Protein AF-0000000070187042 (afdb_homodimer)

Foldseek 3Di:
DDDPCQLCVVLVVLLVLLLVLLLVLVVLVVVCLVPVPVSLLVLLLLLLLLLQLLLLLLVQPLLCLLVVVPPVPPDDDDPPPPVPVPDDPPPPPDPPVPPDDDPSVVLLVLLVVLLVVLVVLVVVLVVLVVVLVVVPVVPDPDPPVPVPCPDCVVVVVVVVVPPDDDPPPPPPPPVPVPVQPQRPNLVSLLVSLLVVLLLLLLLLLLQVLVPPLSNVSSSSSSSSVSNSSSNVSLVVSVVRPDDNVRSSVSSSVSSCSSVVSNVVNNVQNNDSNSSSSSSSSSSSNSCNCSPVPSVVVQCVVCPPPPSSVVSSNNSNVVSNVVSVVSSVCVVVPPD/DDDPCQLCVVLVVLLVLLLVLLLVLVVLVVVCLVPVPVSLLVLLLLLLLLLQLLLLLLVQPLLCLLVVVPPVPPDDDDPPPPVPVPDDPPPPPDPPVPPDDDPSVVLLVLLVVLLVVLVVLVVVLVVLVVVLVVVPVVPDPDPPVPVPCPDVVVVVVVVVVPPDDDPPPPPPPPVPVPVQPQRPNLVSLLVSLLVVLLLLLLLLLLQVLVPPLSNVSSSSSSSSVSNSSSNVSLVVNVVRPDDNVRSSVSSSVSSCSSVVSNVVNNVQNNDSNSSSSSSSSSSSNSCNCSPVPSVVVQCVVCPPPPSSVVSSNNSNVVSNVVSVVSSVCVVVPPD

Organism: Mizuhopecten yessoensis (NCBI:txid6573)

pLDDT: mean 76.85, std 25.08, range [21.41, 97.81]

Radius of gyration: 28.09 Å; Cα contacts (8 Å, |Δi|>4): 856; chains: 2; bounding box: 85×91×72 Å

Solvent-accessible surface area (backbone atoms only — not comparable to full-atom values): 34297 Å² total; per-residue (Å²): 118,58,50,70,66,53,34,54,48,54,47,48,51,50,44,50,55,41,32,51,26,23,49,39,47,73,56,47,50,63,46,26,70,75,33,52,67,58,40,51,49,53,51,32,23,37,50,15,23,14,32,17,17,22,39,38,36,20,52,63,44,28,39,34,53,32,60,58,65,71,57,76,75,69,75,77,79,78,71,75,74,79,71,75,76,74,80,79,78,73,76,80,63,80,76,66,77,73,81,71,66,61,71,57,53,57,40,38,48,38,17,49,46,25,34,50,53,51,50,52,52,48,33,52,47,42,21,52,42,46,50,61,55,60,68,52,46,81,75,74,86,75,84,60,93,62,81,51,83,72,50,77,54,58,67,48,55,62,53,60,71,64,62,76,77,77,83,72,78,76,68,81,64,76,73,65,72,66,74,75,75,73,44,66,56,50,54,43,51,40,50,54,44,20,54,50,25,20,50,49,14,28,38,34,22,31,26,21,59,64,28,61,57,48,18,51,49,48,38,50,21,48,41,38,37,37,36,57,49,32,39,51,49,36,52,52,29,40,74,60,73,35,49,73,67,53,24,42,48,48,37,36,57,18,34,49,32,14,52,55,22,21,62,53,21,45,67,51,27,72,39,69,70,45,25,26,51,46,25,14,30,38,21,16,40,29,40,36,47,23,32,38,54,42,44,50,48,49,37,64,70,19,39,64,31,66,70,48,41,49,33,25,49,52,16,22,53,50,19,34,49,52,43,50,50,48,64,52,40,40,85,68,60,75,122,119,57,50,70,65,52,34,54,48,54,47,49,51,47,44,49,54,40,32,53,26,25,49,37,48,73,57,47,50,62,45,28,72,75,33,53,66,57,40,52,50,53,51,33,23,36,50,14,22,14,31,17,16,21,40,39,36,19,52,63,44,28,38,35,53,33,59,58,64,70,58,75,76,70,75,77,77,80,71,74,77,78,71,76,76,73,81,79,78,73,75,78,63,81,75,65,78,72,81,71,65,59,70,58,53,56,38,38,49,38,17,49,47,26,33,49,51,50,51,51,53,47,35,52,47,43,21,53,43,46,50,61,55,62,68,52,45,82,74,75,83,73,83,59,94,60,83,51,85,72,48,78,53,57,67,48,54,62,53,60,71,65,62,76,77,77,85,72,78,76,68,83,63,76,73,63,72,66,74,75,75,72,43,66,57,51,54,42,51,40,50,53,44,22,54,49,26,20,50,49,13,28,37,34,22,32,26,21,58,64,27,62,58,49,18,50,48,48,37,50,21,49,41,39,37,36,35,58,49,32,40,50,49,36,52,50,30,40,75,58,72,34,49,73,66,52,24,41,49,48,36,36,58,18,33,50,32,15,53,55,20,22,61,54,19,45,68,51,28,72,39,68,71,45,25,26,51,46,25,14,30,39,21,16,40,29,40,35,48,23,32,38,55,41,44,51,48,50,38,64,71,18,38,63,31,66,68,47,40,49,33,24,48,53,16,24,50,51,19,34,48,53,43,49,50,48,63,53,39,40,85,68,59,76,124

Nearest PDB structures (foldseek):
  8czj-assembly1_A  TM=7.391E-01  e=4.455E-06  Bordetella bronchiseptica RB50
  8czj-assembly1_B  TM=7.457E-01  e=5.507E-06  Bordetella bronchiseptica RB50
  8ght-assembly1_B  TM=6.679E-01  e=2.878E-05  Bordetella bronchiseptica
  5tsb-assembly1_A  TM=7.159E-01  e=6.440E-05  Bordetella bronchiseptica RB50
  8j1m-assembly1_A  TM=6.267E-01  e=7.010E-05  Bordetella bronchiseptica RB50

Secondary structure (DSSP, 8-state):
---HHHHHHHHHHHHHHHHHHTTHHHHHHHHHHH-HHHHHHHHHHHHHHHHHHHHHHIIIIIHHHHTT-SGGGT--S-------------------------HHHHHHHHHHHHHHHHHHHHHHHHHHHHHHHHHGGGT-----S------THHHHHHHHTT---------------------HHHHHHHHHHHHHHHHHHHHHHHHHHH-HHHHHHHHHHHHHHHHHHHHHHHHHHHHTT--HHHHHHHHHHHHHHHHHHHHHHHHHTTSHHHHHHHHHHHHHHHHIIIIIIIHHHHHHHHTT-HHHHHHHHHHHHHHHHHHHHHHHTTTT---/---HHHHHHHHHHHHHHHHHHTTHHHHHHHHHHH-HHHHHHHHHHHHHHHHHHHHHHIIIIIHHHHTT-SGGGT--S-------------------------HHHHHHHHHHHHHHHHHHHHHHHHHHHHHHHHHGGGT-----S------THHHHHHHHTT---------------------HHHHHHHHHHHHHHHHHHHHHHHHHHH-HHHHHHHHHHHHHHHHHHHHHHHHHHHHTT--HHHHHHHHHHHHHHHHHHHHHHHHHTTSHHHHHHHHHHHHHHHHIIIIIIIHHHHHHHHTT-HHHHHHHHHHHHHHHHHHHHHHHTTTT---

Structure (mmCIF, N/CA/C/O backbone):
data_AF-0000000070187042-model_v1
#
loop_
_entity.id
_entity.type
_entity.pdbx_description
1 polymer 'Zinc transporter ZIP4'
#
loop_
_atom_site.group_PDB
_atom_site.id
_atom_site.type_symbol
_atom_site.label_atom_id
_atom_site.label_alt_id
_atom_site.label_comp_id
_atom_site.label_asym_id
_atom_site.label_entity_id
_atom_site.label_seq_id
_atom_site.pdbx_PDB_ins_code
_atom_site.Cartn_x
_atom_site.Cartn_y
_atom_site.Cartn_z
_atom_site.occupancy
_atom_site.B_iso_or_equiv
_atom_site.auth_seq_id
_atom_site.auth_comp_id
_atom_site.auth_asym_id
_atom_site.auth_atom_id
_atom_site.pdbx_PDB_model_num
ATOM 1 N N . MET A 1 1 ? 20.859 -20.047 -15.414 1 76.06 1 MET A N 1
ATOM 2 C CA . MET A 1 1 ? 21.203 -19.312 -14.195 1 76.06 1 MET A CA 1
ATOM 3 C C . MET A 1 1 ? 22.438 -18.438 -14.414 1 76.06 1 MET A C 1
ATOM 5 O O . MET A 1 1 ? 23.359 -18.844 -15.141 1 76.06 1 MET A O 1
ATOM 9 N N . PRO A 1 2 ? 22.422 -17.234 -13.906 1 87.5 2 PRO A N 1
ATOM 10 C CA . PRO A 1 2 ? 23.578 -16.375 -14.086 1 87.5 2 PRO A CA 1
ATOM 11 C C . PRO A 1 2 ? 24.844 -16.922 -13.414 1 87.5 2 PRO A C 1
ATOM 13 O O . PRO A 1 2 ? 24.75 -17.672 -12.438 1 87.5 2 PRO A O 1
ATOM 16 N N . THR A 1 3 ? 25.969 -16.625 -13.992 1 90.69 3 THR A N 1
ATOM 17 C CA . THR A 1 3 ? 27.234 -17.016 -13.398 1 90.69 3 THR A CA 1
ATOM 18 C C . THR A 1 3 ? 27.547 -16.172 -12.172 1 90.69 3 THR A C 1
ATOM 20 O O . THR A 1 3 ? 27 -15.086 -12 1 90.69 3 THR A O 1
ATOM 23 N N . ASP A 1 4 ? 28.422 -16.688 -11.352 1 92.44 4 ASP A N 1
ATOM 24 C CA . ASP A 1 4 ? 28.828 -15.93 -10.18 1 92.44 4 ASP A CA 1
ATOM 25 C C . ASP A 1 4 ? 29.422 -14.578 -10.57 1 92.44 4 ASP A C 1
ATOM 27 O O . ASP A 1 4 ? 29.172 -13.57 -9.906 1 92.44 4 ASP A O 1
ATOM 31 N N . ALA A 1 5 ? 30.188 -14.57 -11.609 1 92.5 5 ALA A N 1
ATOM 32 C CA . ALA A 1 5 ? 30.781 -13.32 -12.086 1 92.5 5 ALA A CA 1
ATOM 33 C C . ALA A 1 5 ? 29.719 -12.312 -12.484 1 92.5 5 ALA A C 1
ATOM 35 O O . ALA A 1 5 ? 29.844 -11.117 -12.227 1 92.5 5 ALA A O 1
ATOM 36 N N . GLU A 1 6 ? 28.75 -12.75 -13.062 1 93.69 6 GLU A N 1
ATOM 37 C CA . GLU A 1 6 ? 27.656 -11.875 -13.477 1 93.69 6 GLU A CA 1
ATOM 38 C C . GLU A 1 6 ? 26.875 -11.359 -12.266 1 93.69 6 GLU A C 1
ATOM 40 O O . GLU A 1 6 ? 26.547 -10.172 -12.195 1 93.69 6 GLU A O 1
ATOM 45 N N . ILE A 1 7 ? 26.625 -12.281 -11.383 1 94.44 7 ILE A N 1
ATOM 46 C CA . ILE A 1 7 ? 25.875 -11.922 -10.188 1 94.44 7 ILE A CA 1
ATOM 47 C C . ILE A 1 7 ? 26.641 -10.875 -9.383 1 94.44 7 ILE A C 1
ATOM 49 O O . ILE A 1 7 ? 26.125 -9.805 -9.07 1 94.44 7 ILE A O 1
ATOM 53 N N . TYR A 1 8 ? 27.891 -11.133 -9.156 1 95 8 TYR A N 1
ATOM 54 C CA . TYR A 1 8 ? 28.703 -10.234 -8.344 1 95 8 TYR A CA 1
ATOM 55 C C . TYR A 1 8 ? 29.031 -8.961 -9.109 1 95 8 TYR A C 1
ATOM 57 O O . TYR A 1 8 ? 29.047 -7.871 -8.531 1 95 8 TYR A O 1
ATOM 65 N N . GLY A 1 9 ? 29.312 -9.055 -10.344 1 95.38 9 GLY A N 1
ATOM 66 C CA . GLY A 1 9 ? 29.641 -7.898 -11.156 1 95.38 9 GLY A CA 1
ATOM 67 C C . GLY A 1 9 ? 28.484 -6.938 -11.336 1 95.38 9 GLY A C 1
ATOM 68 O O . GLY A 1 9 ? 28.547 -5.789 -10.891 1 95.38 9 GLY A O 1
ATOM 69 N N . TYR A 1 10 ? 27.406 -7.422 -11.961 1 95.06 10 TYR A N 1
ATOM 70 C CA . TYR A 1 10 ? 26.234 -6.578 -12.203 1 95.06 10 TYR A CA 1
ATOM 71 C C . TYR A 1 10 ? 25.594 -6.137 -10.898 1 95.06 10 TYR A C 1
ATOM 73 O O . TYR A 1 10 ? 25.141 -4.996 -10.773 1 95.06 10 TYR A O 1
ATOM 81 N N . GLY A 1 11 ? 25.578 -7.051 -9.938 1 96.19 11 GLY A N 1
ATOM 82 C CA . GLY A 1 11 ? 25 -6.715 -8.648 1 96.19 11 GLY A CA 1
ATOM 83 C C . GLY A 1 11 ? 25.75 -5.621 -7.922 1 96.19 11 GLY A C 1
ATOM 84 O O . GLY A 1 11 ? 25.156 -4.707 -7.359 1 96.19 11 GLY A O 1
ATOM 85 N N . THR A 1 12 ? 27.031 -5.738 -7.969 1 96.5 12 THR A N 1
ATOM 86 C CA . THR A 1 12 ? 27.844 -4.711 -7.332 1 96.5 12 THR A CA 1
ATOM 87 C C . THR A 1 12 ? 27.688 -3.371 -8.039 1 96.5 12 THR A C 1
ATOM 89 O O . THR A 1 12 ? 27.562 -2.33 -7.391 1 96.5 12 THR A O 1
ATOM 92 N N . LEU A 1 13 ? 27.688 -3.42 -9.305 1 96.25 13 LEU A N 1
ATOM 93 C CA . LEU A 1 13 ? 27.484 -2.197 -10.078 1 96.25 13 LEU A CA 1
ATOM 94 C C . LEU A 1 13 ? 26.156 -1.544 -9.742 1 96.25 13 LEU A C 1
ATOM 96 O O . LEU A 1 13 ? 26.094 -0.331 -9.531 1 96.25 13 LEU A O 1
ATOM 100 N N . ALA A 1 14 ? 25.141 -2.334 -9.719 1 95.88 14 ALA A N 1
ATOM 101 C CA . ALA A 1 14 ? 23.812 -1.826 -9.391 1 95.88 14 ALA A CA 1
ATOM 102 C C . ALA A 1 14 ? 23.797 -1.174 -8.008 1 95.88 14 ALA A C 1
ATOM 104 O O . ALA A 1 14 ? 23.203 -0.106 -7.824 1 95.88 14 ALA A O 1
ATOM 105 N N . ASN A 1 15 ? 24.453 -1.787 -7.078 1 95.75 15 ASN A N 1
ATOM 106 C CA . ASN A 1 15 ? 24.5 -1.26 -5.719 1 95.75 15 ASN A CA 1
ATOM 107 C C . ASN A 1 15 ? 25.328 0.017 -5.633 1 95.75 15 ASN A C 1
ATOM 109 O O . ASN A 1 15 ? 25 0.925 -4.863 1 95.75 15 ASN A O 1
ATOM 113 N N . ILE A 1 16 ? 26.328 0.066 -6.379 1 95.25 16 ILE A N 1
ATOM 114 C CA . ILE A 1 16 ? 27.141 1.278 -6.422 1 95.25 16 ILE A CA 1
ATOM 115 C C . ILE A 1 16 ? 26.312 2.434 -6.984 1 95.25 16 ILE A C 1
ATOM 117 O O . ILE A 1 16 ? 26.359 3.547 -6.457 1 95.25 16 ILE A O 1
ATOM 121 N N . LEU A 1 17 ? 25.609 2.135 -7.988 1 93.62 17 LEU A N 1
ATOM 122 C CA . LEU A 1 17 ? 24.75 3.158 -8.57 1 93.62 17 LEU A CA 1
ATOM 123 C C . LEU A 1 17 ? 23.719 3.637 -7.551 1 93.62 17 LEU A C 1
ATOM 125 O O . LEU A 1 17 ? 23.422 4.832 -7.477 1 93.62 17 LEU A O 1
ATOM 129 N N . CYS A 1 18 ? 23.203 2.727 -6.844 1 90.56 18 CYS A N 1
ATOM 130 C CA . CYS A 1 18 ? 22.25 3.076 -5.793 1 90.56 18 CYS A CA 1
ATOM 131 C C . CYS A 1 18 ? 22.906 3.951 -4.734 1 90.56 18 CYS A C 1
ATOM 133 O O . CYS A 1 18 ? 22.312 4.922 -4.266 1 90.56 18 CYS A O 1
ATOM 135 N N . CYS A 1 19 ? 24.109 3.635 -4.391 1 92.44 19 CYS A N 1
ATOM 136 C CA . CYS A 1 19 ? 24.844 4.406 -3.395 1 92.44 19 CYS A CA 1
ATOM 137 C C . CYS A 1 19 ? 25.156 5.805 -3.912 1 92.44 19 CYS A C 1
ATOM 139 O O . CYS A 1 19 ? 25.156 6.77 -3.146 1 92.44 19 CYS A O 1
ATOM 141 N N . LEU A 1 20 ? 25.391 5.898 -5.137 1 92 20 LEU A N 1
ATOM 142 C CA . LEU A 1 20 ? 25.672 7.199 -5.734 1 92 20 LEU A CA 1
ATOM 143 C C . LEU A 1 20 ? 24.453 8.117 -5.641 1 92 20 LEU A C 1
ATOM 145 O O . LEU A 1 20 ? 24.594 9.336 -5.578 1 92 20 LEU A O 1
ATOM 149 N N . CYS A 1 21 ? 23.266 7.531 -5.633 1 90.19 21 CYS A N 1
ATOM 150 C CA . CYS A 1 21 ? 22.047 8.32 -5.469 1 90.19 21 CYS A CA 1
ATOM 151 C C . CYS A 1 21 ? 22.062 9.07 -4.145 1 90.19 21 CYS A C 1
ATOM 153 O O . CYS A 1 21 ? 21.453 10.141 -4.023 1 90.19 21 CYS A O 1
ATOM 155 N N . SER A 1 22 ? 22.719 8.492 -3.162 1 89.94 22 SER A N 1
ATOM 156 C CA . SER A 1 22 ? 22.781 9.117 -1.843 1 89.94 22 SER A CA 1
ATOM 157 C C . SER A 1 22 ? 23.578 10.422 -1.883 1 89.94 22 SER A C 1
ATOM 159 O O . SER A 1 22 ? 23.453 11.258 -0.99 1 89.94 22 SER A O 1
ATOM 161 N N . LEU A 1 23 ? 24.344 10.586 -2.941 1 90.19 23 LEU A N 1
ATOM 162 C CA . LEU A 1 23 ? 25.109 11.812 -3.119 1 90.19 23 LEU A CA 1
ATOM 163 C C . LEU A 1 23 ? 24.375 12.805 -4.004 1 90.19 23 LEU A C 1
ATOM 165 O O . LEU A 1 23 ? 24.891 13.883 -4.301 1 90.19 23 LEU A O 1
ATOM 169 N N . GLY A 1 24 ? 23.25 12.375 -4.441 1 84.56 24 GLY A N 1
ATOM 170 C CA . GLY A 1 24 ? 22.469 13.211 -5.328 1 84.56 24 GLY A CA 1
ATOM 171 C C . GLY A 1 24 ? 22.203 14.602 -4.773 1 84.56 24 GLY A C 1
ATOM 172 O O . GLY A 1 24 ? 22.156 15.578 -5.523 1 84.56 24 GLY A O 1
ATOM 173 N N . GLY A 1 25 ? 22.047 14.734 -3.473 1 76.25 25 GLY A N 1
ATOM 174 C CA . GLY A 1 25 ? 21.844 16.031 -2.844 1 76.25 25 GLY A CA 1
ATOM 175 C C . GLY A 1 25 ? 22.922 17.031 -3.186 1 76.25 25 GLY A C 1
ATOM 176 O O . GLY A 1 25 ? 22.656 18.234 -3.32 1 76.25 25 GLY A O 1
ATOM 177 N N . ALA A 1 26 ? 24.094 16.578 -3.326 1 79.88 26 ALA A N 1
ATOM 178 C CA . ALA A 1 26 ? 25.219 17.438 -3.643 1 79.88 26 ALA A CA 1
ATOM 179 C C . ALA A 1 26 ? 25.094 18.016 -5.047 1 79.88 26 ALA A C 1
ATOM 181 O O . ALA A 1 26 ? 25.547 19.141 -5.309 1 79.88 26 ALA A O 1
ATOM 182 N N . PHE A 1 27 ? 24.438 17.312 -5.859 1 79.69 27 PHE A N 1
ATOM 183 C CA . PHE A 1 27 ? 24.344 17.75 -7.246 1 79.69 27 PHE A CA 1
ATOM 184 C C . PHE A 1 27 ? 23.016 18.453 -7.492 1 79.69 27 PHE A C 1
ATOM 186 O O . PHE A 1 27 ? 22.969 19.453 -8.211 1 79.69 27 PHE A O 1
ATOM 193 N N . VAL A 1 28 ? 22.047 17.969 -6.887 1 77.12 28 VAL A N 1
ATOM 194 C CA . VAL A 1 28 ? 20.703 18.422 -7.203 1 77.12 28 VAL A CA 1
ATOM 195 C C . VAL A 1 28 ? 20.422 19.734 -6.477 1 77.12 28 VAL A C 1
ATOM 197 O O . VAL A 1 28 ? 19.719 20.609 -7.004 1 77.12 28 VAL A O 1
ATOM 200 N N . LEU A 1 29 ? 20.953 19.938 -5.277 1 74.25 29 LEU A N 1
ATOM 201 C CA . LEU A 1 29 ? 20.625 21.109 -4.488 1 74.25 29 LEU A CA 1
ATOM 202 C C . LEU A 1 29 ? 21.156 22.375 -5.148 1 74.25 29 LEU A C 1
ATOM 204 O O . LEU A 1 29 ? 20.438 23.375 -5.293 1 74.25 29 LEU A O 1
ATOM 208 N N . PRO A 1 30 ? 22.438 22.344 -5.562 1 73.75 30 PRO A N 1
ATOM 209 C CA . PRO A 1 30 ? 22.906 23.531 -6.273 1 73.75 30 PRO A CA 1
ATOM 210 C C . PRO A 1 30 ? 22.141 23.797 -7.566 1 73.75 30 PRO A C 1
ATOM 212 O O . PRO A 1 30 ? 21.891 24.938 -7.934 1 73.75 30 PRO A O 1
ATOM 215 N N . CYS A 1 31 ? 21.766 22.75 -8.234 1 75.56 31 CYS A N 1
ATOM 216 C CA . CYS A 1 31 ? 20.984 22.875 -9.453 1 75.56 31 CYS A CA 1
ATOM 217 C C . CYS A 1 31 ? 19.594 23.422 -9.141 1 75.56 31 CYS A C 1
ATOM 219 O O . CYS A 1 31 ? 19.047 24.219 -9.898 1 75.56 31 CYS A O 1
ATOM 221 N N . ALA A 1 32 ? 19.062 22.984 -8.086 1 75.19 32 ALA A N 1
ATOM 222 C CA . ALA A 1 32 ? 17.75 23.438 -7.648 1 75.19 32 ALA A CA 1
ATOM 223 C C . ALA A 1 32 ? 17.75 24.922 -7.336 1 75.19 32 ALA A C 1
ATOM 225 O O . ALA A 1 32 ? 16.75 25.609 -7.586 1 75.19 32 ALA A O 1
ATOM 226 N N . ARG A 1 33 ? 18.844 25.344 -6.852 1 73.44 33 ARG A N 1
ATOM 227 C CA . ARG A 1 33 ? 18.969 26.766 -6.535 1 73.44 33 ARG A CA 1
ATOM 228 C C . ARG A 1 33 ? 18.984 27.609 -7.805 1 73.44 33 ARG A C 1
ATOM 230 O O . ARG A 1 33 ? 18.391 28.688 -7.848 1 73.44 33 ARG A O 1
ATOM 237 N N . LYS A 1 34 ? 19.562 27.047 -8.703 1 78.88 34 LYS A N 1
ATOM 238 C CA . LYS A 1 34 ? 19.719 27.781 -9.961 1 78.88 34 LYS A CA 1
ATOM 239 C C . LYS A 1 34 ? 18.484 27.609 -10.836 1 78.88 34 LYS A C 1
ATOM 241 O O . LYS A 1 34 ? 18.047 28.547 -11.508 1 78.88 34 LYS A O 1
ATOM 246 N N . HIS A 1 35 ? 17.938 26.453 -10.75 1 82.19 35 HIS A N 1
ATOM 247 C CA . HIS A 1 35 ? 16.812 26.109 -11.602 1 82.19 35 HIS A CA 1
ATOM 248 C C . HIS A 1 35 ? 15.695 25.453 -10.797 1 82.19 35 HIS A C 1
ATOM 250 O O . HIS A 1 35 ? 15.469 24.25 -10.906 1 82.19 35 HIS A O 1
ATOM 256 N N . HIS A 1 36 ? 14.938 26.234 -10.133 1 78.62 36 HIS A N 1
ATOM 257 C CA . HIS A 1 36 ? 13.914 25.75 -9.203 1 78.62 36 HIS A CA 1
ATOM 258 C C . HIS A 1 36 ? 12.844 24.953 -9.938 1 78.62 36 HIS A C 1
ATOM 260 O O . HIS A 1 36 ? 12.398 23.906 -9.445 1 78.62 36 HIS A O 1
ATOM 266 N N . ASN A 1 37 ? 12.516 25.422 -11.039 1 83.44 37 ASN A N 1
ATOM 267 C CA . ASN A 1 37 ? 11.477 24.766 -11.812 1 83.44 37 ASN A CA 1
ATOM 268 C C . ASN A 1 37 ? 11.922 23.375 -12.281 1 83.44 37 ASN A C 1
ATOM 270 O O . ASN A 1 37 ? 11.156 22.422 -12.219 1 83.44 37 ASN A O 1
ATOM 274 N N . ALA A 1 38 ? 13.141 23.375 -12.688 1 81.88 38 ALA A N 1
ATOM 275 C CA . ALA A 1 38 ? 13.688 22.109 -13.164 1 81.88 38 ALA A CA 1
ATOM 276 C C . ALA A 1 38 ? 13.758 21.078 -12.031 1 81.88 38 ALA A C 1
ATOM 278 O O . ALA A 1 38 ? 13.445 19.906 -12.227 1 81.88 38 ALA A O 1
ATOM 279 N N . TYR A 1 39 ? 14.094 21.469 -10.914 1 82.69 39 TYR A N 1
ATOM 280 C CA . TYR A 1 39 ? 14.172 20.609 -9.75 1 82.69 39 TYR A CA 1
ATOM 281 C C . TYR A 1 39 ? 12.812 20.016 -9.414 1 82.69 39 TYR A C 1
ATOM 283 O O . TYR A 1 39 ? 12.688 18.797 -9.203 1 82.69 39 TYR A O 1
ATOM 291 N N . HIS A 1 40 ? 11.867 20.891 -9.445 1 86.06 40 HIS A N 1
ATOM 292 C CA . HIS A 1 40 ? 10.523 20.453 -9.109 1 86.06 40 HIS A CA 1
ATOM 293 C C . HIS A 1 40 ? 10.016 19.406 -10.117 1 86.06 40 HIS A C 1
ATOM 295 O O . HIS A 1 40 ? 9.398 18.422 -9.727 1 86.06 40 HIS A O 1
ATOM 301 N N . VAL A 1 41 ? 10.328 19.719 -11.32 1 88.25 41 VAL A N 1
ATOM 302 C CA . VAL A 1 41 ? 9.875 18.828 -12.375 1 88.25 41 VAL A CA 1
ATOM 303 C C . VAL A 1 41 ? 10.562 17.469 -12.234 1 88.25 41 VAL A C 1
ATOM 305 O O . VAL A 1 41 ? 9.898 16.438 -12.227 1 88.25 41 VAL A O 1
ATOM 308 N N . ILE A 1 42 ? 11.836 17.484 -12.086 1 86.75 42 ILE A N 1
ATOM 309 C CA . ILE A 1 42 ? 12.625 16.266 -12.008 1 86.75 42 ILE A CA 1
ATOM 310 C C . ILE A 1 42 ? 12.203 15.461 -10.781 1 86.75 42 ILE A C 1
ATOM 312 O O . ILE A 1 42 ? 11.961 14.25 -10.875 1 86.75 42 ILE A O 1
ATOM 316 N N . LEU A 1 43 ? 12.039 16.078 -9.695 1 88.44 43 LEU A N 1
ATOM 317 C CA . LEU A 1 43 ? 11.664 15.391 -8.469 1 88.44 43 LEU A CA 1
ATOM 318 C C . LEU A 1 43 ? 10.266 14.805 -8.578 1 88.44 43 LEU A C 1
ATOM 320 O O . LEU A 1 43 ? 10.016 13.68 -8.141 1 88.44 43 LEU A O 1
ATOM 324 N N . SER A 1 44 ? 9.391 15.555 -9.188 1 92.75 44 SER A N 1
ATOM 325 C CA . SER A 1 44 ? 8.008 15.102 -9.328 1 92.75 44 SER A CA 1
ATOM 326 C C . SER A 1 44 ? 7.918 13.883 -10.242 1 92.75 44 SER A C 1
ATOM 328 O O . SER A 1 44 ? 7.203 12.922 -9.938 1 92.75 44 SER A O 1
ATOM 330 N N . VAL A 1 45 ? 8.664 13.883 -11.266 1 93 45 VAL A N 1
ATOM 331 C CA . VAL A 1 45 ? 8.672 12.758 -12.195 1 93 45 VAL A CA 1
ATOM 332 C C . VAL A 1 45 ? 9.328 11.555 -11.531 1 93 45 VAL A C 1
ATOM 334 O O . VAL A 1 45 ? 8.828 10.43 -11.648 1 93 45 VAL A O 1
ATOM 337 N N . PHE A 1 46 ? 10.359 11.789 -10.852 1 91.19 46 PHE A N 1
ATOM 338 C CA . PHE A 1 46 ? 11.078 10.695 -10.219 1 91.19 46 PHE A CA 1
ATOM 339 C C . PHE A 1 46 ? 10.242 10.07 -9.102 1 91.19 46 PHE A C 1
ATOM 341 O O . PHE A 1 46 ? 10.305 8.859 -8.875 1 91.19 46 PHE A O 1
ATOM 348 N N . MET A 1 47 ? 9.547 10.891 -8.414 1 93.69 47 MET A N 1
ATOM 349 C CA . MET A 1 47 ? 8.656 10.352 -7.391 1 93.69 47 MET A CA 1
ATOM 350 C C . MET A 1 47 ? 7.598 9.445 -8.016 1 93.69 47 MET A C 1
ATOM 352 O O . MET A 1 47 ? 7.312 8.367 -7.488 1 93.69 47 MET A O 1
ATOM 356 N N . GLY A 1 48 ? 7.059 9.875 -9.117 1 96.38 48 GLY A N 1
ATOM 357 C CA . GLY A 1 48 ? 6.137 9.023 -9.852 1 96.38 48 GLY A CA 1
ATOM 358 C C . GLY A 1 48 ? 6.777 7.75 -10.367 1 96.38 48 GLY A C 1
ATOM 359 O O . GLY A 1 48 ? 6.195 6.668 -10.258 1 96.38 48 GLY A O 1
ATOM 360 N N . LEU A 1 49 ? 7.98 7.914 -10.883 1 95.31 49 LEU A N 1
ATOM 361 C CA . LEU A 1 49 ? 8.742 6.773 -11.375 1 95.31 49 LEU A CA 1
ATOM 362 C C . LEU A 1 49 ? 8.969 5.746 -10.273 1 95.31 49 LEU A C 1
ATOM 364 O O . LEU A 1 49 ? 8.875 4.539 -10.516 1 95.31 49 LEU A O 1
ATOM 368 N N . ALA A 1 50 ? 9.289 6.246 -9.156 1 94.12 50 ALA A N 1
ATOM 369 C CA . ALA A 1 50 ? 9.531 5.375 -8.008 1 94.12 50 ALA A CA 1
ATOM 370 C C . ALA A 1 50 ? 8.297 4.543 -7.684 1 94.12 50 ALA A C 1
ATOM 372 O O . ALA A 1 50 ? 8.391 3.324 -7.516 1 94.12 50 ALA A O 1
ATOM 373 N N . VAL A 1 51 ? 7.148 5.18 -7.605 1 96.81 51 VAL A N 1
ATOM 374 C CA . VAL A 1 51 ? 5.902 4.484 -7.305 1 96.81 51 VAL A CA 1
ATOM 375 C C . VAL A 1 51 ? 5.621 3.439 -8.383 1 96.81 51 VAL A C 1
ATOM 377 O O . VAL A 1 51 ? 5.352 2.277 -8.07 1 96.81 51 VAL A O 1
ATOM 380 N N . GLY A 1 52 ? 5.723 3.854 -9.633 1 97.12 52 GLY A N 1
ATOM 381 C CA . GLY A 1 52 ? 5.453 2.959 -10.742 1 97.12 52 GLY A CA 1
ATOM 382 C C . GLY A 1 52 ? 6.375 1.755 -10.781 1 97.12 52 GLY A C 1
ATOM 383 O O . GLY A 1 52 ? 5.918 0.621 -10.938 1 97.12 52 GLY A O 1
ATOM 384 N N . THR A 1 53 ? 7.621 1.958 -10.602 1 95.56 53 THR A N 1
ATOM 385 C CA . THR A 1 53 ? 8.594 0.878 -10.711 1 95.56 53 THR A CA 1
ATOM 386 C C . THR A 1 53 ? 8.516 -0.043 -9.492 1 95.56 53 THR A C 1
ATOM 388 O O . THR A 1 53 ? 8.531 -1.268 -9.633 1 95.56 53 THR A O 1
ATOM 391 N N . LEU A 1 54 ? 8.391 0.526 -8.32 1 95.81 54 LEU A N 1
ATOM 392 C CA . LEU A 1 54 ? 8.391 -0.276 -7.105 1 95.81 54 LEU A CA 1
ATOM 393 C C . LEU A 1 54 ? 7.137 -1.145 -7.031 1 95.81 54 LEU A C 1
ATOM 395 O O . LEU A 1 54 ? 7.227 -2.348 -6.781 1 95.81 54 LEU A O 1
ATOM 399 N N . ALA A 1 55 ? 6.016 -0.519 -7.219 1 97.12 55 ALA A N 1
ATOM 400 C CA . ALA A 1 55 ? 4.766 -1.267 -7.16 1 97.12 55 ALA A CA 1
ATOM 401 C C . ALA A 1 55 ? 4.723 -2.355 -8.227 1 97.12 55 ALA A C 1
ATOM 403 O O . ALA A 1 55 ? 4.336 -3.492 -7.953 1 97.12 55 ALA A O 1
ATOM 404 N N . SER A 1 56 ? 5.141 -1.991 -9.406 1 96.5 56 SER A N 1
ATOM 405 C CA . SER A 1 56 ? 5.133 -2.957 -10.5 1 96.5 56 SER A CA 1
ATOM 406 C C . SER A 1 56 ? 6.137 -4.078 -10.258 1 96.5 56 SER A C 1
ATOM 408 O O . SER A 1 56 ? 5.844 -5.246 -10.508 1 96.5 56 SER A O 1
ATOM 410 N N . ASP A 1 57 ? 7.297 -3.76 -9.828 1 94.88 57 ASP A N 1
ATOM 411 C CA . ASP A 1 57 ? 8.297 -4.789 -9.562 1 94.88 57 ASP A CA 1
ATOM 412 C C . ASP A 1 57 ? 7.816 -5.746 -8.477 1 94.88 57 ASP A C 1
ATOM 414 O O . ASP A 1 57 ? 8.023 -6.957 -8.57 1 94.88 57 ASP A O 1
ATOM 418 N N . ALA A 1 58 ? 7.23 -5.207 -7.438 1 96 58 ALA A N 1
ATOM 419 C CA . ALA A 1 58 ? 6.707 -6.027 -6.352 1 96 58 ALA A CA 1
ATOM 420 C C . ALA A 1 58 ? 5.66 -7.016 -6.863 1 96 58 ALA A C 1
ATOM 422 O O . ALA A 1 58 ? 5.703 -8.203 -6.531 1 96 58 ALA A O 1
ATOM 423 N N . LEU A 1 59 ? 4.793 -6.562 -7.727 1 95.5 59 LEU A N 1
ATOM 424 C CA . LEU A 1 59 ? 3.635 -7.355 -8.133 1 95.5 59 LEU A CA 1
ATOM 425 C C . LEU A 1 59 ? 3.975 -8.25 -9.32 1 95.5 59 LEU A C 1
ATOM 427 O O . LEU A 1 59 ? 3.469 -9.367 -9.422 1 95.5 59 LEU A O 1
ATOM 431 N N . LEU A 1 60 ? 4.828 -7.797 -10.188 1 93.12 60 LEU A N 1
ATOM 432 C CA . LEU A 1 60 ? 5.055 -8.508 -11.445 1 93.12 60 LEU A CA 1
ATOM 433 C C . LEU A 1 60 ? 6.273 -9.414 -11.336 1 93.12 60 LEU A C 1
ATOM 435 O O . LEU A 1 60 ? 6.414 -10.367 -12.109 1 93.12 60 LEU A O 1
ATOM 439 N N . HIS A 1 61 ? 7.168 -9.102 -10.445 1 91.88 61 HIS A N 1
ATOM 440 C CA . HIS A 1 61 ? 8.406 -9.875 -10.422 1 91.88 61 HIS A CA 1
ATOM 441 C C . HIS A 1 61 ? 8.617 -10.523 -9.062 1 91.88 61 HIS A C 1
ATOM 443 O O . HIS A 1 61 ? 8.633 -11.758 -8.953 1 91.88 61 HIS A O 1
ATOM 449 N N . LEU A 1 62 ? 8.656 -9.773 -8.039 1 93.06 62 LEU A N 1
ATOM 450 C CA . LEU A 1 62 ? 9.031 -10.297 -6.727 1 93.06 62 LEU A CA 1
ATOM 451 C C . LEU A 1 62 ? 7.984 -11.273 -6.207 1 93.06 62 LEU A C 1
ATOM 453 O O . LEU A 1 62 ? 8.32 -12.383 -5.777 1 93.06 62 LEU A O 1
ATOM 457 N N . LEU A 1 63 ? 6.754 -10.844 -6.297 1 93.56 63 LEU A N 1
ATOM 458 C CA . LEU A 1 63 ? 5.688 -11.68 -5.77 1 93.56 63 LEU A CA 1
ATOM 459 C C . LEU A 1 63 ? 5.574 -12.977 -6.562 1 93.56 63 LEU A C 1
ATOM 461 O O . LEU A 1 63 ? 5.551 -14.07 -5.984 1 93.56 63 LEU A O 1
ATOM 465 N N . PRO A 1 64 ? 5.535 -12.977 -7.852 1 91.31 64 PRO A N 1
ATOM 466 C CA . PRO A 1 64 ? 5.473 -14.227 -8.625 1 91.31 64 PRO A CA 1
ATOM 467 C C . PRO A 1 64 ? 6.672 -15.133 -8.367 1 91.31 64 PRO A C 1
ATOM 469 O O . PRO A 1 64 ? 6.527 -16.359 -8.344 1 91.31 64 PRO A O 1
ATOM 472 N N . GLU A 1 65 ? 7.836 -14.555 -8.195 1 89.5 65 GLU A N 1
ATOM 473 C CA . GLU A 1 65 ? 9.008 -15.359 -7.867 1 89.5 65 GLU A CA 1
ATOM 474 C C . GLU A 1 65 ? 8.867 -16.016 -6.492 1 89.5 65 GLU A C 1
ATOM 476 O O . GLU A 1 65 ? 9.234 -17.172 -6.305 1 89.5 65 GLU A O 1
ATOM 481 N N . ALA A 1 66 ? 8.336 -15.266 -5.609 1 91.44 66 ALA A N 1
ATOM 482 C CA . ALA A 1 66 ? 8.102 -15.797 -4.27 1 91.44 66 ALA A CA 1
ATOM 483 C C . ALA A 1 66 ? 7.102 -16.953 -4.309 1 91.44 66 ALA A C 1
ATOM 485 O O . ALA A 1 66 ? 7.242 -17.922 -3.568 1 91.44 66 ALA A O 1
ATOM 486 N N . LEU A 1 67 ? 6.156 -16.828 -5.227 1 90.38 67 LEU A N 1
ATOM 487 C CA . LEU A 1 67 ? 5.078 -17.812 -5.309 1 90.38 67 LEU A CA 1
ATOM 488 C C . LEU A 1 67 ? 5.414 -18.906 -6.32 1 90.38 67 LEU A C 1
ATOM 490 O O . LEU A 1 67 ? 4.598 -19.797 -6.57 1 90.38 67 LEU A O 1
ATOM 494 N N . SER A 1 68 ? 6.535 -18.906 -6.945 1 83.25 68 SER A N 1
ATOM 495 C CA . SER A 1 68 ? 7.055 -19.875 -7.898 1 83.25 68 SER A CA 1
ATOM 496 C C . SER A 1 68 ? 6.18 -19.953 -9.148 1 83.25 68 SER A C 1
ATOM 498 O O . SER A 1 68 ? 5.891 -21.031 -9.648 1 83.25 68 SER A O 1
ATOM 500 N N . LEU A 1 69 ? 5.609 -18.891 -9.508 1 74.12 69 LEU A N 1
ATOM 501 C CA . LEU A 1 69 ? 4.773 -18.859 -10.703 1 74.12 69 LEU A CA 1
ATOM 502 C C . LEU A 1 69 ? 5.633 -18.797 -11.961 1 74.12 69 LEU A C 1
ATOM 504 O O . LEU A 1 69 ? 5.168 -19.125 -13.055 1 74.12 69 LEU A O 1
ATOM 508 N N . HIS A 1 70 ? 6.859 -18.391 -11.969 1 60.75 70 HIS A N 1
ATOM 509 C CA . HIS A 1 70 ? 7.738 -18.266 -13.125 1 60.75 70 HIS A CA 1
ATOM 510 C C . HIS A 1 70 ? 8.25 -19.625 -13.578 1 60.75 70 HIS A C 1
ATOM 512 O O . HIS A 1 70 ? 8.68 -19.781 -14.727 1 60.75 70 HIS A O 1
ATOM 518 N N . ASP A 1 71 ? 8.539 -20.641 -12.758 1 51.84 71 ASP A N 1
ATOM 519 C CA . ASP A 1 71 ? 9.312 -21.844 -13.078 1 51.84 71 ASP A CA 1
ATOM 520 C C . ASP A 1 71 ? 8.492 -22.828 -13.898 1 51.84 71 ASP A C 1
ATOM 522 O O . ASP A 1 71 ? 8.945 -23.938 -14.195 1 51.84 71 ASP A O 1
ATOM 526 N N . HIS A 1 72 ? 7.254 -22.703 -14.289 1 41 72 HIS A N 1
ATOM 527 C CA . HIS A 1 72 ? 6.688 -23.875 -14.953 1 41 72 HIS A CA 1
ATOM 528 C C . HIS A 1 72 ? 7.438 -24.188 -16.234 1 41 72 HIS A C 1
ATOM 530 O O . HIS A 1 72 ? 7.152 -25.203 -16.906 1 41 72 HIS A O 1
ATOM 536 N N . ASN A 1 73 ? 8.148 -23.312 -16.844 1 37.66 73 ASN A N 1
ATOM 537 C CA . ASN A 1 73 ? 8.625 -23.844 -18.109 1 37.66 73 ASN A CA 1
ATOM 538 C C . ASN A 1 73 ? 9.711 -24.906 -17.906 1 37.66 73 ASN A C 1
ATOM 540 O O . ASN A 1 73 ? 9.984 -25.703 -18.797 1 37.66 73 ASN A O 1
ATOM 544 N N . GLU A 1 74 ? 10.797 -24.688 -17.125 1 35.47 74 GLU A N 1
ATOM 545 C CA . GLU A 1 74 ? 11.961 -25.531 -17.375 1 35.47 74 GLU A CA 1
ATOM 546 C C . GLU A 1 74 ? 11.852 -26.859 -16.625 1 35.47 74 GLU A C 1
ATOM 548 O O . GLU A 1 74 ? 12.773 -27.672 -16.672 1 35.47 74 GLU A O 1
ATOM 553 N N . GLU A 1 75 ? 11.266 -27.031 -15.547 1 35.38 75 GLU A N 1
ATOM 554 C CA . GLU A 1 75 ? 11.555 -28.328 -14.93 1 35.38 75 GLU A CA 1
ATOM 555 C C . GLU A 1 75 ? 10.961 -29.469 -15.75 1 35.38 75 GLU A C 1
ATOM 557 O O . GLU A 1 75 ? 9.742 -29.594 -15.867 1 35.38 75 GLU A O 1
ATOM 562 N N . GLY A 1 76 ? 11.617 -30 -16.812 1 29.53 76 GLY A N 1
ATOM 563 C CA . GLY A 1 76 ? 11.469 -31.328 -17.391 1 29.53 76 GLY A CA 1
ATOM 564 C C . GLY A 1 76 ? 11.18 -32.406 -16.359 1 29.53 76 GLY A C 1
ATOM 565 O O . GLY A 1 76 ? 11.156 -32.125 -15.164 1 29.53 76 GLY A O 1
ATOM 566 N N . GLU A 1 77 ? 11.734 -33.812 -16.75 1 31.19 77 GLU A N 1
ATOM 567 C CA . GLU A 1 77 ? 11.508 -35.25 -16.625 1 31.19 77 GLU A CA 1
ATOM 568 C C . GLU A 1 77 ? 11.805 -35.75 -15.211 1 31.19 77 GLU A C 1
ATOM 570 O O . GLU A 1 77 ? 11.375 -36.844 -14.82 1 31.19 77 GLU A O 1
ATOM 575 N N . ASP A 1 78 ? 12.961 -35.281 -14.641 1 30.7 78 ASP A N 1
ATOM 576 C CA . ASP A 1 78 ? 13.594 -36.375 -13.898 1 30.7 78 ASP A CA 1
ATOM 577 C C . ASP A 1 78 ? 12.875 -36.625 -12.57 1 30.7 78 ASP A C 1
ATOM 579 O O . ASP A 1 78 ? 13.367 -36.219 -11.508 1 30.7 78 ASP A O 1
ATOM 583 N N . HIS A 1 79 ? 11.672 -36.25 -12.391 1 31.31 79 HIS A N 1
ATOM 584 C CA . HIS A 1 79 ? 11.148 -36.75 -11.133 1 31.31 79 HIS A CA 1
ATOM 585 C C . HIS A 1 79 ? 11.195 -38.281 -11.109 1 31.31 79 HIS A C 1
ATOM 587 O O . HIS A 1 79 ? 10.406 -38.938 -11.797 1 31.31 79 HIS A O 1
ATOM 593 N N . MET A 1 80 ? 12.469 -38.938 -11.133 1 25.88 80 MET A N 1
ATOM 594 C CA . MET A 1 80 ? 12.539 -40.375 -10.75 1 25.88 80 MET A CA 1
ATOM 595 C C . MET A 1 80 ? 11.727 -40.625 -9.484 1 25.88 80 MET A C 1
ATOM 597 O O . MET A 1 80 ? 11.883 -39.906 -8.484 1 25.88 80 MET A O 1
ATOM 601 N N . ALA A 1 81 ? 10.523 -41.156 -9.656 1 28.47 81 ALA A N 1
ATOM 602 C CA . ALA A 1 81 ? 9.625 -41.781 -8.688 1 28.47 81 ALA A CA 1
ATOM 603 C C . ALA A 1 81 ? 10.375 -42.781 -7.812 1 28.47 81 ALA A C 1
ATOM 605 O O . ALA A 1 81 ? 10.648 -43.906 -8.234 1 28.47 81 ALA A O 1
ATOM 606 N N . ASN A 1 82 ? 11.609 -42.531 -7.23 1 25.61 82 ASN A N 1
ATOM 607 C CA . ASN A 1 82 ? 11.984 -43.625 -6.328 1 25.61 82 ASN A CA 1
ATOM 608 C C . ASN A 1 82 ? 10.891 -43.906 -5.301 1 25.61 82 ASN A C 1
ATOM 610 O O . ASN A 1 82 ? 10.578 -43.031 -4.473 1 25.61 82 ASN A O 1
ATOM 614 N N . ASP A 1 83 ? 9.953 -44.812 -5.703 1 25.86 83 ASP A N 1
ATOM 615 C CA . ASP A 1 83 ? 8.891 -45.531 -5.027 1 25.86 83 ASP A CA 1
ATOM 616 C C . ASP A 1 83 ? 9.414 -46.281 -3.801 1 25.86 83 ASP A C 1
ATOM 618 O O . ASP A 1 83 ? 9.875 -47.406 -3.91 1 25.86 83 ASP A O 1
ATOM 622 N N . THR A 1 84 ? 10.477 -45.875 -3.09 1 26.64 84 THR A N 1
ATOM 623 C CA . THR A 1 84 ? 10.695 -46.844 -2.025 1 26.64 84 THR A CA 1
ATOM 624 C C . THR A 1 84 ? 9.438 -47 -1.179 1 26.64 84 THR A C 1
ATOM 626 O O . THR A 1 84 ? 8.852 -46.031 -0.725 1 26.64 84 THR A O 1
ATOM 629 N N . HIS A 1 85 ? 8.734 -48.094 -1.469 1 24.78 85 HIS A N 1
ATOM 630 C CA . HIS A 1 85 ? 7.633 -48.781 -0.795 1 24.78 85 HIS A CA 1
ATOM 631 C C . HIS A 1 85 ? 7.918 -48.938 0.695 1 24.78 85 HIS A C 1
ATOM 633 O O . HIS A 1 85 ? 8.664 -49.844 1.095 1 24.78 85 HIS A O 1
ATOM 639 N N . HIS A 1 86 ? 8.531 -48.031 1.47 1 27.08 86 HIS A N 1
ATOM 640 C CA . HIS A 1 86 ? 8.617 -48.562 2.83 1 27.08 86 HIS A CA 1
ATOM 641 C C . HIS A 1 86 ? 7.273 -49.094 3.305 1 27.08 86 HIS A C 1
ATOM 643 O O . HIS A 1 86 ? 6.227 -48.656 2.809 1 27.08 86 HIS A O 1
ATOM 649 N N . ASP A 1 87 ? 7.27 -50.25 3.979 1 26.5 87 ASP A N 1
ATOM 650 C CA . ASP A 1 87 ? 6.367 -51.188 4.66 1 26.5 87 ASP A CA 1
ATOM 651 C C . ASP A 1 87 ? 5.293 -50.438 5.441 1 26.5 87 ASP A C 1
ATOM 653 O O . ASP A 1 87 ? 5.527 -49.312 5.906 1 26.5 87 ASP A O 1
ATOM 657 N N . ASP A 1 88 ? 4.012 -50.906 5.258 1 29.8 88 ASP A N 1
ATOM 658 C CA . ASP A 1 88 ? 2.627 -50.625 5.621 1 29.8 88 ASP A CA 1
ATOM 659 C C . ASP A 1 88 ? 2.443 -50.625 7.137 1 29.8 88 ASP A C 1
ATOM 661 O O . ASP A 1 88 ? 1.926 -51.594 7.695 1 29.8 88 ASP A O 1
ATOM 665 N N . HIS A 1 89 ? 3.441 -50.406 8.023 1 31.38 89 HIS A N 1
ATOM 666 C CA . HIS A 1 89 ? 2.943 -50.656 9.375 1 31.38 89 HIS A CA 1
ATOM 667 C C . HIS A 1 89 ? 1.64 -49.906 9.617 1 31.38 89 HIS A C 1
ATOM 669 O O . HIS A 1 89 ? 1.476 -48.781 9.156 1 31.38 89 HIS A O 1
ATOM 675 N N . ASP A 1 90 ? 0.474 -50.656 9.898 1 31.28 90 ASP A N 1
ATOM 676 C CA . ASP A 1 90 ? -0.949 -50.5 10.18 1 31.28 90 ASP A CA 1
ATOM 677 C C . ASP A 1 90 ? -1.177 -49.469 11.289 1 31.28 90 ASP A C 1
ATOM 679 O O . ASP A 1 90 ? -2.254 -49.406 11.883 1 31.28 90 ASP A O 1
ATOM 683 N N . ASP A 1 91 ? -0.159 -48.906 11.922 1 32.81 91 ASP A N 1
ATOM 684 C CA . ASP A 1 91 ? -0.631 -48.281 13.141 1 32.81 91 ASP A CA 1
ATOM 685 C C . ASP A 1 91 ? -1.775 -47.312 12.844 1 32.81 91 ASP A C 1
ATOM 687 O O . ASP A 1 91 ? -1.762 -46.594 11.828 1 32.81 91 ASP A O 1
ATOM 691 N N . HIS A 1 92 ? -2.982 -47.625 13.312 1 35.69 92 HIS A N 1
ATOM 692 C CA . HIS A 1 92 ? -4.25 -46.938 13.453 1 35.69 92 HIS A CA 1
ATOM 693 C C . HIS A 1 92 ? -4.031 -45.438 13.734 1 35.69 92 HIS A C 1
ATOM 695 O O . HIS A 1 92 ? -4.062 -45 14.891 1 35.69 92 HIS A O 1
ATOM 701 N N . ASP A 1 93 ? -2.863 -44.938 13.523 1 34.31 93 ASP A N 1
ATOM 702 C CA . ASP A 1 93 ? -2.697 -43.594 14.078 1 34.31 93 ASP A CA 1
ATOM 703 C C . ASP A 1 93 ? -3.877 -42.688 13.719 1 34.31 93 ASP A C 1
ATOM 705 O O . ASP A 1 93 ? -4.539 -42.906 12.703 1 34.31 93 ASP A O 1
ATOM 709 N N . ASP A 1 94 ? -4.316 -41.875 14.711 1 37.09 94 ASP A N 1
ATOM 710 C CA . ASP A 1 94 ? -5.305 -40.812 14.82 1 37.09 94 ASP A CA 1
ATOM 711 C C . ASP A 1 94 ? -5.336 -39.969 13.555 1 37.09 94 ASP A C 1
ATOM 713 O O . ASP A 1 94 ? -4.301 -39.469 13.102 1 37.09 94 ASP A O 1
ATOM 717 N N . HIS A 1 95 ? -6.07 -40.312 12.586 1 39.16 95 HIS A N 1
ATOM 718 C CA . HIS A 1 95 ? -6.492 -39.594 11.391 1 39.16 95 HIS A CA 1
ATOM 719 C C . HIS A 1 95 ? -6.531 -38.094 11.641 1 39.16 95 HIS A C 1
ATOM 721 O O . HIS A 1 95 ? -7.602 -37.531 11.836 1 39.16 95 HIS A O 1
ATOM 727 N N . GLY A 1 96 ? -5.914 -37.594 12.672 1 40.47 96 GLY A N 1
ATOM 728 C CA . GLY A 1 96 ? -5.98 -36.156 12.711 1 40.47 96 GLY A CA 1
ATOM 729 C C . GLY A 1 96 ? -5.793 -35.5 11.344 1 40.47 96 GLY A C 1
ATOM 730 O O . GLY A 1 96 ? -4.828 -35.812 10.641 1 40.47 96 GLY A O 1
ATOM 731 N N . GLU A 1 97 ? -6.762 -35.438 10.5 1 47.72 97 GLU A N 1
ATOM 732 C CA . GLU A 1 97 ? -6.855 -34.719 9.227 1 47.72 97 GLU A CA 1
ATOM 733 C C . GLU A 1 97 ? -5.828 -33.594 9.141 1 47.72 97 GLU A C 1
ATOM 735 O O . GLU A 1 97 ? -5.902 -32.625 9.891 1 47.72 97 GLU A O 1
ATOM 740 N N . ASP A 1 98 ? -4.562 -33.812 8.93 1 54.69 98 ASP A N 1
ATOM 741 C CA . ASP A 1 98 ? -3.4 -32.938 8.828 1 54.69 98 ASP A CA 1
ATOM 742 C C . ASP A 1 98 ? -3.732 -31.656 8.039 1 54.69 98 ASP A C 1
ATOM 744 O O . ASP A 1 98 ? -4.312 -31.734 6.957 1 54.69 98 ASP A O 1
ATOM 748 N N . ILE A 1 99 ? -4.031 -30.547 8.75 1 65.25 99 ILE A N 1
ATOM 749 C CA . ILE A 1 99 ? -4.195 -29.219 8.188 1 65.25 99 ILE A CA 1
ATOM 750 C C . ILE A 1 99 ? -3.121 -28.953 7.129 1 65.25 99 ILE A C 1
ATOM 752 O O . ILE A 1 99 ? -1.927 -28.969 7.438 1 65.25 99 ILE A O 1
ATOM 756 N N . HIS A 1 100 ? -3.318 -29.297 5.824 1 74.06 100 HIS A N 1
ATOM 757 C CA . HIS A 1 100 ? -2.398 -28.984 4.738 1 74.06 100 HIS A CA 1
ATOM 758 C C . HIS A 1 100 ? -2.498 -27.516 4.348 1 74.06 100 HIS A C 1
ATOM 760 O O . HIS A 1 100 ? -3.562 -27.047 3.938 1 74.06 100 HIS A O 1
ATOM 766 N N . VAL A 1 101 ? -1.473 -26.781 4.754 1 80.75 101 VAL A N 1
ATOM 767 C CA . VAL A 1 101 ? -1.405 -25.375 4.367 1 80.75 101 VAL A CA 1
ATOM 768 C C . VAL A 1 101 ? -0.609 -25.234 3.072 1 80.75 101 VAL A C 1
ATOM 770 O O . VAL A 1 101 ? 0.521 -25.719 2.975 1 80.75 101 VAL A O 1
ATOM 773 N N . GLU A 1 102 ? -1.221 -24.688 2.139 1 84.56 102 GLU A N 1
ATOM 774 C CA . GLU A 1 102 ? -0.552 -24.469 0.859 1 84.56 102 GLU A CA 1
ATOM 775 C C . GLU A 1 102 ? 0.681 -23.578 1.028 1 84.56 102 GLU A C 1
ATOM 777 O O . GLU A 1 102 ? 0.665 -22.625 1.809 1 84.56 102 GLU A O 1
ATOM 782 N N . PRO A 1 103 ? 1.749 -23.906 0.324 1 84.06 103 PRO A N 1
ATOM 783 C CA . PRO A 1 103 ? 3.004 -23.172 0.476 1 84.06 103 PRO A CA 1
ATOM 784 C C . PRO A 1 103 ? 2.842 -21.672 0.213 1 84.06 103 PRO A C 1
ATOM 786 O O . PRO A 1 103 ? 3.545 -20.859 0.815 1 84.06 103 PRO A O 1
ATOM 789 N N . TYR A 1 104 ? 1.98 -21.281 -0.671 1 87.38 104 TYR A N 1
ATOM 790 C CA . TYR A 1 104 ? 1.834 -19.875 -1.017 1 87.38 104 TYR A CA 1
ATOM 791 C C . TYR A 1 104 ? 1.346 -19.062 0.18 1 87.38 104 TYR A C 1
ATOM 793 O O . TYR A 1 104 ? 1.627 -17.875 0.287 1 87.38 104 TYR A O 1
ATOM 801 N N . VAL A 1 105 ? 0.633 -19.719 1.065 1 89.5 105 VAL A N 1
ATOM 802 C CA . VAL A 1 105 ? 0.117 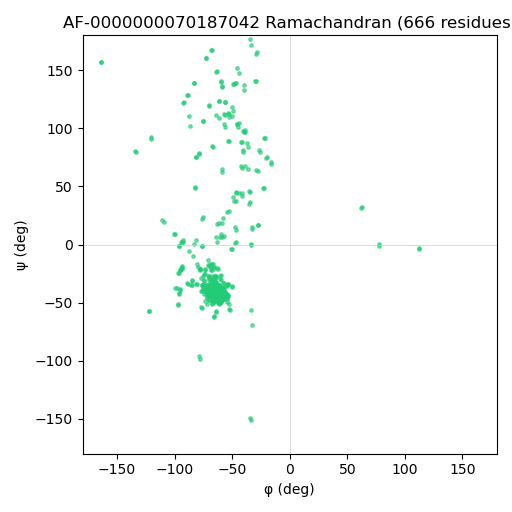-19.031 2.248 1 89.5 105 VAL A CA 1
ATOM 803 C C . VAL A 1 105 ? 1.278 -18.516 3.094 1 89.5 105 VAL A C 1
ATOM 805 O O . VAL A 1 105 ? 1.25 -17.375 3.564 1 89.5 105 VAL A O 1
ATOM 808 N N . TRP A 1 106 ? 2.295 -19.297 3.213 1 90.25 106 TRP A N 1
ATOM 809 C CA . TRP A 1 106 ? 3.455 -18.906 4.012 1 90.25 106 TRP A CA 1
ATOM 810 C C . TRP A 1 106 ? 4.199 -17.75 3.371 1 90.25 106 TRP A C 1
ATOM 812 O O . TRP A 1 106 ? 4.617 -16.812 4.059 1 90.25 106 TRP A O 1
ATOM 822 N N . TYR A 1 107 ? 4.348 -17.797 2.1 1 92.94 107 TYR A N 1
ATOM 823 C CA . TYR A 1 107 ? 5.055 -16.719 1.408 1 92.94 107 TYR A CA 1
ATOM 824 C C . TYR A 1 107 ? 4.27 -15.414 1.48 1 92.94 107 TYR A C 1
ATOM 826 O O . TYR A 1 107 ? 4.852 -14.344 1.65 1 92.94 107 TYR A O 1
ATOM 834 N N . CYS A 1 108 ? 2.986 -15.516 1.377 1 94 108 CYS A N 1
ATOM 835 C CA . CYS A 1 108 ? 2.15 -14.328 1.491 1 94 108 CYS A CA 1
ATOM 836 C C . CYS A 1 108 ? 2.201 -13.758 2.902 1 94 108 CYS A C 1
ATOM 838 O O . CYS A 1 108 ? 2.186 -12.539 3.086 1 94 108 CYS A O 1
ATOM 840 N N . LEU A 1 109 ? 2.297 -14.633 3.863 1 94.56 109 LEU A N 1
ATOM 841 C CA . LEU A 1 109 ? 2.441 -14.188 5.242 1 94.56 109 LEU A CA 1
ATOM 842 C C . LEU A 1 109 ? 3.762 -13.445 5.438 1 94.56 109 LEU A C 1
ATOM 844 O O . LEU A 1 109 ? 3.832 -12.484 6.199 1 94.56 109 LEU A O 1
ATOM 848 N N . ILE A 1 110 ? 4.746 -13.93 4.781 1 94.94 110 ILE A N 1
ATOM 849 C CA . ILE A 1 110 ? 6.047 -13.281 4.883 1 94.94 110 ILE A CA 1
ATOM 850 C C . ILE A 1 110 ? 5.996 -11.906 4.219 1 94.94 110 ILE A C 1
ATOM 852 O O . ILE A 1 110 ? 6.629 -10.961 4.688 1 94.94 110 ILE A O 1
ATOM 856 N N . VAL A 1 111 ? 5.254 -11.789 3.125 1 96.44 111 VAL A N 1
ATOM 857 C CA . VAL A 1 111 ? 5.027 -10.484 2.525 1 96.44 111 VAL A CA 1
ATOM 858 C C . VAL A 1 111 ? 4.383 -9.547 3.547 1 96.44 111 VAL A C 1
ATOM 860 O O . VAL A 1 111 ? 4.824 -8.414 3.725 1 96.44 111 VAL A O 1
ATOM 863 N N . LEU A 1 112 ? 3.408 -10.062 4.238 1 96.81 112 LEU A N 1
ATOM 864 C CA . LEU A 1 112 ? 2.715 -9.297 5.266 1 96.81 112 LEU A CA 1
ATOM 865 C C . LEU A 1 112 ? 3.672 -8.906 6.387 1 96.81 112 LEU A C 1
ATOM 867 O O . LEU A 1 112 ? 3.582 -7.801 6.93 1 96.81 112 LEU A O 1
ATOM 871 N N . THR A 1 113 ? 4.516 -9.805 6.699 1 94.75 113 THR A N 1
ATOM 872 C CA . THR A 1 113 ? 5.508 -9.531 7.734 1 94.75 113 THR A CA 1
ATOM 873 C C . THR A 1 113 ? 6.434 -8.391 7.309 1 94.75 113 THR A C 1
ATOM 875 O O . THR A 1 113 ? 6.82 -7.559 8.133 1 94.75 113 THR A O 1
ATOM 878 N N . GLY A 1 114 ? 6.824 -8.43 6.039 1 93.69 114 GLY A N 1
ATOM 879 C CA . GLY A 1 114 ? 7.609 -7.32 5.523 1 93.69 114 GLY A CA 1
ATOM 880 C C . GLY A 1 114 ? 6.902 -5.98 5.645 1 93.69 114 GLY A C 1
ATOM 881 O O . GLY A 1 114 ? 7.492 -5.004 6.109 1 93.69 114 GLY A O 1
ATOM 882 N N . ILE A 1 115 ? 5.637 -5.934 5.312 1 96.44 115 ILE A N 1
ATOM 883 C CA . ILE A 1 115 ? 4.824 -4.73 5.426 1 96.44 115 ILE A CA 1
ATOM 884 C C . ILE A 1 115 ? 4.723 -4.309 6.891 1 96.44 115 ILE A C 1
ATOM 886 O O . ILE A 1 115 ? 4.941 -3.141 7.223 1 96.44 115 ILE A O 1
ATOM 890 N N . TYR A 1 116 ? 4.477 -5.246 7.715 1 96.25 116 TYR A N 1
ATOM 891 C CA . TYR A 1 116 ? 4.281 -4.996 9.141 1 96.25 116 TYR A CA 1
ATOM 892 C C . TYR A 1 116 ? 5.57 -4.508 9.789 1 96.25 116 TYR A C 1
ATOM 894 O O . TYR A 1 116 ? 5.539 -3.627 10.648 1 96.25 116 TYR A O 1
ATOM 902 N N . ALA A 1 117 ? 6.66 -5.066 9.43 1 93.94 117 ALA A N 1
ATOM 903 C CA . ALA A 1 117 ? 7.953 -4.668 9.977 1 93.94 117 ALA A CA 1
ATOM 904 C C . ALA A 1 117 ? 8.242 -3.199 9.688 1 93.94 117 ALA A C 1
ATOM 906 O O . ALA A 1 117 ? 8.711 -2.467 10.562 1 93.94 117 ALA A O 1
ATOM 907 N N . PHE A 1 118 ? 7.902 -2.781 8.57 1 93.19 118 PHE A N 1
ATOM 908 C CA . PHE A 1 118 ? 8.156 -1.387 8.227 1 93.19 118 PHE A CA 1
ATOM 909 C C . PHE A 1 118 ? 7.156 -0.468 8.922 1 93.19 118 PHE A C 1
ATOM 911 O O . PHE A 1 118 ? 7.492 0.664 9.281 1 93.19 118 PHE A O 1
ATOM 918 N N . TYR A 1 119 ? 5.98 -0.901 9.07 1 95.69 119 TYR A N 1
ATOM 919 C CA . TYR A 1 119 ? 5.012 -0.139 9.844 1 95.69 119 TYR A CA 1
ATOM 920 C C . TYR A 1 119 ? 5.516 0.108 11.258 1 95.69 119 TYR A C 1
ATOM 922 O O . TYR A 1 119 ? 5.473 1.238 11.758 1 95.69 119 TYR A O 1
ATOM 930 N N . ILE A 1 120 ? 6.004 -0.957 11.836 1 94.31 120 ILE A N 1
ATOM 931 C CA . ILE A 1 120 ? 6.516 -0.866 13.203 1 94.31 120 ILE A CA 1
ATOM 932 C C . ILE A 1 120 ? 7.715 0.08 13.242 1 94.31 120 ILE A C 1
ATOM 934 O O . ILE A 1 120 ? 7.816 0.925 14.133 1 94.31 120 ILE A O 1
ATOM 938 N N . LEU A 1 121 ? 8.562 -0.031 12.312 1 89.81 121 LEU A N 1
ATOM 939 C CA . LEU A 1 121 ? 9.727 0.841 12.242 1 89.81 121 LEU A CA 1
ATOM 940 C C . LEU A 1 121 ? 9.305 2.303 12.133 1 89.81 121 LEU A C 1
ATOM 942 O O . LEU A 1 121 ? 9.828 3.156 12.859 1 89.81 121 LEU A O 1
ATOM 946 N N . GLU A 1 122 ? 8.344 2.553 11.344 1 90.88 122 GLU A N 1
ATOM 947 C CA . GLU A 1 122 ? 7.914 3.93 11.125 1 90.88 122 GLU A CA 1
ATOM 948 C C . GLU A 1 122 ? 7.18 4.477 12.352 1 90.88 122 GLU A C 1
ATOM 950 O O . GLU A 1 122 ? 7.312 5.66 12.68 1 90.88 122 GLU A O 1
ATOM 955 N N . VAL A 1 123 ? 6.402 3.639 12.953 1 92.25 123 VAL A N 1
ATOM 956 C CA . VAL A 1 123 ? 5.676 4.086 14.133 1 92.25 123 VAL A CA 1
ATOM 957 C C . VAL A 1 123 ? 6.66 4.41 15.258 1 92.25 123 VAL A C 1
ATOM 959 O O . VAL A 1 123 ? 6.473 5.383 15.992 1 92.25 123 VAL A O 1
ATOM 962 N N . ILE A 1 124 ? 7.633 3.635 15.367 1 88.81 124 ILE A N 1
ATOM 963 C CA . ILE A 1 124 ? 8.672 3.879 16.359 1 88.81 124 ILE A CA 1
ATOM 964 C C . ILE A 1 124 ? 9.367 5.207 16.062 1 88.81 124 ILE A C 1
ATOM 966 O O . ILE A 1 124 ? 9.562 6.027 16.969 1 88.81 124 ILE A O 1
ATOM 970 N N . MET A 1 125 ? 9.672 5.441 14.852 1 86.38 125 MET A N 1
ATOM 971 C CA . MET A 1 125 ? 10.336 6.676 14.445 1 86.38 125 MET A CA 1
ATOM 972 C C . MET A 1 125 ? 9.438 7.887 14.68 1 86.38 125 MET A C 1
ATOM 974 O O . MET A 1 125 ? 9.898 8.922 15.164 1 86.38 125 MET A O 1
ATOM 978 N N . ALA A 1 126 ? 8.188 7.703 14.367 1 86.5 126 ALA A N 1
ATOM 979 C CA . ALA A 1 126 ? 7.23 8.789 14.555 1 86.5 126 ALA A CA 1
ATOM 980 C C . ALA A 1 126 ? 7.043 9.094 16.047 1 86.5 126 ALA A C 1
ATOM 982 O O . ALA A 1 126 ? 6.895 10.258 16.422 1 86.5 126 ALA A O 1
ATOM 983 N N . THR A 1 127 ? 7.07 8.125 16.844 1 87.69 127 THR A N 1
ATOM 984 C CA . THR A 1 127 ? 6.914 8.281 18.281 1 87.69 127 THR A CA 1
ATOM 985 C C . THR A 1 127 ? 8.125 8.992 18.891 1 87.69 127 THR A C 1
ATOM 987 O O . THR A 1 127 ? 7.984 9.859 19.75 1 87.69 127 THR A O 1
ATOM 990 N N . LEU A 1 128 ? 9.203 8.648 18.422 1 82.75 128 LEU A N 1
ATOM 991 C CA . LEU A 1 128 ? 10.43 9.266 18.922 1 82.75 128 LEU A CA 1
ATOM 992 C C . LEU A 1 128 ? 10.516 10.727 18.484 1 82.75 128 LEU A C 1
ATOM 994 O O . LEU A 1 128 ? 11.016 11.57 19.234 1 82.75 128 LEU A O 1
ATOM 998 N N . HIS A 1 129 ? 10.031 10.984 17.297 1 78.19 129 HIS A N 1
ATOM 999 C CA . HIS A 1 129 ? 9.969 12.367 16.828 1 78.19 129 HIS A CA 1
ATOM 1000 C C . HIS A 1 129 ? 9 13.195 17.656 1 78.19 129 HIS A C 1
ATOM 1002 O O . HIS A 1 129 ? 9.305 14.344 18 1 78.19 129 HIS A O 1
ATOM 1008 N N . ALA A 1 130 ? 7.938 12.625 17.938 1 74.31 130 ALA A N 1
ATOM 1009 C CA . ALA A 1 130 ? 6.918 13.312 18.719 1 74.31 130 ALA A CA 1
ATOM 1010 C C . ALA A 1 130 ? 7.41 13.594 20.141 1 74.31 130 ALA A C 1
ATOM 1012 O O . ALA A 1 130 ? 7.125 14.648 20.703 1 74.31 130 ALA A O 1
ATOM 1013 N N . ARG A 1 131 ? 8.094 12.781 20.672 1 68.31 131 ARG A N 1
ATOM 1014 C CA . ARG A 1 131 ? 8.625 12.938 22.016 1 68.31 131 ARG A CA 1
ATOM 1015 C C . ARG A 1 131 ? 9.727 14 22.047 1 68.31 131 ARG A C 1
ATOM 1017 O O . ARG A 1 131 ? 9.867 14.719 23.047 1 68.31 131 ARG A O 1
ATOM 1024 N N . GLY A 1 132 ? 10.523 13.992 21.047 1 60.91 132 GLY A N 1
ATOM 1025 C CA . GLY A 1 132 ? 11.562 15.008 20.984 1 60.91 132 GLY A CA 1
ATOM 1026 C C . GLY A 1 132 ? 11.016 16.422 20.844 1 60.91 132 GLY A C 1
ATOM 1027 O O . GLY A 1 132 ? 11.625 17.375 21.344 1 60.91 132 GLY A O 1
ATOM 1028 N N . THR A 1 133 ? 9.867 16.578 20.188 1 54.81 133 THR A N 1
ATOM 1029 C CA . THR A 1 133 ? 9.25 17.891 20.062 1 54.81 133 THR A CA 1
ATOM 1030 C C . THR A 1 133 ? 8.562 18.281 21.359 1 54.81 133 THR A C 1
ATOM 1032 O O . THR A 1 133 ? 8.523 19.469 21.719 1 54.81 133 THR A O 1
ATOM 1035 N N . THR A 1 134 ? 7.879 17.469 22.109 1 48.66 134 THR A N 1
ATOM 1036 C CA . THR A 1 134 ? 7.227 17.812 23.375 1 48.66 134 THR A CA 1
ATOM 1037 C C . THR A 1 134 ? 8.258 18.172 24.438 1 48.66 134 THR A C 1
ATOM 1039 O O . THR A 1 134 ? 7.957 18.906 25.375 1 48.66 134 THR A O 1
ATOM 1042 N N . ALA A 1 135 ? 9.398 17.703 24.578 1 40.34 135 ALA A N 1
ATOM 1043 C CA . ALA A 1 135 ? 10.289 18.188 25.625 1 40.34 135 ALA A CA 1
ATOM 1044 C C . ALA A 1 135 ? 10.617 19.656 25.422 1 40.34 135 ALA A C 1
ATOM 1046 O O . ALA A 1 135 ? 10.773 20.391 26.406 1 40.34 135 ALA A O 1
ATOM 1047 N N . LYS A 1 136 ? 10.883 20.188 24.281 1 40.88 136 LYS A N 1
ATOM 1048 C CA . LYS A 1 136 ? 11.195 21.609 24.188 1 40.88 136 LYS A CA 1
ATOM 1049 C C . LYS A 1 136 ? 9.922 22.453 24.172 1 40.88 136 LYS A C 1
ATOM 1051 O O . LYS A 1 136 ? 9.969 23.641 23.891 1 40.88 136 LYS A O 1
ATOM 1056 N N . THR A 1 137 ? 8.766 21.953 24.312 1 34.88 137 THR A N 1
ATOM 1057 C CA . THR A 1 137 ? 7.734 22.984 24.438 1 34.88 137 THR A CA 1
ATOM 1058 C C . THR A 1 137 ? 7.938 23.828 25.688 1 34.88 137 THR A C 1
ATOM 1060 O O . THR A 1 137 ? 7.109 24.688 26.016 1 34.88 137 THR A O 1
ATOM 1063 N N . ASP A 1 138 ? 8.688 24 26.656 1 28.56 138 ASP A N 1
ATOM 1064 C CA . ASP A 1 138 ? 8.508 25.359 27.188 1 28.56 138 ASP A CA 1
ATOM 1065 C C . ASP A 1 138 ? 8.648 26.391 26.078 1 28.56 138 ASP A C 1
ATOM 1067 O O . ASP A 1 138 ? 8.141 27.516 26.188 1 28.56 138 ASP A O 1
ATOM 1071 N N . ILE A 1 139 ? 9.719 26.562 25.234 1 24.17 139 ILE A N 1
ATOM 1072 C CA . ILE A 1 139 ? 9.625 27.734 24.359 1 24.17 139 ILE A CA 1
ATOM 1073 C C . ILE A 1 139 ? 8.695 27.438 23.188 1 24.17 139 ILE A C 1
ATOM 1075 O O . ILE A 1 139 ? 7.785 28.219 22.906 1 24.17 139 ILE A O 1
ATOM 1079 N N . MET A 1 140 ? 9.188 26.969 21.844 1 22.19 140 MET A N 1
ATOM 1080 C CA . MET A 1 140 ? 8.617 27.281 20.531 1 22.19 140 MET A CA 1
ATOM 1081 C C . MET A 1 140 ? 7.523 26.281 20.156 1 22.19 140 MET A C 1
ATOM 1083 O O . MET A 1 140 ? 7.719 25.078 20.281 1 22.19 140 MET A O 1
ATOM 1087 N N . ASP A 1 141 ? 6.113 26.625 20.094 1 23.34 141 ASP A N 1
ATOM 1088 C CA . ASP A 1 141 ? 4.793 26.109 19.734 1 23.34 141 ASP A CA 1
ATOM 1089 C C . ASP A 1 141 ? 4.879 25.125 18.578 1 23.34 141 ASP A C 1
ATOM 1091 O O . ASP A 1 141 ? 4.23 24.078 18.594 1 23.34 141 ASP A O 1
ATOM 1095 N N . GLY A 1 142 ? 5.207 25.578 17.297 1 21.69 142 GLY A N 1
ATOM 1096 C CA . GLY A 1 142 ? 4.602 25.516 15.977 1 21.69 142 GLY A CA 1
ATOM 1097 C C . GLY A 1 142 ? 4.984 24.266 15.203 1 21.69 142 GLY A C 1
ATOM 1098 O O . GLY A 1 142 ? 4.742 24.172 13.992 1 21.69 142 GLY A O 1
ATOM 1099 N N . VAL A 1 143 ? 5.93 23.266 15.602 1 22.52 143 VAL A N 1
ATOM 1100 C CA . VAL A 1 143 ? 6.578 22.672 14.438 1 22.52 143 VAL A CA 1
ATOM 1101 C C . VAL A 1 143 ? 5.676 21.578 13.852 1 22.52 143 VAL A C 1
ATOM 1103 O O . VAL A 1 143 ? 5.508 20.516 14.445 1 22.52 143 VAL A O 1
ATOM 1106 N N . GLY A 1 144 ? 4.34 21.719 13.586 1 21.64 144 GLY A N 1
ATOM 1107 C CA . GLY A 1 144 ? 3.5 20.812 12.812 1 21.64 144 GLY A CA 1
ATOM 1108 C C . GLY A 1 144 ? 4.262 20.062 11.734 1 21.64 144 GLY A C 1
ATOM 1109 O O . GLY A 1 144 ? 5.418 20.391 11.445 1 21.64 144 GLY A O 1
ATOM 1110 N N . ASN A 1 145 ? 3.568 18.891 11.195 1 24.38 145 ASN A N 1
ATOM 1111 C CA . ASN A 1 145 ? 3.854 18 10.078 1 24.38 145 ASN A CA 1
ATOM 1112 C C . ASN A 1 145 ? 4.352 18.766 8.852 1 24.38 145 ASN A C 1
ATOM 1114 O O . ASN A 1 145 ? 3.58 19.062 7.938 1 24.38 145 ASN A O 1
ATOM 1118 N N . GLY A 1 146 ? 5.148 19.656 9.07 1 22.7 146 GLY A N 1
ATOM 1119 C CA . GLY A 1 146 ? 5.57 20.797 8.258 1 22.7 146 GLY A CA 1
ATOM 1120 C C . GLY A 1 146 ? 6.219 20.391 6.949 1 22.7 146 GLY A C 1
ATOM 1121 O O . GLY A 1 146 ? 7.441 20.266 6.867 1 22.7 146 GLY A O 1
ATOM 1122 N N . PHE A 1 147 ? 5.992 19.031 6.434 1 24.59 147 PHE A N 1
ATOM 1123 C CA . PHE A 1 147 ? 6.469 19.141 5.062 1 24.59 147 PHE A CA 1
ATOM 1124 C C . PHE A 1 147 ? 5.922 20.391 4.391 1 24.59 147 PHE A C 1
ATOM 1126 O O . PHE A 1 147 ? 4.98 20.312 3.596 1 24.59 147 PHE A O 1
ATOM 1133 N N . SER A 1 148 ? 5.344 21.312 5.148 1 24.78 148 SER A N 1
ATOM 1134 C CA . SER A 1 148 ? 4.809 22.516 4.527 1 24.78 148 SER A CA 1
ATOM 1135 C C . SER A 1 148 ? 5.664 22.953 3.344 1 24.78 148 SER A C 1
ATOM 1137 O O . SER A 1 148 ? 6.789 22.484 3.176 1 24.78 148 SER A O 1
ATOM 1139 N N . GLU A 1 149 ? 5.16 24.062 2.682 1 25.55 149 GLU A N 1
ATOM 1140 C CA . GLU A 1 149 ? 5.754 24.859 1.616 1 25.55 149 GLU A CA 1
ATOM 1141 C C . GLU A 1 149 ? 7.203 25.219 1.932 1 25.55 149 GLU A C 1
ATOM 1143 O O . GLU A 1 149 ? 7.473 26.203 2.615 1 25.55 149 GLU A O 1
ATOM 1148 N N . GLN A 1 150 ? 7.969 24.391 2.383 1 27.66 150 GLN A N 1
ATOM 1149 C CA . GLN A 1 150 ? 9.32 24.922 2.322 1 27.66 150 GLN A CA 1
ATOM 1150 C C . GLN A 1 150 ? 9.57 25.656 1.004 1 27.66 150 GLN A C 1
ATOM 1152 O O . GLN A 1 150 ? 9.688 25.016 -0.047 1 27.66 150 GLN A O 1
ATOM 1157 N N . LYS A 1 151 ? 8.938 26.734 0.744 1 29.39 151 LYS A N 1
ATOM 1158 C CA . LYS A 1 151 ? 9.352 27.656 -0.305 1 29.39 151 LYS A CA 1
ATOM 1159 C C . LYS A 1 151 ? 10.867 27.609 -0.506 1 29.39 151 LYS A C 1
ATOM 1161 O O . LYS A 1 151 ? 11.617 27.344 0.434 1 29.39 151 LYS A O 1
ATOM 1166 N N . PRO A 1 152 ? 11.32 27.688 -1.768 1 32.5 152 PRO A N 1
ATOM 1167 C CA . PRO A 1 152 ? 12.734 27.969 -2.047 1 32.5 152 PRO A CA 1
ATOM 1168 C C . PRO A 1 152 ? 13.367 28.906 -1.013 1 32.5 152 PRO A C 1
ATOM 1170 O O . PRO A 1 152 ? 14.523 29.297 -1.161 1 32.5 152 PRO A O 1
ATOM 1173 N N . GLU A 1 153 ? 12.578 29.312 -0.074 1 30.94 153 GLU A N 1
ATOM 1174 C CA . GLU A 1 153 ? 13.148 30.312 0.824 1 30.94 153 GLU A CA 1
ATOM 1175 C C . GLU A 1 153 ? 14.156 29.688 1.786 1 30.94 153 GLU A C 1
ATOM 1177 O O . GLU A 1 153 ? 15 30.391 2.348 1 30.94 153 GLU A O 1
ATOM 1182 N N . THR A 1 154 ? 13.859 28.484 2.162 1 35.31 154 THR A N 1
ATOM 1183 C CA . THR A 1 154 ? 14.836 27.953 3.102 1 35.31 154 THR A CA 1
ATOM 1184 C C . THR A 1 154 ? 16.203 27.797 2.434 1 35.31 154 THR A C 1
ATOM 1186 O O . THR A 1 154 ? 17.234 27.969 3.08 1 35.31 154 THR A O 1
ATOM 1189 N N . PHE A 1 155 ? 16.125 27.359 1.23 1 34.56 155 PHE A N 1
ATOM 1190 C CA . PHE A 1 155 ? 17.422 27.359 0.557 1 34.56 155 PHE A CA 1
ATOM 1191 C C . PHE A 1 155 ? 17.984 28.781 0.479 1 34.56 155 PHE A C 1
ATOM 1193 O O . PHE A 1 155 ? 19.188 28.953 0.275 1 34.56 155 PHE A O 1
ATOM 1200 N N . ARG A 1 156 ? 17.109 29.75 0.479 1 34.25 156 ARG A N 1
ATOM 1201 C CA . ARG A 1 156 ? 17.578 31.141 0.491 1 34.25 156 ARG A CA 1
ATOM 1202 C C . ARG A 1 156 ? 18.25 31.469 1.812 1 34.25 156 ARG A C 1
ATOM 1204 O O . ARG A 1 156 ? 19.281 32.156 1.828 1 34.25 156 ARG A O 1
ATOM 1211 N N . LYS A 1 157 ? 17.734 31.031 2.846 1 38.94 157 LYS A N 1
ATOM 1212 C CA . LYS A 1 157 ? 18.344 31.391 4.117 1 38.94 157 LYS A CA 1
ATOM 1213 C C . LYS A 1 157 ? 19.641 30.641 4.344 1 38.94 157 LYS A C 1
ATOM 1215 O O . LYS A 1 157 ? 20.484 31.062 5.133 1 38.94 157 LYS A O 1
ATOM 1220 N N . LEU A 1 158 ? 19.734 29.531 3.725 1 36.44 158 LEU A N 1
ATOM 1221 C CA . LEU A 1 158 ? 20.984 28.812 3.846 1 36.44 158 LEU A CA 1
ATOM 1222 C C . LEU A 1 158 ? 22.125 29.594 3.215 1 36.44 158 LEU A C 1
ATOM 1224 O O . LEU A 1 158 ? 23.297 29.422 3.58 1 36.44 158 LEU A O 1
ATOM 1228 N N . ASP A 1 159 ? 21.766 30.422 2.232 1 33.91 159 ASP A N 1
ATOM 1229 C CA . ASP A 1 159 ? 22.797 31.219 1.579 1 33.91 159 ASP A CA 1
ATOM 1230 C C . ASP A 1 159 ? 23.25 32.344 2.48 1 33.91 159 ASP A C 1
ATOM 1232 O O . ASP A 1 159 ? 24.375 32.844 2.346 1 33.91 159 ASP A O 1
ATOM 1236 N N . GLU A 1 160 ? 22.281 32.938 3.244 1 35.44 160 GLU A N 1
ATOM 1237 C CA . GLU A 1 160 ? 22.688 34.188 3.887 1 35.44 160 GLU A CA 1
ATOM 1238 C C . GLU A 1 160 ? 23.734 33.938 4.961 1 35.44 160 GLU A C 1
ATOM 1240 O O . GLU A 1 160 ? 24.453 34.844 5.363 1 35.44 160 GLU A O 1
ATOM 1245 N N . ASN A 1 161 ? 23.625 32.75 5.566 1 35.84 161 ASN A N 1
ATOM 1246 C CA . ASN A 1 161 ? 24.594 32.594 6.645 1 35.84 161 ASN A CA 1
ATOM 1247 C C . ASN A 1 161 ? 26.016 32.469 6.109 1 35.84 161 ASN A C 1
ATOM 1249 O O . ASN A 1 161 ? 26.969 32.344 6.883 1 35.84 161 ASN A O 1
ATOM 1253 N N . HIS A 1 162 ? 26.094 32.156 4.77 1 33.88 162 HIS A N 1
ATOM 1254 C CA . HIS A 1 162 ? 27.484 31.938 4.41 1 33.88 162 HIS A CA 1
ATOM 1255 C C . HIS A 1 162 ? 28.266 33.25 4.305 1 33.88 162 HIS A C 1
ATOM 1257 O O . HIS A 1 162 ? 29.469 33.25 4.082 1 33.88 162 HIS A O 1
ATOM 1263 N N . GLN A 1 163 ? 27.531 34.375 3.982 1 29.75 163 GLN A N 1
ATOM 1264 C CA . GLN A 1 163 ? 28.453 35.438 3.547 1 29.75 163 GLN A CA 1
ATOM 1265 C C . GLN A 1 163 ? 29.094 36.125 4.742 1 29.75 163 GLN A C 1
ATOM 1267 O O . GLN A 1 163 ? 29.797 37.125 4.578 1 29.75 163 GLN A O 1
ATOM 1272 N N . THR A 1 164 ? 28.562 36.062 5.992 1 29.61 164 THR A N 1
ATOM 1273 C CA . THR A 1 164 ? 29.203 37.062 6.84 1 29.61 164 THR A CA 1
ATOM 1274 C C . THR A 1 164 ? 30.703 36.781 6.949 1 29.61 164 THR A C 1
ATOM 1276 O O . THR A 1 164 ? 31.125 35.656 7.145 1 29.61 164 THR A O 1
ATOM 1279 N N . SER A 1 165 ? 31.562 37.781 6.578 1 28.55 165 SER A N 1
ATOM 1280 C CA . SER A 1 165 ? 32.969 38.125 6.484 1 28.55 165 SER A CA 1
ATOM 1281 C C . SER A 1 165 ? 33.719 37.75 7.758 1 28.55 165 SER A C 1
ATOM 1283 O O . SER A 1 165 ? 33.125 37.656 8.836 1 28.55 165 SER A O 1
ATOM 1285 N N . SER A 1 166 ? 35.125 37.438 7.621 1 28.8 166 SER A N 1
ATOM 1286 C CA . SER A 1 166 ? 36.375 36.969 8.188 1 28.8 166 SER A CA 1
ATOM 1287 C C . SER A 1 166 ? 36.844 37.844 9.344 1 28.8 166 SER A C 1
ATOM 1289 O O . SER A 1 166 ? 38 37.812 9.719 1 28.8 166 SER A O 1
ATOM 1291 N N . THR A 1 167 ? 36.156 38.844 9.898 1 30.58 167 THR A N 1
ATOM 1292 C CA . THR A 1 167 ? 37.062 39.562 10.812 1 30.58 167 THR A CA 1
ATOM 1293 C C . THR A 1 167 ? 37.5 38.656 11.953 1 30.58 167 THR A C 1
ATOM 1295 O O . THR A 1 167 ? 36.656 38.031 12.609 1 30.58 167 THR A O 1
ATOM 1298 N N . MET A 1 168 ? 38.875 38.25 11.992 1 27.69 168 MET A N 1
ATOM 1299 C CA . MET A 1 168 ? 39.781 37.375 12.727 1 27.69 168 MET A CA 1
ATOM 1300 C C . MET A 1 168 ? 39.812 37.75 14.203 1 27.69 168 MET A C 1
ATOM 1302 O O . MET A 1 168 ? 40.875 37.938 14.797 1 27.69 168 MET A O 1
ATOM 1306 N N . GLU A 1 169 ? 39 38.625 14.844 1 31.67 169 GLU A N 1
ATOM 1307 C CA . GLU A 1 169 ? 39.469 38.812 16.219 1 31.67 169 GLU A CA 1
ATOM 1308 C C . GLU A 1 169 ? 39.531 37.469 16.969 1 31.67 169 GLU A C 1
ATOM 1310 O O . GLU A 1 169 ? 38.594 36.688 16.891 1 31.67 169 GLU A O 1
ATOM 1315 N N . THR A 1 170 ? 40.781 36.938 17.344 1 33.47 170 THR A N 1
ATOM 1316 C CA . THR A 1 170 ? 41.344 35.812 18.031 1 33.47 170 THR A CA 1
ATOM 1317 C C . THR A 1 170 ? 40.625 35.562 19.375 1 33.47 170 THR A C 1
ATOM 1319 O O . THR A 1 170 ? 41.062 36.094 20.406 1 33.47 170 THR A O 1
ATOM 1322 N N . GLN A 1 171 ? 39.594 36.281 19.812 1 34.09 171 GLN A N 1
ATOM 1323 C CA . GLN A 1 171 ? 39.281 35.906 21.188 1 34.09 171 GLN A CA 1
ATOM 1324 C C . GLN A 1 171 ? 39.094 34.406 21.312 1 34.09 171 GLN A C 1
ATOM 1326 O O . GLN A 1 171 ? 38.469 33.781 20.469 1 34.09 171 GLN A O 1
ATOM 1331 N N . LYS A 1 172 ? 40.031 33.688 22.031 1 35.31 172 LYS A N 1
ATOM 1332 C CA . LYS A 1 172 ? 40 32.312 22.531 1 35.31 172 LYS A CA 1
ATOM 1333 C C . LYS A 1 172 ? 38.594 31.922 22.969 1 35.31 172 LYS A C 1
ATOM 1335 O O . LYS A 1 172 ? 38.156 32.281 24.062 1 35.31 172 LYS A O 1
ATOM 1340 N N . GLU A 1 173 ? 37.562 32.375 22.328 1 34.28 173 GLU A N 1
ATOM 1341 C CA . GLU A 1 173 ? 36.344 31.797 22.859 1 34.28 173 GLU A CA 1
ATOM 1342 C C . GLU A 1 173 ? 36.5 30.281 23.062 1 34.28 173 GLU A C 1
ATOM 1344 O O . GLU A 1 173 ? 37.094 29.609 22.219 1 34.28 173 GLU A O 1
ATOM 1349 N N . GLU A 1 174 ? 36.688 29.828 24.312 1 36.28 174 GLU A N 1
ATOM 1350 C CA . GLU A 1 174 ? 36.5 28.438 24.719 1 36.28 174 GLU A CA 1
ATOM 1351 C C . GLU A 1 174 ? 35.594 27.688 23.75 1 36.28 174 GLU A C 1
ATOM 1353 O O . GLU A 1 174 ? 34.5 28.141 23.438 1 36.28 174 GLU A O 1
ATOM 1358 N N . LYS A 1 175 ? 36.188 27.078 22.781 1 37.72 175 LYS A N 1
ATOM 1359 C CA . LYS A 1 175 ? 35.5 26.062 21.969 1 37.72 175 LYS A CA 1
ATOM 1360 C C . LYS A 1 175 ? 34.531 25.25 22.828 1 37.72 175 LYS A C 1
ATOM 1362 O O . LYS A 1 175 ? 34.938 24.359 23.562 1 37.72 175 LYS A O 1
ATOM 1367 N N . GLU A 1 176 ? 33.688 25.875 23.703 1 36.44 176 GLU A N 1
ATOM 1368 C CA . GLU A 1 176 ? 32.656 24.984 24.172 1 36.44 176 GLU A CA 1
ATOM 1369 C C . GLU A 1 176 ? 32.375 23.875 23.156 1 36.44 176 GLU A C 1
ATOM 1371 O O . GLU A 1 176 ? 32.094 24.141 21.984 1 36.44 176 GLU A O 1
ATOM 1376 N N . THR A 1 177 ? 33.188 22.906 23.188 1 38.91 177 THR A N 1
ATOM 1377 C CA . THR A 1 177 ? 32.75 21.656 22.578 1 38.91 177 THR A CA 1
ATOM 1378 C C . THR A 1 177 ? 31.234 21.578 22.516 1 38.91 177 THR A C 1
ATOM 1380 O O . THR A 1 177 ? 30.594 21.375 23.547 1 38.91 177 THR A O 1
ATOM 1383 N N . GLN A 1 178 ? 30.547 22.562 22.062 1 40 178 GLN A N 1
ATOM 1384 C CA . GLN A 1 178 ? 29.109 22.375 21.859 1 40 178 GLN A CA 1
ATOM 1385 C C . GLN A 1 178 ? 28.797 20.922 21.547 1 40 178 GLN A C 1
ATOM 1387 O O . GLN A 1 178 ? 29.25 20.375 20.531 1 40 178 GLN A O 1
ATOM 1392 N N . ASN A 1 179 ? 29.016 19.969 22.438 1 43.94 179 ASN A N 1
ATOM 1393 C CA . ASN A 1 179 ? 28.422 18.641 22.328 1 43.94 179 ASN A CA 1
ATOM 1394 C C . ASN A 1 179 ? 27.25 18.641 21.328 1 43.94 179 ASN A C 1
ATOM 1396 O O . ASN A 1 179 ? 26.219 19.234 21.594 1 43.94 179 ASN A O 1
ATOM 1400 N N . HIS A 1 180 ? 27.547 18.766 20.062 1 52.53 180 HIS A N 1
ATOM 1401 C CA . HIS A 1 180 ? 26.625 18.75 18.953 1 52.53 180 HIS A CA 1
ATOM 1402 C C . HIS A 1 180 ? 25.516 17.719 19.172 1 52.53 180 HIS A C 1
ATOM 1404 O O . HIS A 1 180 ? 25.734 16.516 19 1 52.53 180 HIS A O 1
ATOM 1410 N N . TYR A 1 181 ? 24.625 17.859 20.109 1 61.56 181 TYR A N 1
ATOM 1411 C CA . TYR A 1 181 ? 23.422 17.078 20.344 1 61.56 181 TYR A CA 1
ATOM 1412 C C . TYR A 1 181 ? 22.734 16.734 19.031 1 61.56 181 TYR A C 1
ATOM 1414 O O . TYR A 1 181 ? 22.328 17.625 18.281 1 61.56 181 TYR A O 1
ATOM 1422 N N . VAL A 1 182 ? 23.062 15.523 18.625 1 75.06 182 VAL A N 1
ATOM 1423 C CA . VAL A 1 182 ? 22.344 15.047 17.453 1 75.06 182 VAL A CA 1
ATOM 1424 C C . VAL A 1 182 ? 20.891 14.781 17.812 1 75.06 182 VAL A C 1
ATOM 1426 O O . VAL A 1 182 ? 20.594 14 18.719 1 75.06 182 VAL A O 1
ATOM 1429 N N . LYS A 1 183 ? 20.094 15.484 17.141 1 80.62 183 LYS A N 1
ATOM 1430 C CA . LYS A 1 183 ? 18.672 15.32 17.375 1 80.62 183 LYS A CA 1
ATOM 1431 C C . LYS A 1 183 ? 18.234 13.883 17.109 1 80.62 183 LYS A C 1
ATOM 1433 O O . LYS A 1 183 ? 18.703 13.258 16.156 1 80.62 183 LYS A O 1
ATOM 1438 N N . PRO A 1 184 ? 17.453 13.383 17.953 1 79.38 184 PRO A N 1
ATOM 1439 C CA . PRO A 1 184 ? 16.984 12.008 17.781 1 79.38 184 PRO A CA 1
ATOM 1440 C C . PRO A 1 184 ? 16.422 11.734 16.391 1 79.38 184 PRO A C 1
ATOM 1442 O O . PRO A 1 184 ? 16.609 10.648 15.844 1 79.38 184 PRO A O 1
ATOM 1445 N N . ILE A 1 185 ? 15.805 12.648 15.852 1 81.62 185 ILE A N 1
ATOM 1446 C CA . ILE A 1 185 ? 15.203 12.484 14.539 1 81.62 185 ILE A CA 1
ATOM 1447 C C . ILE A 1 185 ? 16.281 12.18 13.508 1 81.62 185 ILE A C 1
ATOM 1449 O O . ILE A 1 185 ? 16.062 11.398 12.57 1 81.62 185 ILE A O 1
ATOM 1453 N N . VAL A 1 186 ? 17.359 12.703 13.633 1 87.31 186 VAL A N 1
ATOM 1454 C CA . VAL A 1 186 ? 18.484 12.484 12.727 1 87.31 186 VAL A CA 1
ATOM 1455 C C . VAL A 1 186 ? 18.922 11.023 12.789 1 87.31 186 VAL A C 1
ATOM 1457 O O . VAL A 1 186 ? 19.094 10.367 11.758 1 87.31 186 VAL A O 1
ATOM 1460 N N . VAL A 1 187 ? 19.031 10.547 13.938 1 86.75 187 VAL A N 1
ATOM 1461 C CA . VAL A 1 187 ? 19.453 9.172 14.156 1 86.75 187 VAL A CA 1
ATOM 1462 C C . VAL A 1 187 ? 18.406 8.211 13.586 1 86.75 187 VAL A C 1
ATOM 1464 O O . VAL A 1 187 ? 18.75 7.23 12.922 1 86.75 187 VAL A O 1
ATOM 1467 N N . MET A 1 188 ? 17.266 8.602 13.781 1 83.81 188 MET A N 1
ATOM 1468 C CA . MET A 1 188 ? 16.172 7.746 13.328 1 83.81 188 MET A CA 1
ATOM 1469 C C . MET A 1 188 ? 16.125 7.664 11.805 1 83.81 188 MET A C 1
ATOM 1471 O O . MET A 1 188 ? 15.93 6.586 11.242 1 83.81 188 MET A O 1
ATOM 1475 N N . ILE A 1 189 ? 16.328 8.734 11.242 1 87.94 189 ILE A N 1
ATOM 1476 C CA . ILE A 1 189 ? 16.297 8.781 9.781 1 87.94 189 ILE A CA 1
ATOM 1477 C C . ILE A 1 189 ? 17.469 7.977 9.219 1 87.94 189 ILE A C 1
ATOM 1479 O O . ILE A 1 189 ? 17.312 7.199 8.273 1 87.94 189 ILE A O 1
ATOM 1483 N N . VAL A 1 190 ? 18.547 8.102 9.836 1 92.12 190 VAL A N 1
ATOM 1484 C CA . VAL A 1 190 ? 19.75 7.438 9.359 1 92.12 190 VAL A CA 1
ATOM 1485 C C . VAL A 1 190 ? 19.625 5.93 9.57 1 92.12 190 VAL A C 1
ATOM 1487 O O . VAL A 1 190 ? 19.922 5.145 8.664 1 92.12 190 VAL A O 1
ATOM 1490 N N . ILE A 1 191 ? 19.156 5.527 10.688 1 90.75 191 ILE A N 1
ATOM 1491 C CA . ILE A 1 191 ? 19.031 4.105 11 1 90.75 191 ILE A CA 1
ATOM 1492 C C . ILE A 1 191 ? 17.922 3.488 10.148 1 90.75 191 ILE A C 1
ATOM 1494 O O . ILE A 1 191 ? 18.094 2.398 9.594 1 90.75 191 ILE A O 1
ATOM 1498 N N . GLY A 1 192 ? 16.797 4.172 10.125 1 89.75 192 GLY A N 1
ATOM 1499 C CA . GLY A 1 192 ? 15.727 3.693 9.273 1 89.75 192 GLY A CA 1
ATOM 1500 C C . GLY A 1 192 ? 16.156 3.52 7.824 1 89.75 192 GLY A C 1
ATOM 1501 O O . GLY A 1 192 ? 15.844 2.506 7.195 1 89.75 192 GLY A O 1
ATOM 1502 N N . ASP A 1 193 ? 16.875 4.453 7.379 1 93.12 193 ASP A N 1
ATOM 1503 C CA . ASP A 1 193 ? 17.391 4.418 6.012 1 93.12 193 ASP A CA 1
ATOM 1504 C C . ASP A 1 193 ? 18.406 3.279 5.832 1 93.12 193 ASP A C 1
ATOM 1506 O O . ASP A 1 193 ? 18.406 2.611 4.797 1 93.12 193 ASP A O 1
ATOM 1510 N N . ALA A 1 194 ? 19.188 3.086 6.805 1 94.44 194 ALA A N 1
ATOM 1511 C CA . ALA A 1 194 ? 20.172 2.012 6.75 1 94.44 194 ALA A CA 1
ATOM 1512 C C . ALA A 1 194 ? 19.484 0.648 6.641 1 94.44 194 ALA A C 1
ATOM 1514 O O . ALA A 1 194 ? 19.906 -0.198 5.848 1 94.44 194 ALA A O 1
ATOM 1515 N N . ILE A 1 195 ? 18.531 0.446 7.41 1 91.19 195 ILE A N 1
ATOM 1516 C CA . ILE A 1 195 ? 17.797 -0.817 7.398 1 91.19 195 ILE A CA 1
ATOM 1517 C C . ILE A 1 195 ? 17.141 -1.019 6.035 1 91.19 195 ILE A C 1
ATOM 1519 O O . ILE A 1 195 ? 17.219 -2.105 5.457 1 91.19 195 ILE A O 1
ATOM 1523 N N . HIS A 1 196 ? 16.641 0.015 5.605 1 90.81 196 HIS A N 1
ATOM 1524 C CA . HIS A 1 196 ? 15.992 -0.009 4.301 1 90.81 196 HIS A CA 1
ATOM 1525 C C . HIS A 1 196 ? 16.984 -0.351 3.195 1 90.81 196 HIS A C 1
ATOM 1527 O O . HIS A 1 196 ? 16.719 -1.221 2.363 1 90.81 196 HIS A O 1
ATOM 1533 N N . ASN A 1 197 ? 18.062 0.295 3.182 1 95.12 197 ASN A N 1
ATOM 1534 C CA . ASN A 1 197 ? 19.094 0.059 2.182 1 95.12 197 ASN A CA 1
ATOM 1535 C C . ASN A 1 197 ? 19.656 -1.357 2.279 1 95.12 197 ASN A C 1
ATOM 1537 O O . ASN A 1 197 ? 19.969 -1.979 1.261 1 95.12 197 ASN A O 1
ATOM 1541 N N . PHE A 1 198 ? 19.781 -1.854 3.449 1 95.06 198 PHE A N 1
ATOM 1542 C CA . PHE A 1 198 ? 20.234 -3.225 3.658 1 95.06 198 PHE A CA 1
ATOM 1543 C C . PHE A 1 198 ? 19.281 -4.211 2.979 1 95.06 198 PHE A C 1
ATOM 1545 O O . PHE A 1 198 ? 19.734 -5.133 2.291 1 95.06 198 PHE A O 1
ATOM 1552 N N . THR A 1 199 ? 18.031 -4.008 3.17 1 92.88 199 THR A N 1
ATOM 1553 C CA . THR A 1 199 ? 17.016 -4.887 2.592 1 92.88 199 THR A CA 1
ATOM 1554 C C . THR A 1 199 ? 17 -4.77 1.07 1 92.88 199 THR A C 1
ATOM 1556 O O . THR A 1 199 ? 16.766 -5.754 0.367 1 92.88 199 THR A O 1
ATOM 1559 N N . ASP A 1 200 ? 17.203 -3.557 0.594 1 95.25 200 ASP A N 1
ATOM 1560 C CA . ASP A 1 200 ? 17.359 -3.379 -0.848 1 95.25 200 ASP A CA 1
ATOM 1561 C C . ASP A 1 200 ? 18.469 -4.266 -1.399 1 95.25 200 ASP A C 1
ATOM 1563 O O . ASP A 1 200 ? 18.297 -4.902 -2.441 1 95.25 200 ASP A O 1
ATOM 1567 N N . GLY A 1 201 ? 19.562 -4.246 -0.708 1 96.75 201 GLY A N 1
ATOM 1568 C CA . GLY A 1 201 ? 20.672 -5.086 -1.123 1 96.75 201 GLY A CA 1
ATOM 1569 C C . GLY A 1 201 ? 20.312 -6.559 -1.19 1 96.75 201 GLY A C 1
ATOM 1570 O O . GLY A 1 201 ? 20.703 -7.258 -2.127 1 96.75 201 GLY A O 1
ATOM 1571 N N . LEU A 1 202 ? 19.594 -7.031 -0.2 1 95 202 LEU A N 1
ATOM 1572 C CA . LEU A 1 202 ? 19.141 -8.414 -0.193 1 95 202 LEU A CA 1
ATOM 1573 C C . LEU A 1 202 ? 18.281 -8.711 -1.419 1 95 202 LEU A C 1
ATOM 1575 O O . LEU A 1 202 ? 18.422 -9.758 -2.049 1 95 202 LEU A O 1
ATOM 1579 N N . ALA A 1 203 ? 17.438 -7.789 -1.717 1 94.62 203 ALA A N 1
ATOM 1580 C CA . ALA A 1 203 ? 16.516 -7.953 -2.844 1 94.62 203 ALA A CA 1
ATOM 1581 C C . ALA A 1 203 ? 17.281 -8.008 -4.164 1 94.62 203 ALA A C 1
ATOM 1583 O O . ALA A 1 203 ? 16.984 -8.828 -5.031 1 94.62 203 ALA A O 1
ATOM 1584 N N . VAL A 1 204 ? 18.234 -7.145 -4.301 1 96.62 204 VAL A N 1
ATOM 1585 C CA . VAL A 1 204 ? 19.062 -7.117 -5.504 1 96.62 204 VAL A CA 1
ATOM 1586 C C . VAL A 1 204 ? 19.797 -8.445 -5.652 1 96.62 204 VAL A C 1
ATOM 1588 O O . VAL A 1 204 ? 19.844 -9.016 -6.742 1 96.62 204 VAL A O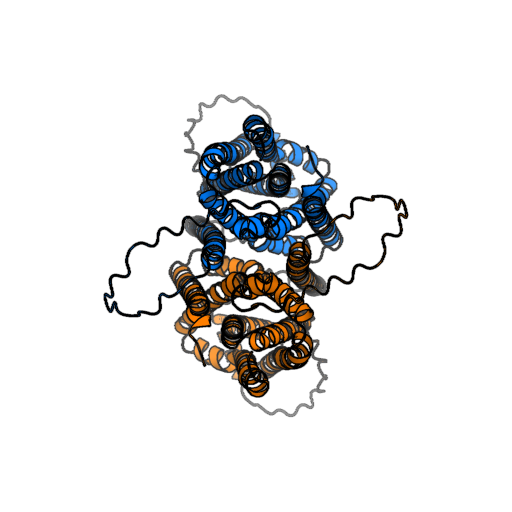 1
ATOM 1591 N N . ALA A 1 205 ? 20.344 -8.93 -4.578 1 96.38 205 ALA A N 1
ATOM 1592 C CA . ALA A 1 205 ? 21.078 -10.188 -4.59 1 96.38 205 ALA A CA 1
ATOM 1593 C C . ALA A 1 205 ? 20.188 -11.352 -5.027 1 96.38 205 ALA A C 1
ATOM 1595 O O . ALA A 1 205 ? 20.547 -12.109 -5.93 1 96.38 205 ALA A O 1
ATOM 1596 N N . ALA A 1 206 ? 19.078 -11.461 -4.43 1 94.12 206 ALA A N 1
ATOM 1597 C CA . ALA A 1 206 ? 18.156 -12.547 -4.758 1 94.12 206 ALA A CA 1
ATOM 1598 C C . ALA A 1 206 ? 17.688 -12.453 -6.207 1 94.12 206 ALA A C 1
ATOM 1600 O O . ALA A 1 206 ? 17.562 -13.469 -6.895 1 94.12 206 ALA A O 1
ATOM 1601 N N . SER A 1 207 ? 17.453 -11.289 -6.656 1 94.06 207 SER A N 1
ATOM 1602 C CA . SER A 1 207 ? 16.953 -11.078 -8.016 1 94.06 207 SER A CA 1
ATOM 1603 C C . SER A 1 207 ? 18.016 -11.445 -9.055 1 94.06 207 SER A C 1
ATOM 1605 O O . SER A 1 207 ? 17.719 -12.109 -10.047 1 94.06 207 SER A O 1
ATOM 1607 N N . PHE A 1 208 ? 19.25 -11.039 -8.836 1 93.56 208 PHE A N 1
ATOM 1608 C CA . PHE A 1 208 ? 20.312 -11.383 -9.781 1 93.56 208 PHE A CA 1
ATOM 1609 C C . PHE A 1 208 ? 20.625 -12.867 -9.719 1 93.56 208 PHE A C 1
ATOM 1611 O O . PHE A 1 208 ? 21.031 -13.461 -10.727 1 93.56 208 PHE A O 1
ATOM 1618 N N . ASN A 1 209 ? 20.469 -13.5 -8.578 1 92.31 209 ASN A N 1
ATOM 1619 C CA . ASN A 1 209 ? 20.625 -14.945 -8.484 1 92.31 209 ASN A CA 1
ATOM 1620 C C . ASN A 1 209 ? 19.578 -15.68 -9.312 1 92.31 209 ASN A C 1
ATOM 1622 O O . ASN A 1 209 ? 19.844 -16.766 -9.828 1 92.31 209 ASN A O 1
ATOM 1626 N N . SER A 1 210 ? 18.438 -15.078 -9.383 1 89.25 210 SER A N 1
ATOM 1627 C CA . SER A 1 210 ? 17.359 -15.688 -10.148 1 89.25 210 SER A CA 1
ATOM 1628 C C . SER A 1 210 ? 17.562 -15.5 -11.648 1 89.25 210 SER A C 1
ATOM 1630 O O . SER A 1 210 ? 17.5 -16.469 -12.406 1 89.25 210 SER A O 1
ATOM 1632 N N . SER A 1 211 ? 17.75 -14.281 -12.117 1 90 211 SER A N 1
ATOM 1633 C CA . SER A 1 211 ? 18.047 -13.953 -13.508 1 90 211 SER A CA 1
ATOM 1634 C C . SER A 1 211 ? 18.578 -12.531 -13.633 1 90 211 SER A C 1
ATOM 1636 O O . SER A 1 211 ? 18.328 -11.688 -12.781 1 90 211 SER A O 1
ATOM 1638 N N . ILE A 1 212 ? 19.25 -12.305 -14.641 1 91.25 212 ILE A N 1
ATOM 1639 C CA . ILE A 1 212 ? 19.812 -10.984 -14.883 1 91.25 212 ILE A CA 1
ATOM 1640 C C . ILE A 1 212 ? 18.703 -9.969 -15.102 1 91.25 212 ILE A C 1
ATOM 1642 O O . ILE A 1 212 ? 18.766 -8.844 -14.594 1 91.25 212 ILE A O 1
ATOM 1646 N N . VAL A 1 213 ? 17.656 -10.336 -15.797 1 88.94 213 VAL A N 1
ATOM 1647 C CA . VAL A 1 213 ? 16.547 -9.445 -16.094 1 88.94 213 VAL A CA 1
ATOM 1648 C C . VAL A 1 213 ? 15.852 -9.039 -14.797 1 88.94 213 VAL A C 1
ATOM 1650 O O . VAL A 1 213 ? 15.531 -7.867 -14.594 1 88.94 213 VAL A O 1
ATOM 1653 N N . GLU A 1 214 ? 15.672 -10.016 -13.969 1 89.94 214 GLU A N 1
ATOM 1654 C CA . GLU A 1 214 ? 15.062 -9.727 -12.68 1 89.94 214 GLU A CA 1
ATOM 1655 C C . GLU A 1 214 ? 15.945 -8.805 -11.836 1 89.94 214 GLU A C 1
ATOM 1657 O O . GLU A 1 214 ? 15.453 -7.898 -11.164 1 89.94 214 GLU A O 1
ATOM 1662 N N . GLY A 1 215 ? 17.219 -9.102 -11.875 1 94.12 215 GLY A N 1
ATOM 1663 C CA . GLY A 1 215 ? 18.172 -8.242 -11.18 1 94.12 215 GLY A CA 1
ATOM 1664 C C . GLY A 1 215 ? 18.141 -6.805 -11.664 1 94.12 215 GLY A C 1
ATOM 1665 O O . GLY A 1 215 ? 18.141 -5.875 -10.852 1 94.12 215 GLY A O 1
ATOM 1666 N N . VAL A 1 216 ? 18.109 -6.629 -12.914 1 92.94 216 VAL A N 1
ATOM 1667 C CA . VAL A 1 216 ? 18.062 -5.301 -13.516 1 92.94 216 VAL A CA 1
ATOM 1668 C C . VAL A 1 216 ? 16.75 -4.609 -13.172 1 92.94 216 VAL A C 1
ATOM 1670 O O . VAL A 1 216 ? 16.734 -3.432 -12.805 1 92.94 216 VAL A O 1
ATOM 1673 N N . SER A 1 217 ? 15.633 -5.32 -13.25 1 91.62 217 SER A N 1
ATOM 1674 C CA . SER A 1 217 ? 14.32 -4.762 -12.938 1 91.62 217 SER A CA 1
ATOM 1675 C C . SER A 1 217 ? 14.266 -4.258 -11.5 1 91.62 217 SER A C 1
ATOM 1677 O O . SER A 1 217 ? 13.875 -3.113 -11.25 1 91.62 217 SER A O 1
ATOM 1679 N N . THR A 1 218 ? 14.703 -5.094 -10.625 1 94.19 218 THR A N 1
ATOM 1680 C CA . THR A 1 218 ? 14.703 -4.738 -9.211 1 94.19 218 THR A CA 1
ATOM 1681 C C . THR A 1 218 ? 15.648 -3.576 -8.938 1 94.19 218 THR A C 1
ATOM 1683 O O . THR A 1 218 ? 15.312 -2.656 -8.188 1 94.19 218 THR A O 1
ATOM 1686 N N . SER A 1 219 ? 16.797 -3.6 -9.586 1 95.56 219 SER A N 1
ATOM 1687 C CA . SER A 1 219 ? 17.766 -2.531 -9.406 1 95.56 219 SER A CA 1
ATOM 1688 C C . SER A 1 219 ? 17.234 -1.197 -9.906 1 95.56 219 SER A C 1
ATOM 1690 O O . SER A 1 219 ? 17.422 -0.161 -9.273 1 95.56 219 SER A O 1
ATOM 1692 N N . LEU A 1 220 ? 16.609 -1.228 -11 1 92.88 220 LEU A N 1
ATOM 1693 C CA . LEU A 1 220 ? 16.016 -0.007 -11.547 1 92.88 220 LEU A CA 1
ATOM 1694 C C . LEU A 1 220 ? 14.961 0.559 -10.609 1 92.88 220 LEU A C 1
ATOM 1696 O O . LEU A 1 220 ? 14.914 1.769 -10.375 1 92.88 220 LEU A O 1
ATOM 1700 N N . ALA A 1 221 ? 14.094 -0.291 -10.141 1 92.56 221 ALA A N 1
ATOM 1701 C CA . ALA A 1 221 ? 13.07 0.137 -9.195 1 92.56 221 ALA A CA 1
ATOM 1702 C C . ALA A 1 221 ? 13.688 0.795 -7.965 1 92.56 221 ALA A C 1
ATOM 1704 O O . ALA A 1 221 ? 13.219 1.841 -7.512 1 92.56 221 ALA A O 1
ATOM 1705 N N . ILE A 1 222 ? 14.766 0.218 -7.516 1 94.19 222 ILE A N 1
ATOM 1706 C CA . ILE A 1 222 ? 15.43 0.704 -6.312 1 94.19 222 ILE A CA 1
ATOM 1707 C C . ILE A 1 222 ? 16.109 2.041 -6.602 1 94.19 222 ILE A C 1
ATOM 1709 O O . ILE A 1 222 ? 15.992 2.984 -5.816 1 94.19 222 ILE A O 1
ATOM 1713 N N . ILE A 1 223 ? 16.75 2.129 -7.734 1 93 223 ILE A N 1
ATOM 1714 C CA . ILE A 1 223 ? 17.422 3.363 -8.102 1 93 223 ILE A CA 1
ATOM 1715 C C . ILE A 1 223 ? 16.422 4.5 -8.211 1 93 223 ILE A C 1
ATOM 1717 O O . ILE A 1 223 ? 16.672 5.613 -7.738 1 93 223 ILE A O 1
ATOM 1721 N N . CYS A 1 224 ? 15.312 4.23 -8.742 1 89.5 224 CYS A N 1
ATOM 1722 C CA . CYS A 1 224 ? 14.305 5.254 -8.984 1 89.5 224 CYS A CA 1
ATOM 1723 C C . CYS A 1 224 ? 13.766 5.801 -7.664 1 89.5 224 CYS A C 1
ATOM 1725 O O . CYS A 1 224 ? 13.438 6.988 -7.57 1 89.5 224 CYS A O 1
ATOM 1727 N N . HIS A 1 225 ? 13.672 5.008 -6.629 1 90.38 225 HIS A N 1
ATOM 1728 C CA . HIS A 1 225 ? 13.117 5.543 -5.391 1 90.38 225 HIS A CA 1
ATOM 1729 C C . HIS A 1 225 ? 14.227 6.055 -4.473 1 90.38 225 HIS A C 1
ATOM 1731 O O . HIS A 1 225 ? 13.977 6.887 -3.596 1 90.38 225 HIS A O 1
ATOM 1737 N N . GLU A 1 226 ? 15.43 5.617 -4.719 1 92.12 226 GLU A N 1
ATOM 1738 C CA . GLU A 1 226 ? 16.547 6.012 -3.852 1 92.12 226 GLU A CA 1
ATOM 1739 C C . GLU A 1 226 ? 16.875 7.492 -4.023 1 92.12 226 GLU A C 1
ATOM 1741 O O . GLU A 1 226 ? 17.219 8.172 -3.057 1 92.12 2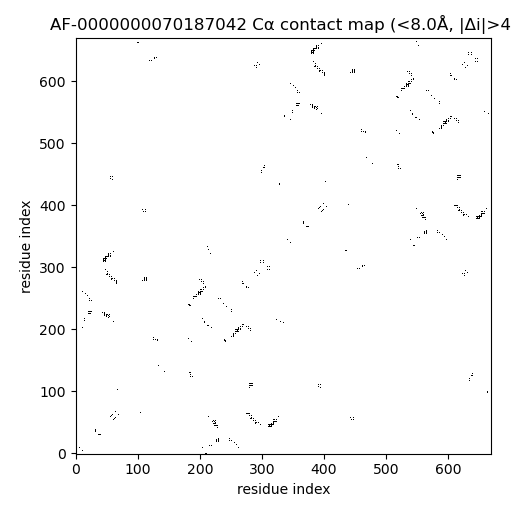26 GLU A O 1
ATOM 1746 N N . LEU A 1 227 ? 16.75 7.953 -5.211 1 89.12 227 LEU A N 1
ATOM 1747 C CA . LEU A 1 227 ? 17.094 9.352 -5.438 1 89.12 227 LEU A CA 1
ATOM 1748 C C . LEU A 1 227 ? 16.156 10.273 -4.668 1 89.12 227 LEU A C 1
ATOM 1750 O O . LEU A 1 227 ? 16.609 11.055 -3.818 1 89.12 227 LEU A O 1
ATOM 1754 N N . PRO A 1 228 ? 14.859 10.203 -4.871 1 87.25 228 PRO A N 1
ATOM 1755 C CA . PRO A 1 228 ? 13.953 11.047 -4.082 1 87.25 228 PRO A CA 1
ATOM 1756 C C . PRO A 1 228 ? 14.102 10.82 -2.578 1 87.25 228 PRO A C 1
ATOM 1758 O O . PRO A 1 228 ? 14.047 11.773 -1.799 1 87.25 228 PRO A O 1
ATOM 1761 N N . GLN A 1 229 ? 14.297 9.602 -2.146 1 90.44 229 GLN A N 1
ATOM 1762 C CA . GLN A 1 229 ? 14.414 9.273 -0.729 1 90.44 229 GLN A CA 1
ATOM 1763 C C . GLN A 1 229 ? 15.648 9.93 -0.116 1 90.44 229 GLN A C 1
ATOM 1765 O O . GLN A 1 229 ? 15.562 10.562 0.938 1 90.44 229 GLN A O 1
ATOM 1770 N N . GLU A 1 230 ? 16.75 9.852 -0.766 1 91.25 230 GLU A N 1
ATOM 1771 C CA . GLU A 1 230 ? 18 10.406 -0.248 1 91.25 230 GLU A CA 1
ATOM 1772 C C . GLU A 1 230 ? 17.969 11.93 -0.248 1 91.25 230 GLU A C 1
ATOM 1774 O O . GLU A 1 230 ? 18.562 12.57 0.625 1 91.25 230 GLU A O 1
ATOM 1779 N N . LEU A 1 231 ? 17.312 12.484 -1.228 1 88.81 231 LEU A N 1
ATOM 1780 C CA . LEU A 1 231 ? 17.141 13.938 -1.24 1 88.81 231 LEU A CA 1
ATOM 1781 C C . LEU A 1 231 ? 16.266 14.391 -0.081 1 88.81 231 LEU A C 1
ATOM 1783 O O . LEU A 1 231 ? 16.547 15.422 0.543 1 88.81 231 LEU A O 1
ATOM 1787 N N . GLY A 1 232 ? 15.203 13.617 0.144 1 86.56 232 GLY A N 1
ATOM 1788 C CA . GLY A 1 232 ? 14.352 13.906 1.286 1 86.56 232 GLY A CA 1
ATOM 1789 C C . GLY A 1 232 ? 15.078 13.797 2.615 1 86.56 232 GLY A C 1
ATOM 1790 O O . GLY A 1 232 ? 14.961 14.68 3.463 1 86.56 232 GLY A O 1
ATOM 1791 N N . ASP A 1 233 ? 15.805 12.781 2.768 1 90.5 233 ASP A N 1
ATOM 1792 C CA . ASP A 1 233 ? 16.578 12.586 3.988 1 90.5 233 ASP A CA 1
ATOM 1793 C C . ASP A 1 233 ? 17.609 13.703 4.168 1 90.5 233 ASP A C 1
ATOM 1795 O O . ASP A 1 233 ? 17.781 14.227 5.273 1 90.5 233 ASP A O 1
ATOM 1799 N N . PHE A 1 234 ? 18.234 14 3.104 1 91 234 PHE A N 1
ATOM 1800 C CA . PHE A 1 234 ? 19.234 15.055 3.119 1 91 234 PHE A CA 1
ATOM 1801 C C . PHE A 1 234 ? 18.656 16.359 3.621 1 91 234 PHE A C 1
ATOM 1803 O O . PHE A 1 234 ? 19.234 17.031 4.477 1 91 234 PHE A O 1
ATOM 1810 N N . ALA A 1 235 ? 17.531 16.719 3.156 1 85.62 235 ALA A N 1
ATOM 1811 C CA . ALA A 1 235 ? 16.844 17.938 3.549 1 85.62 235 ALA A CA 1
ATOM 1812 C C . ALA A 1 235 ? 16.5 17.922 5.035 1 85.62 235 ALA A C 1
ATOM 1814 O O . ALA A 1 235 ? 16.703 18.922 5.742 1 85.62 235 ALA A O 1
ATOM 1815 N N . ILE A 1 236 ? 16.047 16.844 5.469 1 85.19 236 ILE A N 1
ATOM 1816 C CA . ILE A 1 236 ? 15.617 16.734 6.859 1 85.19 236 ILE A CA 1
ATOM 1817 C C . ILE A 1 236 ? 16.844 16.781 7.773 1 85.19 236 ILE A C 1
ATOM 1819 O O . ILE A 1 236 ? 16.797 17.422 8.828 1 85.19 236 ILE A O 1
ATOM 1823 N N . LEU A 1 237 ? 17.875 16.141 7.355 1 90.56 237 LEU A N 1
ATOM 1824 C CA . LEU A 1 237 ? 19.109 16.141 8.141 1 90.56 237 LEU A CA 1
ATOM 1825 C C . LEU A 1 237 ? 19.672 17.547 8.266 1 90.56 237 LEU A C 1
ATOM 1827 O O . LEU A 1 237 ? 20.062 17.984 9.352 1 90.56 237 LEU A O 1
ATOM 1831 N N . MET A 1 238 ? 19.594 18.25 7.215 1 89.19 238 MET A N 1
ATOM 1832 C CA . MET A 1 238 ? 20.078 19.625 7.219 1 89.19 238 MET A CA 1
ATOM 1833 C C . MET A 1 238 ? 19.188 20.531 8.07 1 89.19 238 MET A C 1
ATOM 1835 O O . MET A 1 238 ? 19.688 21.375 8.812 1 89.19 238 MET A O 1
ATOM 1839 N N . GLN A 1 239 ? 17.969 20.281 8.016 1 86.31 239 GLN A N 1
ATOM 1840 C CA . GLN A 1 239 ? 17 21.078 8.773 1 86.31 239 GLN A CA 1
ATOM 1841 C C . GLN A 1 239 ? 17.125 20.797 10.273 1 86.31 239 GLN A C 1
ATOM 1843 O O . GLN A 1 239 ? 16.672 21.594 11.094 1 86.31 239 GLN A O 1
ATOM 1848 N N . ASN A 1 240 ? 17.719 19.734 10.492 1 87.25 240 ASN A N 1
ATOM 1849 C CA . ASN A 1 240 ? 17.797 19.328 11.891 1 87.25 240 ASN A CA 1
ATOM 1850 C C . ASN A 1 240 ? 19.219 19.453 12.43 1 87.25 240 ASN A C 1
ATOM 1852 O O . ASN A 1 240 ? 19.609 18.719 13.344 1 87.25 240 ASN A O 1
ATOM 1856 N N . GLY A 1 241 ? 20.031 20.25 11.734 1 88 241 GLY A N 1
ATOM 1857 C CA . GLY A 1 241 ? 21.25 20.719 12.367 1 88 241 GLY A CA 1
ATOM 1858 C C . GLY A 1 241 ? 22.516 20.141 11.75 1 88 241 GLY A C 1
ATOM 1859 O O . GLY A 1 241 ? 23.625 20.531 12.117 1 88 241 GLY A O 1
ATOM 1860 N N . LEU A 1 242 ? 22.375 19.297 10.828 1 91.94 242 LEU A N 1
ATOM 1861 C CA . LEU A 1 242 ? 23.578 18.781 10.18 1 91.94 242 LEU A CA 1
ATOM 1862 C C . LEU A 1 242 ? 24.062 19.719 9.094 1 91.94 242 LEU A C 1
ATOM 1864 O O . LEU A 1 242 ? 23.25 20.328 8.391 1 91.94 242 LEU A O 1
ATOM 1868 N N . SER A 1 243 ? 25.344 19.828 9.094 1 92.62 243 SER A N 1
ATOM 1869 C CA . SER A 1 243 ? 25.922 20.578 7.977 1 92.62 243 SER A CA 1
ATOM 1870 C C . SER A 1 243 ? 25.734 19.828 6.66 1 92.62 243 SER A C 1
ATOM 1872 O O . SER A 1 243 ? 25.359 18.656 6.645 1 92.62 243 SER A O 1
ATOM 1874 N N . PHE A 1 244 ? 25.984 20.516 5.594 1 92.19 244 PHE A N 1
ATOM 1875 C CA . PHE A 1 244 ? 25.906 19.953 4.25 1 92.19 244 PHE A CA 1
ATOM 1876 C C . PHE A 1 244 ? 26.734 18.688 4.141 1 92.19 244 PHE A C 1
ATOM 1878 O O . PHE A 1 244 ? 26.234 17.641 3.721 1 92.19 244 PHE A O 1
ATOM 1885 N N . LYS A 1 245 ? 27.922 18.734 4.527 1 93.44 245 LYS A N 1
ATOM 1886 C CA . LYS A 1 245 ? 28.844 17.594 4.434 1 93.44 245 LYS A CA 1
ATOM 1887 C C . LYS A 1 245 ? 28.406 16.453 5.355 1 93.44 245 LYS A C 1
ATOM 1889 O O . LYS A 1 245 ? 28.484 15.289 4.984 1 93.44 245 LYS A O 1
ATOM 1894 N N . GLU A 1 246 ? 27.984 16.859 6.473 1 94.31 246 GLU A N 1
ATOM 1895 C CA . GLU A 1 246 ? 27.547 15.844 7.43 1 94.31 246 GLU A CA 1
ATOM 1896 C C . GLU A 1 246 ? 26.328 15.078 6.906 1 94.31 246 GLU A C 1
ATOM 1898 O O . GLU A 1 246 ? 26.234 13.867 7.074 1 94.31 246 GLU A O 1
ATOM 1903 N N . ALA A 1 247 ? 25.438 15.852 6.352 1 94.31 247 ALA A N 1
ATOM 1904 C CA . ALA A 1 247 ? 24.234 15.242 5.805 1 94.31 247 ALA A CA 1
ATOM 1905 C C . ALA A 1 247 ? 24.578 14.289 4.656 1 94.31 247 ALA A C 1
ATOM 1907 O O . ALA A 1 247 ? 24 13.203 4.559 1 94.31 247 ALA A O 1
ATOM 1908 N N . LEU A 1 248 ? 25.531 14.672 3.871 1 94.69 248 LEU A N 1
ATOM 1909 C CA . LEU A 1 248 ? 25.938 13.844 2.742 1 94.69 248 LEU A CA 1
ATOM 1910 C C . LEU A 1 248 ? 26.609 12.562 3.225 1 94.69 248 LEU A C 1
ATOM 1912 O O . LEU A 1 248 ? 26.344 11.484 2.689 1 94.69 248 LEU A O 1
ATOM 1916 N N . ILE A 1 249 ? 27.391 12.68 4.168 1 95.31 249 ILE A N 1
ATOM 1917 C CA . ILE A 1 249 ? 28.109 11.523 4.703 1 95.31 249 ILE A CA 1
ATOM 1918 C C . ILE A 1 249 ? 27.125 10.57 5.375 1 95.31 249 ILE A C 1
ATOM 1920 O O . ILE A 1 249 ? 27.234 9.352 5.223 1 95.31 249 ILE A O 1
ATOM 1924 N N . ALA A 1 250 ? 26.234 11.141 6.109 1 94.75 250 ALA A N 1
ATOM 1925 C CA . ALA A 1 250 ? 25.234 10.32 6.77 1 94.75 250 ALA A CA 1
ATOM 1926 C C . ALA A 1 250 ? 24.406 9.523 5.754 1 94.75 250 ALA A C 1
ATOM 1928 O O . ALA A 1 250 ? 24.172 8.328 5.934 1 94.75 250 ALA A O 1
ATOM 1929 N N . ASN A 1 251 ? 24.047 10.18 4.719 1 95.5 251 ASN A N 1
ATOM 1930 C CA . ASN A 1 251 ? 23.297 9.508 3.648 1 95.5 251 ASN A CA 1
ATOM 1931 C C . ASN A 1 251 ? 24.125 8.398 3.01 1 95.5 251 ASN A C 1
ATOM 1933 O O . ASN A 1 251 ? 23.609 7.309 2.746 1 95.5 251 ASN A O 1
ATOM 1937 N N . LEU A 1 252 ? 25.344 8.734 2.781 1 95.31 252 LEU A N 1
ATOM 1938 C CA . LEU A 1 252 ? 26.234 7.77 2.137 1 95.31 252 LEU A CA 1
ATOM 1939 C C . LEU A 1 252 ? 26.438 6.543 3.023 1 95.31 252 LEU A C 1
ATOM 1941 O O . LEU A 1 252 ? 26.391 5.41 2.543 1 95.31 252 LEU A O 1
ATOM 1945 N N . LEU A 1 253 ? 26.641 6.773 4.234 1 95.44 253 LEU A N 1
ATOM 1946 C CA . LEU A 1 253 ? 26.844 5.676 5.172 1 95.44 253 LEU A CA 1
ATOM 1947 C C . LEU A 1 253 ? 25.609 4.785 5.238 1 95.44 253 LEU A C 1
ATOM 1949 O O . LEU A 1 253 ? 25.719 3.557 5.27 1 95.44 253 LEU A O 1
ATOM 1953 N N . SER A 1 254 ? 24.469 5.402 5.289 1 95.69 254 SER A N 1
ATOM 1954 C CA . SER A 1 254 ? 23.234 4.637 5.293 1 95.69 254 SER A CA 1
ATOM 1955 C C . SER A 1 254 ? 23.094 3.811 4.016 1 95.69 254 SER A C 1
ATOM 1957 O O . SER A 1 254 ? 22.688 2.646 4.066 1 95.69 254 SER A O 1
ATOM 1959 N N . SER A 1 255 ? 23.453 4.383 2.928 1 95.75 255 SER A N 1
ATOM 1960 C CA . SER A 1 255 ? 23.297 3.732 1.634 1 95.75 255 SER A CA 1
ATOM 1961 C C . SER A 1 255 ? 24.266 2.57 1.469 1 95.75 255 SER A C 1
ATOM 1963 O O . SER A 1 255 ? 23.953 1.592 0.784 1 95.75 255 SER A O 1
ATOM 1965 N N . LEU A 1 256 ? 25.375 2.617 2.125 1 96.38 256 LEU A N 1
ATOM 1966 C CA . LEU A 1 256 ? 26.406 1.592 2.012 1 96.38 256 LEU A CA 1
ATOM 1967 C C . LEU A 1 256 ? 25.938 0.274 2.615 1 96.38 256 LEU A C 1
ATOM 1969 O O . LEU A 1 256 ? 26.484 -0.787 2.309 1 96.38 256 LEU A O 1
ATOM 1973 N N . THR A 1 257 ? 24.969 0.327 3.432 1 96.75 257 THR A N 1
ATOM 1974 C CA . THR A 1 257 ? 24.438 -0.905 4.004 1 96.75 257 THR A CA 1
ATOM 1975 C C . THR A 1 257 ? 23.797 -1.771 2.922 1 96.75 257 THR A C 1
ATOM 1977 O O . THR A 1 257 ? 23.594 -2.975 3.115 1 96.75 257 THR A O 1
ATOM 1980 N N . ALA A 1 258 ? 23.453 -1.158 1.827 1 97.12 258 ALA A N 1
ATOM 1981 C CA . ALA A 1 258 ? 22.938 -1.913 0.692 1 97.12 258 ALA A CA 1
ATOM 1982 C C . ALA A 1 258 ? 23.969 -2.906 0.169 1 97.12 258 ALA A C 1
ATOM 1984 O O . ALA A 1 258 ? 23.625 -4.027 -0.214 1 97.12 258 ALA A O 1
ATOM 1985 N N . LEU A 1 259 ? 25.25 -2.48 0.153 1 96.81 259 LEU A N 1
ATOM 1986 C CA . LEU A 1 259 ? 26.312 -3.373 -0.279 1 96.81 259 LEU A CA 1
ATOM 1987 C C . LEU A 1 259 ? 26.453 -4.555 0.675 1 96.81 259 LEU A C 1
ATOM 1989 O O . LEU A 1 259 ? 26.656 -5.691 0.237 1 96.81 259 LEU A O 1
ATOM 1993 N N . LEU A 1 260 ? 26.359 -4.27 1.914 1 96.75 260 LEU A N 1
ATOM 1994 C CA . LEU A 1 260 ? 26.406 -5.332 2.908 1 96.75 260 LEU A CA 1
ATOM 1995 C C . LEU A 1 260 ? 25.25 -6.32 2.703 1 96.75 260 LEU A C 1
ATOM 1997 O O . LEU A 1 260 ? 25.469 -7.535 2.713 1 96.75 260 LEU A O 1
ATOM 2001 N N . GLY A 1 261 ? 24.078 -5.797 2.533 1 96.88 261 GLY A N 1
ATOM 2002 C CA . GLY A 1 261 ? 22.938 -6.645 2.262 1 96.88 261 GLY A CA 1
ATOM 2003 C C . GLY A 1 261 ? 23.094 -7.477 1.001 1 96.88 261 GLY A C 1
ATOM 2004 O O . GLY A 1 261 ? 22.703 -8.648 0.974 1 96.88 261 GLY A O 1
ATOM 2005 N N . PHE A 1 262 ? 23.672 -6.863 -0.004 1 97.56 262 PHE A N 1
ATOM 2006 C CA . PHE A 1 262 ? 23.859 -7.547 -1.276 1 97.56 262 PHE A CA 1
ATOM 2007 C C . PHE A 1 262 ? 24.797 -8.742 -1.107 1 97.56 262 PHE A C 1
ATOM 2009 O O . PHE A 1 262 ? 24.453 -9.859 -1.513 1 97.56 262 PHE A O 1
ATOM 2016 N N . PHE A 1 263 ? 25.891 -8.562 -0.474 1 96.62 263 PHE A N 1
ATOM 2017 C CA . PHE A 1 263 ? 26.875 -9.625 -0.354 1 96.62 263 PHE A CA 1
ATOM 2018 C C . PHE A 1 263 ? 26.359 -10.734 0.556 1 96.62 263 PHE A C 1
ATOM 2020 O O . PHE A 1 263 ? 26.609 -11.914 0.3 1 96.62 263 PHE A O 1
ATOM 2027 N N . ILE A 1 264 ? 25.656 -10.414 1.576 1 95.38 264 ILE A N 1
ATOM 2028 C CA . ILE A 1 264 ? 25.031 -11.414 2.436 1 95.38 264 ILE A CA 1
ATOM 2029 C C . ILE A 1 264 ? 23.922 -12.133 1.67 1 95.38 264 ILE A C 1
ATOM 2031 O O . ILE A 1 264 ? 23.781 -13.352 1.772 1 95.38 264 ILE A O 1
ATOM 2035 N N . GLY A 1 265 ? 23.203 -11.383 0.924 1 95.12 265 GLY A N 1
ATOM 2036 C CA . GLY A 1 265 ? 22.062 -11.906 0.183 1 95.12 265 GLY A CA 1
ATOM 2037 C C . GLY A 1 265 ? 22.453 -12.883 -0.906 1 95.12 265 GLY A C 1
ATOM 2038 O O . GLY A 1 265 ? 21.734 -13.836 -1.183 1 95.12 265 GLY A O 1
ATOM 2039 N N . VAL A 1 266 ? 23.625 -12.648 -1.54 1 94.69 266 VAL A N 1
ATOM 2040 C CA . VAL A 1 266 ? 24.078 -13.547 -2.598 1 94.69 266 VAL A CA 1
ATOM 2041 C C . VAL A 1 266 ? 24.297 -14.945 -2.027 1 94.69 266 VAL A C 1
ATOM 2043 O O . VAL A 1 266 ? 23.891 -15.945 -2.627 1 94.69 266 VAL A O 1
ATOM 2046 N N . SER A 1 267 ? 24.859 -15.023 -0.935 1 92.94 267 SER A N 1
ATOM 2047 C CA . SER A 1 267 ? 25.125 -16.312 -0.295 1 92.94 267 SER A CA 1
ATOM 2048 C C . SER A 1 267 ? 23.828 -16.953 0.194 1 92.94 267 SER A C 1
ATOM 2050 O O . SER A 1 267 ? 23.641 -18.172 0.048 1 92.94 267 SER A O 1
ATOM 2052 N N . LEU A 1 268 ? 22.938 -16.203 0.696 1 91.31 268 LEU A N 1
ATOM 2053 C CA . LEU A 1 268 ? 21.703 -16.703 1.274 1 91.31 268 LEU A CA 1
ATOM 2054 C C . LEU A 1 268 ? 20.734 -17.156 0.184 1 91.31 268 LEU A C 1
ATOM 2056 O O . LEU A 1 268 ? 19.953 -18.094 0.395 1 91.31 268 LEU A O 1
ATOM 2060 N N . SER A 1 269 ? 20.797 -16.562 -0.901 1 90.81 269 SER A N 1
ATOM 2061 C CA . SER A 1 269 ? 19.781 -16.781 -1.92 1 90.81 269 SER A CA 1
ATOM 2062 C C . SER A 1 269 ? 20.188 -17.891 -2.887 1 90.81 269 SER A C 1
ATOM 2064 O O . SER A 1 269 ? 19.484 -18.141 -3.875 1 90.81 269 SER A O 1
ATOM 2066 N N . LYS A 1 270 ? 21.281 -18.531 -2.713 1 87.5 270 LYS A N 1
ATOM 2067 C CA . LYS A 1 270 ? 21.672 -19.688 -3.521 1 87.5 270 LYS A CA 1
ATOM 2068 C C . LYS A 1 270 ? 20.75 -20.875 -3.264 1 87.5 270 LYS A C 1
ATOM 2070 O O . LYS A 1 270 ? 20.594 -21.734 -4.129 1 87.5 270 LYS A O 1
ATOM 2075 N N . ASP A 1 271 ? 20.156 -20.797 -2.152 1 86.19 271 ASP A N 1
ATOM 2076 C CA . ASP A 1 271 ? 19.109 -21.766 -1.807 1 86.19 271 ASP A CA 1
ATOM 2077 C C . ASP A 1 271 ? 17.75 -21.281 -2.277 1 86.19 271 ASP A C 1
ATOM 2079 O O . ASP A 1 271 ? 17.344 -20.141 -1.991 1 86.19 271 ASP A O 1
ATOM 2083 N N . ALA A 1 272 ? 17.094 -22.156 -2.977 1 78.94 272 ALA A N 1
ATOM 2084 C CA . ALA A 1 272 ? 15.812 -21.797 -3.557 1 78.94 272 ALA A CA 1
ATOM 2085 C C . ALA A 1 272 ? 14.828 -21.359 -2.475 1 78.94 272 ALA A C 1
ATOM 2087 O O . ALA A 1 272 ? 14.086 -20.391 -2.65 1 78.94 272 ALA A O 1
ATOM 2088 N N . GLY A 1 273 ? 14.797 -22.109 -1.422 1 83.06 273 GLY A N 1
ATOM 2089 C CA . GLY A 1 273 ? 13.914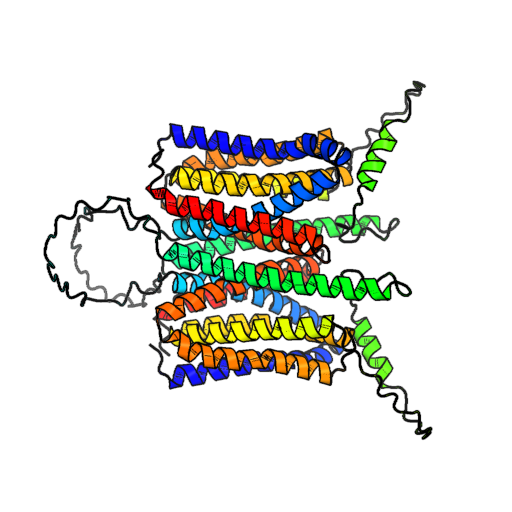 -21.766 -0.316 1 83.06 273 GLY A CA 1
ATOM 2090 C C . GLY A 1 273 ? 14.211 -20.406 0.277 1 83.06 273 GLY A C 1
ATOM 2091 O O . GLY A 1 273 ? 13.297 -19.609 0.508 1 83.06 273 GLY A O 1
ATOM 2092 N N . ALA A 1 274 ? 15.422 -20.141 0.364 1 86.75 274 ALA A N 1
ATOM 2093 C CA . ALA A 1 274 ? 15.828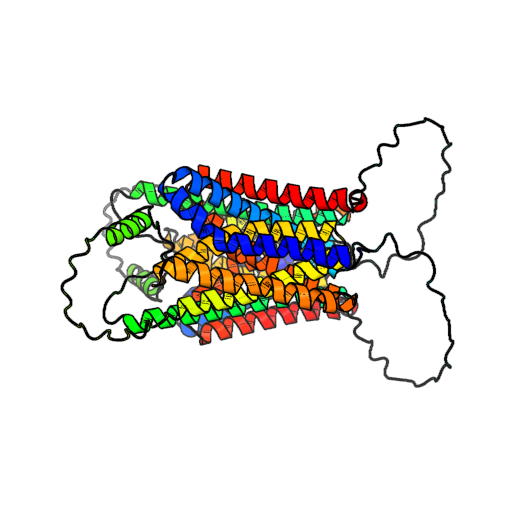 -18.875 0.95 1 86.75 274 ALA A CA 1
ATOM 2094 C C . ALA A 1 274 ? 15.531 -17.703 0.007 1 86.75 274 ALA A C 1
ATOM 2096 O O . ALA A 1 274 ? 15.141 -16.625 0.451 1 86.75 274 ALA A O 1
ATOM 2097 N N . SER A 1 275 ? 15.672 -17.953 -1.226 1 88.81 275 SER A N 1
ATOM 2098 C CA . SER A 1 275 ? 15.391 -16.906 -2.205 1 88.81 275 SER A CA 1
ATOM 2099 C C . SER A 1 275 ? 13.922 -16.516 -2.184 1 88.81 275 SER A C 1
ATOM 2101 O O . SER A 1 275 ? 13.594 -15.328 -2.268 1 88.81 275 SER A O 1
ATOM 2103 N N . GLN A 1 276 ? 13.078 -17.484 -2.004 1 90.88 276 GLN A N 1
ATOM 2104 C CA . GLN A 1 276 ? 11.641 -17.203 -1.981 1 90.88 276 GLN A CA 1
ATOM 2105 C C . GLN A 1 276 ? 11.266 -16.359 -0.773 1 90.88 276 GLN A C 1
ATOM 2107 O O . GLN A 1 276 ? 10.406 -15.469 -0.872 1 90.88 276 GLN A O 1
ATOM 2112 N N . TRP A 1 277 ? 11.984 -16.594 0.262 1 91.31 277 TRP A N 1
ATOM 2113 C CA . TRP A 1 277 ? 11.734 -15.805 1.465 1 91.31 277 TRP A CA 1
ATOM 2114 C C . TRP A 1 277 ? 12.195 -14.367 1.285 1 91.31 277 TRP A C 1
ATOM 2116 O O . TRP A 1 277 ? 11.516 -13.43 1.7 1 91.31 277 TRP A O 1
ATOM 2126 N N . ILE A 1 278 ? 13.32 -14.25 0.686 1 92.5 278 ILE A N 1
ATOM 2127 C CA . ILE A 1 278 ? 13.867 -12.914 0.447 1 92.5 278 ILE A CA 1
ATOM 2128 C C . ILE A 1 278 ? 12.961 -12.148 -0.508 1 92.5 278 ILE A C 1
ATOM 2130 O O . ILE A 1 278 ? 12.664 -10.969 -0.285 1 92.5 278 ILE A O 1
ATOM 2134 N N . PHE A 1 279 ? 12.43 -12.828 -1.499 1 93.5 279 PHE A N 1
ATOM 2135 C CA . PHE A 1 279 ? 11.516 -12.211 -2.449 1 93.5 279 PHE A CA 1
ATOM 2136 C C . PHE A 1 279 ? 10.242 -11.742 -1.75 1 93.5 279 PHE A C 1
ATOM 2138 O O . PHE A 1 279 ? 9.734 -10.656 -2.033 1 93.5 279 PHE A O 1
ATOM 2145 N N . SER A 1 280 ? 9.805 -12.539 -0.86 1 95.62 280 SER A N 1
ATOM 2146 C CA . SER A 1 280 ? 8.57 -12.211 -0.15 1 95.62 280 SER A CA 1
ATOM 2147 C C . SER A 1 280 ? 8.75 -10.977 0.724 1 95.62 280 SER A C 1
ATOM 2149 O O . SER A 1 280 ? 7.922 -10.062 0.695 1 95.62 280 SER A O 1
ATOM 2151 N N . ILE A 1 281 ? 9.82 -10.93 1.41 1 94.06 281 ILE A N 1
ATOM 2152 C CA . ILE A 1 281 ? 10.094 -9.789 2.281 1 94.06 281 ILE A CA 1
ATOM 2153 C C . ILE A 1 281 ? 10.266 -8.523 1.442 1 94.06 281 ILE A C 1
ATOM 2155 O O . ILE A 1 281 ? 9.703 -7.477 1.762 1 94.06 281 ILE A O 1
ATOM 2159 N N . ALA A 1 282 ? 10.984 -8.688 0.392 1 92.75 282 ALA A N 1
ATOM 2160 C CA . ALA A 1 282 ? 11.25 -7.551 -0.49 1 92.75 282 ALA A CA 1
ATOM 2161 C C . ALA A 1 282 ? 9.961 -7.039 -1.125 1 92.75 282 ALA A C 1
ATOM 2163 O O . ALA A 1 282 ? 9.758 -5.828 -1.244 1 92.75 282 ALA A O 1
ATOM 2164 N N . ALA A 1 283 ? 9.125 -7.977 -1.545 1 95.81 283 ALA A N 1
ATOM 2165 C CA . ALA A 1 283 ? 7.844 -7.586 -2.121 1 95.81 283 ALA A CA 1
ATOM 2166 C C . ALA A 1 283 ? 7.023 -6.766 -1.128 1 95.81 283 ALA A C 1
ATOM 2168 O O . ALA A 1 283 ? 6.457 -5.73 -1.487 1 95.81 283 ALA A O 1
ATOM 2169 N N . GLY A 1 284 ? 6.965 -7.191 0.095 1 96.25 284 GLY A N 1
ATOM 2170 C CA . GLY A 1 284 ? 6.262 -6.453 1.135 1 96.25 284 GLY A CA 1
ATOM 2171 C C . GLY A 1 284 ? 6.828 -5.066 1.366 1 96.25 284 GLY A C 1
ATOM 2172 O O . GLY A 1 284 ? 6.074 -4.094 1.487 1 96.25 284 GLY A O 1
ATOM 2173 N N . LEU A 1 285 ? 8.094 -5.012 1.377 1 92.88 285 LEU A N 1
ATOM 2174 C CA . LEU A 1 285 ? 8.773 -3.738 1.6 1 92.88 285 LEU A CA 1
ATOM 2175 C C . LEU A 1 285 ? 8.523 -2.777 0.443 1 92.88 285 LEU A C 1
ATOM 2177 O O . LEU A 1 285 ? 8.266 -1.59 0.661 1 92.88 285 LEU A O 1
ATOM 2181 N N . PHE A 1 286 ? 8.609 -3.322 -0.761 1 95 286 PHE A N 1
ATOM 2182 C CA . PHE A 1 286 ? 8.406 -2.486 -1.938 1 95 286 PHE A CA 1
ATOM 2183 C C . PHE A 1 286 ? 6.965 -1.987 -1.997 1 95 286 PHE A C 1
ATOM 2185 O O . PHE A 1 286 ? 6.715 -0.831 -2.344 1 95 286 PHE A O 1
ATOM 2192 N N . LEU A 1 287 ? 6.066 -2.814 -1.6 1 96.81 287 LEU A N 1
ATOM 2193 C CA . LEU A 1 287 ? 4.672 -2.387 -1.532 1 96.81 287 LEU A CA 1
ATOM 2194 C C . LEU A 1 287 ? 4.488 -1.3 -0.478 1 96.81 287 LEU A C 1
ATOM 2196 O O . LEU A 1 287 ? 3.797 -0.307 -0.717 1 96.81 287 LEU A O 1
ATOM 2200 N N . TYR A 1 288 ? 5.105 -1.462 0.6 1 96.12 288 TYR A N 1
ATOM 2201 C CA . TYR A 1 288 ? 4.996 -0.48 1.673 1 96.12 288 TYR A CA 1
ATOM 2202 C C . TYR A 1 288 ? 5.527 0.877 1.226 1 96.12 288 TYR A C 1
ATOM 2204 O O . TYR A 1 288 ? 4.852 1.896 1.381 1 96.12 288 TYR A O 1
ATOM 2212 N N . ILE A 1 289 ? 6.676 0.885 0.691 1 93.44 289 ILE A N 1
ATOM 2213 C CA . ILE A 1 289 ? 7.328 2.137 0.322 1 93.44 289 ILE A CA 1
ATOM 2214 C C . ILE A 1 289 ? 6.535 2.822 -0.79 1 93.44 289 ILE A C 1
ATOM 2216 O O . ILE A 1 289 ? 6.281 4.027 -0.726 1 93.44 289 ILE A O 1
ATOM 2220 N N . SER A 1 290 ? 6.148 2.088 -1.758 1 96.12 290 SER A N 1
ATOM 2221 C CA . SER A 1 290 ? 5.453 2.666 -2.904 1 96.12 290 SER A CA 1
ATOM 2222 C C . SER A 1 290 ? 4.059 3.15 -2.52 1 96.12 290 SER A C 1
ATOM 2224 O O . SER A 1 290 ? 3.627 4.219 -2.955 1 96.12 290 SER A O 1
ATOM 2226 N N . LEU A 1 291 ? 3.41 2.385 -1.646 1 96.69 291 LEU A N 1
ATOM 2227 C CA . LEU A 1 291 ? 2.01 2.684 -1.366 1 96.69 291 LEU A CA 1
ATOM 2228 C C . LEU A 1 291 ? 1.877 3.518 -0.097 1 96.69 291 LEU A C 1
ATOM 2230 O O . LEU A 1 291 ? 1.342 4.629 -0.132 1 96.69 291 LEU A O 1
ATOM 2234 N N . VAL A 1 292 ? 2.445 3.119 0.961 1 95.19 292 VAL A N 1
ATOM 2235 C CA . VAL A 1 292 ? 2.26 3.768 2.256 1 95.19 292 VAL A CA 1
ATOM 2236 C C . VAL A 1 292 ? 3.043 5.078 2.295 1 95.19 292 VAL A C 1
ATOM 2238 O O . VAL A 1 292 ? 2.553 6.086 2.809 1 95.19 292 VAL A O 1
ATOM 2241 N N . ASP A 1 293 ? 4.191 5.074 1.715 1 92.75 293 ASP A N 1
ATOM 2242 C CA . ASP A 1 293 ? 5.062 6.238 1.86 1 92.75 293 ASP A CA 1
ATOM 2243 C C . ASP A 1 293 ? 4.914 7.188 0.671 1 92.75 293 ASP A C 1
ATOM 2245 O O . ASP A 1 293 ? 4.75 8.398 0.849 1 92.75 293 ASP A O 1
ATOM 2249 N N . MET A 1 294 ? 4.844 6.645 -0.505 1 94.06 294 MET A N 1
ATOM 2250 C CA . MET A 1 294 ? 5.055 7.504 -1.667 1 94.06 294 MET A CA 1
ATOM 2251 C C . MET A 1 294 ? 3.725 8 -2.225 1 94.06 294 MET A C 1
ATOM 2253 O O . MET A 1 294 ? 3.611 9.164 -2.625 1 94.06 294 MET A O 1
ATOM 2257 N N . ILE A 1 295 ? 2.693 7.188 -2.25 1 95.5 295 ILE A N 1
ATOM 2258 C CA . ILE A 1 295 ? 1.434 7.605 -2.852 1 95.5 295 ILE A CA 1
ATOM 2259 C C . ILE A 1 295 ? 0.842 8.766 -2.053 1 95.5 295 ILE A C 1
ATOM 2261 O O . ILE A 1 295 ? 0.456 9.789 -2.625 1 95.5 295 ILE A O 1
ATOM 2265 N N . PRO A 1 296 ? 0.769 8.688 -0.742 1 92.94 296 PRO A N 1
ATOM 2266 C CA . PRO A 1 296 ? 0.271 9.844 0.013 1 92.94 296 PRO A CA 1
ATOM 2267 C C . PRO A 1 296 ? 1.084 11.109 -0.242 1 92.94 296 PRO A C 1
ATOM 2269 O O . PRO A 1 296 ? 0.525 12.211 -0.278 1 92.94 296 PRO A O 1
ATOM 2272 N N . GLU A 1 297 ? 2.365 10.938 -0.402 1 91.44 297 GLU A N 1
ATOM 2273 C CA . GLU A 1 297 ? 3.217 12.086 -0.716 1 91.44 297 GLU A CA 1
ATOM 2274 C C . GLU A 1 297 ? 2.871 12.672 -2.08 1 91.44 297 GLU A C 1
ATOM 2276 O O . GLU A 1 297 ? 2.859 13.891 -2.252 1 91.44 297 GLU A O 1
ATOM 2281 N N . LEU A 1 298 ? 2.584 11.82 -3.039 1 95 298 LEU A N 1
ATOM 2282 C CA . LEU A 1 298 ? 2.164 12.289 -4.355 1 95 298 LEU A CA 1
ATOM 2283 C C . LEU A 1 298 ? 0.859 13.078 -4.262 1 95 298 LEU A C 1
ATOM 2285 O O . LEU A 1 298 ? 0.704 14.109 -4.914 1 95 298 LEU A O 1
ATOM 2289 N N . ILE A 1 299 ? -0.016 12.57 -3.471 1 93.81 299 ILE A N 1
ATOM 2290 C CA . ILE A 1 299 ? -1.312 13.219 -3.314 1 93.81 299 ILE A CA 1
ATOM 2291 C C . ILE A 1 299 ? -1.127 14.586 -2.652 1 93.81 299 ILE A C 1
ATOM 2293 O O . ILE A 1 299 ? -1.677 15.586 -3.117 1 93.81 299 ILE A O 1
ATOM 2297 N N . ARG A 1 300 ? -0.34 14.617 -1.688 1 90.62 300 ARG A N 1
ATOM 2298 C CA . ARG A 1 300 ? -0.108 15.852 -0.936 1 90.62 300 ARG A CA 1
ATOM 2299 C C . ARG A 1 300 ? 0.561 16.906 -1.808 1 90.62 300 ARG A C 1
ATOM 2301 O O . ARG A 1 300 ? 0.139 18.062 -1.819 1 90.62 300 ARG A O 1
ATOM 2308 N N . THR A 1 301 ? 1.565 16.547 -2.518 1 90.19 301 THR A N 1
ATOM 2309 C CA . THR A 1 301 ? 2.332 17.516 -3.311 1 90.19 301 THR A CA 1
ATOM 2310 C C . THR A 1 301 ? 1.589 17.859 -4.594 1 90.19 301 THR A C 1
ATOM 2312 O O . THR A 1 301 ? 1.801 18.938 -5.16 1 90.19 301 THR A O 1
ATOM 2315 N N . GLY A 1 302 ? 0.728 17.031 -4.973 1 91.94 302 GLY A N 1
ATOM 2316 C CA . GLY A 1 302 ? 0.02 17.25 -6.227 1 91.94 302 GLY A CA 1
ATOM 2317 C C 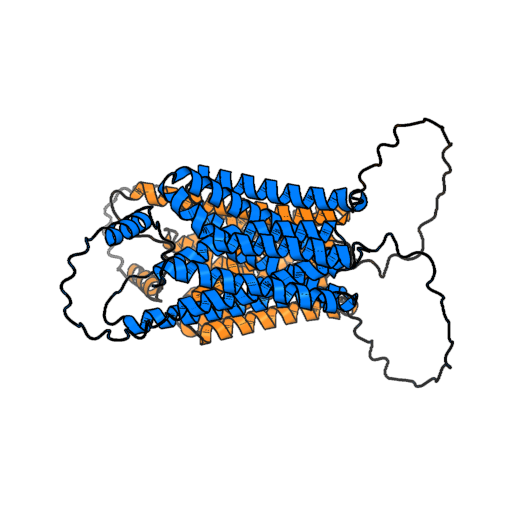. GLY A 1 302 ? -1.308 17.953 -6.047 1 91.94 302 GLY A C 1
ATOM 2318 O O . GLY A 1 302 ? -1.841 18.531 -6.996 1 91.94 302 GLY A O 1
ATOM 2319 N N . ALA A 1 303 ? -1.801 17.906 -4.891 1 89.06 303 ALA A N 1
ATOM 2320 C CA . ALA A 1 303 ? -3.133 18.453 -4.648 1 89.06 303 ALA A CA 1
ATOM 2321 C C . ALA A 1 303 ? -3.207 19.922 -5.066 1 89.06 303 ALA A C 1
ATOM 2323 O O . ALA A 1 303 ? -2.438 20.75 -4.582 1 89.06 303 ALA A O 1
ATOM 2324 N N . GLY A 1 304 ? -4.152 20.188 -5.98 1 89.5 304 GLY A N 1
ATOM 2325 C CA . GLY A 1 304 ? -4.355 21.547 -6.434 1 89.5 304 GLY A CA 1
ATOM 2326 C C . GLY A 1 304 ? -3.311 22.016 -7.43 1 89.5 304 GLY A C 1
ATOM 2327 O O . GLY A 1 304 ? -3.322 23.172 -7.863 1 89.5 304 GLY A O 1
ATOM 2328 N N . ARG A 1 305 ? -2.361 21.188 -7.777 1 93.5 305 ARG A N 1
ATOM 2329 C CA . ARG A 1 305 ? -1.296 21.516 -8.719 1 93.5 305 ARG A CA 1
ATOM 2330 C C . ARG A 1 305 ? -1.312 20.578 -9.914 1 93.5 305 ARG A C 1
ATOM 2332 O O . ARG A 1 305 ? -0.61 19.562 -9.922 1 93.5 305 ARG A O 1
ATOM 2339 N N . LEU A 1 306 ? -2.006 20.969 -10.891 1 93.5 306 LEU A N 1
ATOM 2340 C CA . LEU A 1 306 ? -2.285 20.109 -12.031 1 93.5 306 LEU A CA 1
ATOM 2341 C C . LEU A 1 306 ? -0.992 19.688 -12.719 1 93.5 306 LEU A C 1
ATOM 2343 O O . LEU A 1 306 ? -0.85 18.531 -13.117 1 93.5 306 LEU A O 1
ATOM 2347 N N . ARG A 1 307 ? -0.058 20.625 -12.906 1 94.81 307 ARG A N 1
ATOM 2348 C CA . ARG A 1 307 ? 1.203 20.297 -13.562 1 94.81 307 ARG A CA 1
ATOM 2349 C C . ARG A 1 307 ? 1.955 19.203 -12.797 1 94.81 307 ARG A C 1
ATOM 2351 O O . ARG A 1 307 ? 2.492 18.281 -13.391 1 94.81 307 ARG A O 1
ATOM 2358 N N . THR A 1 308 ? 1.962 19.328 -11.5 1 95.12 308 THR A N 1
ATOM 2359 C CA . THR A 1 308 ? 2.643 18.344 -10.656 1 95.12 308 THR A CA 1
ATOM 2360 C C . THR A 1 308 ? 1.976 16.984 -10.766 1 95.12 308 THR A C 1
ATOM 2362 O O . THR A 1 308 ? 2.658 15.961 -10.844 1 95.12 308 THR A O 1
ATOM 2365 N N . ILE A 1 309 ? 0.664 17.031 -10.828 1 96.5 309 ILE A N 1
ATOM 2366 C CA . ILE A 1 309 ? -0.09 15.797 -10.984 1 96.5 309 ILE A CA 1
ATOM 2367 C C . ILE A 1 309 ? 0.288 15.133 -12.312 1 96.5 309 ILE A C 1
ATOM 2369 O O . ILE A 1 309 ? 0.477 13.914 -12.367 1 96.5 309 ILE A O 1
ATOM 2373 N N . ILE A 1 310 ? 0.417 15.891 -13.281 1 97.06 310 ILE A N 1
ATOM 2374 C CA . ILE A 1 310 ? 0.769 15.375 -14.602 1 97.06 310 ILE A CA 1
ATOM 2375 C C . ILE A 1 310 ? 2.166 14.766 -14.562 1 97.06 310 ILE A C 1
ATOM 2377 O O . ILE A 1 310 ? 2.381 13.664 -15.078 1 97.06 310 ILE A O 1
ATOM 2381 N N . TYR A 1 311 ? 3.119 15.445 -13.961 1 96.19 311 TYR A N 1
ATOM 2382 C CA . TYR A 1 311 ? 4.477 14.922 -13.844 1 96.19 311 TYR A CA 1
ATOM 2383 C C . TYR A 1 311 ? 4.488 13.602 -13.086 1 96.19 311 TYR A C 1
ATOM 2385 O O . TYR A 1 311 ? 5.164 12.648 -13.484 1 96.19 311 TYR A O 1
ATOM 2393 N N . HIS A 1 312 ? 3.746 13.562 -11.969 1 97.06 312 HIS A N 1
ATOM 2394 C CA . HIS A 1 312 ? 3.633 12.328 -11.195 1 97.06 312 HIS A CA 1
ATOM 2395 C C . HIS A 1 312 ? 3.133 11.18 -12.062 1 97.06 312 HIS A C 1
ATOM 2397 O O . HIS A 1 312 ? 3.695 10.086 -12.031 1 97.06 312 HIS A O 1
ATOM 2403 N N . ASN A 1 313 ? 2.121 11.477 -12.852 1 97.75 313 ASN A N 1
ATOM 2404 C CA . ASN A 1 313 ? 1.488 10.43 -13.648 1 97.75 313 ASN A CA 1
ATOM 2405 C C . ASN A 1 313 ? 2.383 9.984 -14.805 1 97.75 313 ASN A C 1
ATOM 2407 O O . ASN A 1 313 ? 2.404 8.805 -15.156 1 97.75 313 ASN A O 1
ATOM 2411 N N . ILE A 1 314 ? 3.066 10.914 -15.375 1 97.31 314 ILE A N 1
ATOM 2412 C CA . ILE A 1 314 ? 4.043 10.547 -16.406 1 97.31 314 ILE A CA 1
ATOM 2413 C C . ILE A 1 314 ? 5.07 9.586 -15.812 1 97.31 314 ILE A C 1
ATOM 2415 O O . ILE A 1 314 ? 5.371 8.547 -16.406 1 97.31 314 ILE A O 1
ATOM 2419 N N . GLY A 1 315 ? 5.555 9.898 -14.664 1 97.12 315 GLY A N 1
ATOM 2420 C CA . GLY A 1 315 ? 6.5 9.031 -13.984 1 97.12 315 GLY A CA 1
ATOM 2421 C C . GLY A 1 315 ? 5.934 7.656 -13.68 1 97.12 315 GLY A C 1
ATOM 2422 O O . GLY A 1 315 ? 6.574 6.641 -13.953 1 97.12 315 GLY A O 1
ATOM 2423 N N . ILE A 1 316 ? 4.754 7.664 -13.125 1 97.75 316 ILE A N 1
ATOM 2424 C CA . ILE A 1 316 ? 4.117 6.41 -12.734 1 97.75 316 ILE A CA 1
ATOM 2425 C C . ILE A 1 316 ? 3.949 5.512 -13.953 1 97.75 316 ILE A C 1
ATOM 2427 O O . ILE A 1 316 ? 4.336 4.344 -13.938 1 97.75 316 ILE A O 1
ATOM 2431 N N . VAL A 1 317 ? 3.436 6.066 -15.031 1 97.38 317 VAL A N 1
ATOM 2432 C CA . VAL A 1 317 ? 3.133 5.301 -16.234 1 97.38 317 VAL A CA 1
ATOM 2433 C C . VAL A 1 317 ? 4.43 4.805 -16.875 1 97.38 317 VAL A C 1
ATOM 2435 O O . VAL A 1 317 ? 4.531 3.635 -17.25 1 97.38 317 VAL A O 1
ATOM 2438 N N . ILE A 1 318 ? 5.414 5.617 -16.922 1 96.44 318 ILE A N 1
ATOM 2439 C CA . ILE A 1 318 ? 6.699 5.215 -17.484 1 96.44 318 ILE A CA 1
ATOM 2440 C C . ILE A 1 318 ? 7.309 4.105 -16.625 1 96.44 318 ILE A C 1
ATOM 2442 O O . ILE A 1 318 ? 7.852 3.133 -17.156 1 96.44 318 ILE A O 1
ATOM 2446 N N . GLY A 1 319 ? 7.266 4.273 -15.32 1 96.12 319 GLY A N 1
ATOM 2447 C CA . GLY A 1 319 ? 7.77 3.248 -14.422 1 96.12 319 GLY A CA 1
ATOM 2448 C C . GLY A 1 319 ? 7.102 1.9 -14.617 1 96.12 319 GLY A C 1
ATOM 2449 O O . GLY A 1 319 ? 7.777 0.874 -14.711 1 96.12 319 GLY A O 1
ATOM 2450 N N . ILE A 1 320 ? 5.781 1.934 -14.719 1 96.25 320 ILE A N 1
ATOM 2451 C CA . ILE A 1 320 ? 5.023 0.709 -14.945 1 96.25 320 ILE A CA 1
ATOM 2452 C C . ILE A 1 320 ? 5.426 0.093 -16.281 1 96.25 320 ILE A C 1
ATOM 2454 O O . ILE A 1 320 ? 5.664 -1.113 -16.375 1 96.25 320 ILE A O 1
ATOM 2458 N N . LEU A 1 321 ? 5.527 0.878 -17.266 1 94.81 321 LEU A N 1
ATOM 2459 C CA . LEU A 1 321 ? 5.84 0.407 -18.609 1 94.81 321 LEU A CA 1
ATOM 2460 C C . LEU A 1 321 ? 7.234 -0.207 -18.672 1 94.81 321 LEU A C 1
ATOM 2462 O O . LEU A 1 321 ? 7.434 -1.247 -19.297 1 94.81 321 LEU A O 1
ATOM 2466 N N . ILE A 1 322 ? 8.172 0.373 -18.031 1 92.94 322 ILE A N 1
ATOM 2467 C CA . ILE A 1 322 ? 9.539 -0.131 -18.016 1 92.94 322 ILE A CA 1
ATOM 2468 C C . ILE A 1 322 ? 9.57 -1.527 -17.406 1 92.94 322 ILE A C 1
ATOM 2470 O O . ILE A 1 322 ? 10.141 -2.457 -17.984 1 92.94 322 ILE A O 1
ATOM 2474 N N . ILE A 1 323 ? 8.953 -1.664 -16.266 1 92.62 323 ILE A N 1
ATOM 2475 C CA . ILE A 1 323 ? 8.984 -2.943 -15.57 1 92.62 323 ILE A CA 1
ATOM 2476 C C . ILE A 1 323 ? 8.188 -3.98 -16.359 1 92.62 323 ILE A C 1
ATOM 2478 O O . ILE A 1 323 ? 8.578 -5.148 -16.438 1 92.62 323 ILE A O 1
ATOM 2482 N N . LEU A 1 324 ? 7.082 -3.531 -16.953 1 92.19 324 LEU A N 1
ATOM 2483 C CA . LEU A 1 324 ? 6.273 -4.418 -17.781 1 92.19 324 LEU A CA 1
ATOM 2484 C C . LEU A 1 324 ? 7.078 -4.93 -18.969 1 92.19 324 LEU A C 1
ATOM 2486 O O . LEU A 1 324 ? 7.047 -6.121 -19.281 1 92.19 324 LEU A O 1
ATOM 2490 N N . LEU A 1 325 ? 7.797 -4.082 -19.625 1 90.44 325 LEU A N 1
ATOM 2491 C CA . LEU A 1 325 ? 8.594 -4.457 -20.781 1 90.44 325 LEU A CA 1
ATOM 2492 C C . LEU A 1 325 ? 9.711 -5.422 -20.391 1 90.44 325 LEU A C 1
ATOM 2494 O O . LEU A 1 325 ? 10.008 -6.367 -21.125 1 90.44 325 LEU A O 1
ATOM 2498 N N . LEU A 1 326 ? 10.258 -5.227 -19.266 1 85.75 326 LEU A N 1
ATOM 2499 C CA . LEU A 1 326 ? 11.281 -6.141 -18.781 1 85.75 326 LEU A CA 1
ATOM 2500 C C . LEU A 1 326 ? 10.688 -7.512 -18.469 1 85.75 326 LEU A C 1
ATOM 2502 O O . LEU A 1 326 ? 11.336 -8.539 -18.688 1 85.75 326 LEU A O 1
ATOM 2506 N N . SER A 1 327 ? 9.484 -7.508 -17.984 1 83.56 327 SER A N 1
ATOM 2507 C CA . SER A 1 327 ? 8.805 -8.766 -17.672 1 83.56 327 SER A CA 1
ATOM 2508 C C . SER A 1 327 ? 8.477 -9.539 -18.938 1 83.56 327 SER A C 1
ATOM 2510 O O . SER A 1 327 ? 8.594 -10.766 -18.984 1 83.56 327 SER A O 1
ATOM 2512 N N . ILE A 1 328 ? 8.086 -8.852 -19.938 1 82.38 328 ILE A N 1
ATOM 2513 C CA . ILE A 1 328 ? 7.676 -9.469 -21.203 1 82.38 328 ILE A CA 1
ATOM 2514 C C . ILE A 1 328 ? 8.906 -9.953 -21.969 1 82.38 328 ILE A C 1
ATOM 2516 O O . ILE A 1 328 ? 8.883 -11.023 -22.578 1 82.38 328 ILE A O 1
ATOM 2520 N N . PHE A 1 329 ? 9.961 -9.25 -21.891 1 76.75 329 PHE A N 1
ATOM 2521 C CA . PHE A 1 329 ? 11.117 -9.578 -22.719 1 76.75 329 PHE A CA 1
ATOM 2522 C C . PHE A 1 329 ? 12.156 -10.359 -21.922 1 76.75 329 PHE A C 1
ATOM 2524 O O . PHE A 1 329 ? 13.305 -10.492 -22.359 1 76.75 329 PHE A O 1
ATOM 2531 N N . GLU A 1 330 ? 11.766 -10.75 -20.75 1 73.5 330 GLU A N 1
ATOM 2532 C CA . GLU A 1 330 ? 12.672 -11.508 -19.875 1 73.5 330 GLU A CA 1
ATOM 2533 C C . GLU A 1 330 ? 13.234 -12.727 -20.594 1 73.5 330 GLU A C 1
ATOM 2535 O O . GLU A 1 330 ? 14.43 -13.016 -20.5 1 73.5 330 GLU A O 1
ATOM 2540 N N . ASP A 1 331 ? 12.43 -13.445 -21.297 1 62.97 331 ASP A N 1
ATOM 2541 C CA . ASP A 1 331 ? 12.859 -14.664 -21.969 1 62.97 331 ASP A CA 1
ATOM 2542 C C . ASP A 1 331 ? 13.719 -14.344 -23.188 1 62.97 331 ASP A C 1
ATOM 2544 O O . ASP A 1 331 ? 14.477 -15.195 -23.656 1 62.97 331 ASP A O 1
ATOM 2548 N N . LYS A 1 332 ? 13.547 -13.195 -23.625 1 61.12 332 LYS A N 1
ATOM 2549 C CA . LYS A 1 332 ? 14.258 -12.867 -24.859 1 61.12 332 LYS A CA 1
ATOM 2550 C C . LYS A 1 332 ? 15.586 -12.172 -24.562 1 61.12 332 LYS A C 1
ATOM 2552 O O . LYS A 1 332 ? 16.453 -12.078 -25.438 1 61.12 332 LYS A O 1
ATOM 2557 N N . ILE A 1 333 ? 15.617 -11.617 -23.391 1 51.88 333 ILE A N 1
ATOM 2558 C CA . ILE A 1 333 ? 16.844 -10.906 -23.062 1 51.88 333 ILE A CA 1
ATOM 2559 C C . ILE A 1 333 ? 17.922 -11.898 -22.656 1 51.88 333 ILE A C 1
ATOM 2561 O O . ILE A 1 333 ? 17.859 -12.492 -21.562 1 51.88 333 ILE A O 1
ATOM 2565 N N . HIS A 1 334 ? 18.5 -12.516 -23.672 1 49.97 334 HIS A N 1
ATOM 2566 C CA . HIS A 1 334 ? 19.688 -13.328 -23.469 1 49.97 334 HIS A CA 1
ATOM 2567 C C . HIS A 1 334 ? 20.953 -12.469 -23.406 1 49.97 334 HIS A C 1
ATOM 2569 O O . HIS A 1 334 ? 21.359 -11.898 -24.438 1 49.97 334 HIS A O 1
ATOM 2575 N N . ILE A 1 335 ? 21.016 -11.867 -22.281 1 42.53 335 ILE A N 1
ATOM 2576 C CA . ILE A 1 335 ? 22.312 -11.234 -22.203 1 42.53 335 ILE A CA 1
ATOM 2577 C C . ILE A 1 335 ? 23.391 -12.281 -21.922 1 42.53 335 ILE A C 1
ATOM 2579 O O . ILE A 1 335 ? 23.188 -13.164 -21.078 1 42.53 335 ILE A O 1
ATOM 2583 N N . MET B 1 1 ? -18.812 -25.938 -5.773 1 75.94 1 MET B N 1
ATOM 2584 C CA . MET B 1 1 ? -19.219 -24.562 -6.004 1 75.94 1 MET B CA 1
ATOM 2585 C C . MET B 1 1 ? -20.5 -24.25 -5.238 1 75.94 1 MET B C 1
ATOM 2587 O O . MET B 1 1 ? -21.375 -25.109 -5.09 1 75.94 1 MET B O 1
ATOM 2591 N N . PRO B 1 2 ? -20.578 -23.078 -4.633 1 87.44 2 PRO B N 1
ATOM 2592 C CA . PRO B 1 2 ? -21.797 -22.734 -3.885 1 87.44 2 PRO B CA 1
ATOM 2593 C C . PRO B 1 2 ? -23.031 -22.641 -4.773 1 87.44 2 PRO B C 1
ATOM 2595 O O . PRO B 1 2 ? -22.922 -22.375 -5.973 1 87.44 2 PRO B O 1
ATOM 2598 N N . THR B 1 3 ? -24.156 -22.969 -4.203 1 90.56 3 THR B N 1
ATOM 2599 C CA . THR B 1 3 ? -25.406 -22.844 -4.926 1 90.56 3 THR B CA 1
ATOM 2600 C C . THR B 1 3 ? -25.812 -21.391 -5.086 1 90.56 3 THR B C 1
ATOM 2602 O O . THR B 1 3 ? -25.328 -20.516 -4.355 1 90.56 3 THR B O 1
ATOM 2605 N N . ASP B 1 4 ? -26.672 -21.141 -6.027 1 92.31 4 ASP B N 1
ATOM 2606 C CA . ASP B 1 4 ? -27.172 -19.781 -6.223 1 92.31 4 ASP B CA 1
ATOM 2607 C C . ASP B 1 4 ? -27.812 -19.25 -4.949 1 92.31 4 ASP B C 1
ATOM 2609 O O . ASP B 1 4 ? -27.641 -18.078 -4.605 1 92.31 4 ASP B O 1
ATOM 2613 N N . ALA B 1 5 ? -28.562 -20.078 -4.301 1 92.44 5 ALA B N 1
ATOM 2614 C CA . ALA B 1 5 ? -29.219 -19.672 -3.062 1 92.44 5 ALA B CA 1
ATOM 2615 C C . ALA B 1 5 ? -28.203 -19.266 -2.006 1 92.44 5 ALA B C 1
ATOM 2617 O O . ALA B 1 5 ? -28.422 -18.297 -1.267 1 92.44 5 ALA B O 1
ATOM 2618 N N . GLU B 1 6 ? -27.188 -19.938 -1.938 1 93.62 6 GLU B N 1
ATOM 2619 C CA . GLU B 1 6 ? -26.141 -19.625 -0.976 1 93.62 6 GLU B CA 1
ATOM 2620 C C . GLU B 1 6 ? -25.438 -18.312 -1.34 1 93.62 6 GLU B C 1
ATOM 2622 O O . GLU B 1 6 ? -25.188 -17.484 -0.473 1 93.62 6 GLU B O 1
ATOM 2627 N N . ILE B 1 7 ? -25.141 -18.219 -2.609 1 94.44 7 ILE B N 1
ATOM 2628 C CA . ILE B 1 7 ? -24.453 -17.031 -3.084 1 94.44 7 ILE B CA 1
ATOM 2629 C C . ILE B 1 7 ? -25.312 -15.789 -2.83 1 94.44 7 ILE B C 1
ATOM 2631 O O . ILE B 1 7 ? -24.844 -14.828 -2.205 1 94.44 7 ILE B O 1
ATOM 2635 N N . TYR B 1 8 ? -26.531 -15.859 -3.213 1 94.88 8 TYR B N 1
ATOM 2636 C CA . TYR B 1 8 ? -27.422 -14.711 -3.072 1 94.88 8 TYR B CA 1
ATOM 2637 C C . TYR B 1 8 ? -27.812 -14.492 -1.615 1 94.88 8 TYR B C 1
ATOM 2639 O O . TYR B 1 8 ? -27.922 -13.359 -1.158 1 94.88 8 TYR B O 1
ATOM 2647 N N . GLY B 1 9 ? -28.047 -15.516 -0.904 1 95.38 9 GLY B N 1
ATOM 2648 C CA . GLY B 1 9 ? -28.422 -15.414 0.495 1 95.38 9 GLY B CA 1
ATOM 2649 C C . GLY B 1 9 ? -27.328 -14.859 1.373 1 95.38 9 GLY B C 1
ATOM 2650 O O . GLY B 1 9 ? -27.469 -13.781 1.962 1 95.38 9 GLY B O 1
ATOM 2651 N N . TYR B 1 10 ? -26.188 -15.578 1.438 1 95 10 TYR B N 1
ATOM 2652 C CA . TYR B 1 10 ? -25.078 -15.148 2.271 1 95 10 TYR B CA 1
ATOM 2653 C C . TYR B 1 10 ? -24.5 -13.828 1.777 1 95 10 TYR B C 1
ATOM 2655 O O . TYR B 1 10 ? -24.109 -12.977 2.58 1 95 10 TYR B O 1
ATOM 2663 N N . GLY B 1 11 ? -24.453 -13.688 0.466 1 96.19 11 GLY B N 1
ATOM 2664 C CA . GLY B 1 11 ? -23.938 -12.453 -0.099 1 96.19 11 GLY B CA 1
ATOM 2665 C C . GLY B 1 11 ? -24.781 -11.242 0.243 1 96.19 11 GLY B C 1
ATOM 2666 O O . GLY B 1 11 ? -24.234 -10.188 0.59 1 96.19 11 GLY B O 1
ATOM 2667 N N . THR B 1 12 ? -26.031 -11.43 0.144 1 96.44 12 THR B N 1
ATOM 2668 C CA . THR B 1 12 ? -26.938 -10.336 0.49 1 96.44 12 THR B CA 1
ATOM 2669 C C . THR B 1 12 ? -26.828 -9.992 1.975 1 96.44 12 THR B C 1
ATOM 2671 O O . THR B 1 12 ? -26.797 -8.82 2.348 1 96.44 12 THR B O 1
ATOM 2674 N N . LEU B 1 13 ? -26.797 -10.984 2.754 1 96.19 13 LEU B N 1
ATOM 2675 C CA . LEU B 1 13 ? -26.656 -10.773 4.191 1 96.19 13 LEU B CA 1
ATOM 2676 C C . LEU B 1 13 ? -25.359 -10.016 4.504 1 96.19 13 LEU B C 1
ATOM 2678 O O . LEU B 1 13 ? -25.375 -9.062 5.297 1 96.19 13 LEU B O 1
ATOM 2682 N N . ALA B 1 14 ? -24.312 -10.445 3.92 1 95.88 14 ALA B N 1
ATOM 2683 C CA . ALA B 1 14 ? -23.031 -9.789 4.133 1 95.88 14 ALA B CA 1
ATOM 2684 C C . ALA B 1 14 ? -23.094 -8.312 3.732 1 95.88 14 ALA B C 1
ATOM 2686 O O . ALA B 1 14 ? -22.578 -7.449 4.441 1 95.88 14 ALA B O 1
ATOM 2687 N N . ASN B 1 15 ? -23.734 -8.039 2.654 1 95.69 15 ASN B N 1
ATOM 2688 C CA . ASN B 1 15 ? -23.844 -6.672 2.172 1 95.69 15 ASN B CA 1
ATOM 2689 C C . ASN B 1 15 ? -24.75 -5.828 3.066 1 95.69 15 ASN B C 1
ATOM 2691 O O . ASN B 1 15 ? -24.5 -4.641 3.273 1 95.69 15 ASN B O 1
ATOM 2695 N N . ILE B 1 16 ? -25.734 -6.43 3.549 1 95.19 16 ILE B N 1
ATOM 2696 C CA . ILE B 1 16 ? -26.625 -5.727 4.473 1 95.19 16 ILE B CA 1
ATOM 2697 C C . ILE B 1 16 ? -25.844 -5.359 5.742 1 95.19 16 ILE B C 1
ATOM 2699 O O . ILE B 1 16 ? -25.969 -4.238 6.246 1 95.19 16 ILE B O 1
ATOM 2703 N N . LEU B 1 17 ? -25.094 -6.27 6.188 1 93.56 17 LEU B N 1
ATOM 2704 C CA . LEU B 1 17 ? -24.281 -6 7.367 1 93.56 17 LEU B CA 1
ATOM 2705 C C . LEU B 1 17 ? -23.312 -4.855 7.102 1 93.56 17 LEU B C 1
ATOM 2707 O O . LEU B 1 17 ? -23.094 -4.004 7.969 1 93.56 17 LEU B O 1
ATOM 2711 N N . CYS B 1 18 ? -22.766 -4.871 5.957 1 90.62 18 CYS B N 1
ATOM 2712 C CA . CYS B 1 18 ? -21.875 -3.789 5.574 1 90.62 18 CYS B CA 1
ATOM 2713 C C . CYS B 1 18 ? -22.609 -2.457 5.535 1 90.62 18 CYS B C 1
ATOM 2715 O O . CYS B 1 18 ? -22.094 -1.438 5.992 1 90.62 18 CYS B O 1
ATOM 2717 N N . CYS B 1 19 ? -23.797 -2.475 5.039 1 92.31 19 CYS B N 1
ATOM 2718 C CA . CYS B 1 19 ? -24.609 -1.263 4.961 1 92.31 19 CYS B CA 1
ATOM 2719 C C . CYS B 1 19 ? -24.984 -0.775 6.352 1 92.31 19 CYS B C 1
ATOM 2721 O O . CYS B 1 19 ? -25.078 0.43 6.59 1 92.31 19 CYS B O 1
ATOM 2723 N N . LEU B 1 20 ? -25.188 -1.654 7.207 1 92.06 20 LEU B N 1
ATOM 2724 C CA . LEU B 1 20 ? -25.531 -1.287 8.578 1 92.06 20 LEU B CA 1
ATOM 2725 C C . LEU B 1 20 ? -24.375 -0.554 9.25 1 92.06 20 LEU B C 1
ATOM 2727 O O . LEU B 1 20 ? -24.578 0.277 10.133 1 92.06 20 LEU B O 1
ATOM 2731 N N . CYS B 1 21 ? -23.156 -0.851 8.836 1 90.12 21 CYS B N 1
ATOM 2732 C CA . CYS B 1 21 ? -22 -0.148 9.359 1 90.12 21 CYS B CA 1
ATOM 2733 C C . CYS B 1 21 ? -22.078 1.346 9.07 1 90.12 21 CYS B C 1
ATOM 2735 O O . CYS B 1 21 ? -21.547 2.162 9.82 1 90.12 21 CYS B O 1
ATOM 2737 N N . SER B 1 22 ? -22.734 1.673 7.973 1 89.88 22 SER B N 1
ATOM 2738 C CA . SER B 1 22 ? -22.859 3.074 7.586 1 89.88 22 SER B CA 1
ATOM 2739 C C . SER B 1 22 ? -23.734 3.838 8.578 1 89.88 22 SER B C 1
ATOM 2741 O O . SER B 1 22 ? -23.672 5.066 8.648 1 89.88 22 SER B O 1
ATOM 2743 N N . LEU B 1 23 ? -24.484 3.092 9.367 1 90.12 23 LEU B N 1
ATOM 2744 C CA . LEU B 1 23 ? -25.328 3.701 10.391 1 90.12 23 LEU B CA 1
ATOM 2745 C C . LEU B 1 23 ? -24.625 3.709 11.742 1 90.12 23 LEU B C 1
ATOM 2747 O O . LEU B 1 23 ? -25.203 4.148 12.742 1 90.12 23 LEU B O 1
ATOM 2751 N N . GLY B 1 24 ? -23.469 3.178 11.742 1 84.5 24 GLY B N 1
ATOM 2752 C CA . GLY B 1 24 ? -22.703 3.09 12.977 1 84.5 24 GLY B CA 1
ATOM 2753 C C . GLY B 1 24 ? -22.547 4.426 13.68 1 84.5 24 GLY B C 1
ATOM 2754 O O . GLY B 1 24 ? -22.531 4.488 14.906 1 84.5 24 GLY B O 1
ATOM 2755 N N . GLY B 1 25 ? -22.438 5.504 12.938 1 76.19 25 GLY B N 1
ATOM 2756 C CA . GLY B 1 25 ? -22.328 6.832 13.516 1 76.19 25 GLY B CA 1
ATOM 2757 C C . GLY B 1 25 ? -23.453 7.16 14.477 1 76.19 25 GLY B C 1
ATOM 2758 O O . GLY B 1 25 ? -23.25 7.844 15.477 1 76.19 25 GLY B O 1
ATOM 2759 N N . ALA B 1 26 ? -24.578 6.695 14.188 1 79.81 26 ALA B N 1
ATOM 2760 C CA . ALA B 1 26 ? -25.766 6.945 15.016 1 79.81 26 ALA B CA 1
ATOM 2761 C C . ALA B 1 26 ? -25.625 6.258 16.375 1 79.81 26 ALA B C 1
ATOM 2763 O O . ALA B 1 26 ? -26.141 6.754 17.375 1 79.81 26 ALA B O 1
ATOM 2764 N N . PHE B 1 27 ? -24.922 5.215 16.375 1 79.56 27 PHE B N 1
ATOM 2765 C CA . PHE B 1 27 ? -24.812 4.445 17.609 1 79.56 27 PHE B CA 1
ATOM 2766 C C . PHE B 1 27 ? -23.531 4.801 18.344 1 79.56 27 PHE B C 1
ATOM 2768 O O . PHE B 1 27 ? -23.531 4.898 19.578 1 79.56 27 PHE B O 1
ATOM 2775 N N . VAL B 1 28 ? -22.547 5.004 17.609 1 77.12 28 VAL B N 1
ATOM 2776 C CA . VAL B 1 28 ? -21.219 5.141 18.203 1 77.12 28 VAL B CA 1
ATOM 2777 C C . VAL B 1 28 ? -21.047 6.559 18.734 1 77.12 28 VAL B C 1
ATOM 2779 O O . VAL B 1 28 ? -20.391 6.762 19.766 1 77.12 28 VAL B O 1
ATOM 2782 N N . LEU B 1 29 ? -21.625 7.566 18.094 1 73.94 29 LEU B N 1
ATOM 2783 C CA . LEU B 1 29 ? -21.391 8.945 18.484 1 73.94 29 LEU B CA 1
ATOM 2784 C C . LEU B 1 29 ? -22 9.227 19.859 1 73.94 29 LEU B C 1
ATOM 2786 O O . LEU B 1 29 ? -21.328 9.805 20.734 1 73.94 29 LEU B O 1
ATOM 2790 N N . PRO B 1 30 ? -23.234 8.805 20.078 1 73.81 30 PRO B N 1
ATOM 2791 C CA . PRO B 1 30 ? -23.766 9 21.422 1 73.81 30 PRO B CA 1
ATOM 2792 C C . PRO B 1 30 ? -22.969 8.234 22.484 1 73.81 30 PRO B C 1
ATOM 2794 O O . PRO B 1 30 ? -22.797 8.719 23.594 1 73.81 30 PRO B O 1
ATOM 2797 N N . CYS B 1 31 ? -22.516 7.078 22.125 1 75.62 31 CYS B N 1
ATOM 2798 C CA . CYS B 1 31 ? -21.688 6.289 23.031 1 75.62 31 CYS B CA 1
ATOM 2799 C C . CYS B 1 31 ? -20.344 6.969 23.266 1 75.62 31 CYS B C 1
ATOM 2801 O O . CYS B 1 31 ? -19.828 6.949 24.391 1 75.62 31 CYS B O 1
ATOM 2803 N N . ALA B 1 32 ? -19.812 7.539 22.281 1 75.12 32 ALA B N 1
ATOM 2804 C CA . ALA B 1 32 ? -18.547 8.25 22.359 1 75.12 32 ALA B CA 1
ATOM 2805 C C . ALA B 1 32 ? -18.656 9.445 23.297 1 75.12 32 ALA B C 1
ATOM 2807 O O . ALA B 1 32 ? -17.703 9.766 24.016 1 75.12 32 ALA B O 1
ATOM 2808 N N . ARG B 1 33 ? -19.797 10.039 23.297 1 73.12 33 ARG B N 1
ATOM 2809 C CA . ARG B 1 33 ? -20.031 11.188 24.172 1 73.12 33 ARG B CA 1
ATOM 2810 C C . ARG B 1 33 ? -20.047 10.766 25.625 1 73.12 33 ARG B C 1
ATOM 2812 O O . ARG B 1 33 ? -19.516 11.461 26.5 1 73.12 33 ARG B O 1
ATOM 2819 N N . LYS B 1 34 ? -20.562 9.664 25.766 1 78.88 34 LYS B N 1
ATOM 2820 C CA . LYS B 1 34 ? -20.719 9.172 27.125 1 78.88 34 LYS B CA 1
ATOM 2821 C C . LYS B 1 34 ? -19.453 8.461 27.609 1 78.88 34 LYS B C 1
ATOM 2823 O O . LYS B 1 34 ? -19.062 8.594 28.766 1 78.88 34 LYS B O 1
ATOM 2828 N N . HIS B 1 35 ? -18.844 7.824 26.672 1 82.06 35 HIS B N 1
ATOM 2829 C CA . HIS B 1 35 ? -17.672 7.031 27 1 82.06 35 HIS B CA 1
ATOM 2830 C C . HIS B 1 35 ? -16.547 7.289 26 1 82.06 35 HIS B C 1
ATOM 2832 O O . HIS B 1 35 ? -16.234 6.438 25.172 1 82.06 35 HIS B O 1
ATOM 2838 N N . HIS B 1 36 ? -15.852 8.336 26.172 1 78.81 36 HIS B N 1
ATOM 2839 C CA . HIS B 1 36 ? -14.828 8.789 25.234 1 78.81 36 HIS B CA 1
ATOM 2840 C C . HIS B 1 36 ? -13.688 7.785 25.141 1 78.81 36 HIS B C 1
ATOM 2842 O O . HIS B 1 36 ? -13.195 7.508 24.047 1 78.81 36 HIS B O 1
ATOM 2848 N N . ASN B 1 37 ? -13.367 7.273 26.234 1 83.5 37 ASN B N 1
ATOM 2849 C CA . ASN B 1 37 ? -12.266 6.312 26.266 1 83.5 37 ASN B CA 1
ATOM 2850 C C . ASN B 1 37 ? -12.617 5.039 25.5 1 83.5 37 ASN B C 1
ATOM 2852 O O . ASN B 1 37 ? -11.797 4.512 24.75 1 83.5 37 ASN B O 1
ATOM 2856 N N . ALA B 1 38 ? -13.828 4.645 25.719 1 81.94 38 ALA B N 1
ATOM 2857 C CA . ALA B 1 38 ? -14.273 3.434 25.031 1 81.94 38 ALA B CA 1
ATOM 2858 C C . ALA B 1 38 ? -14.312 3.635 23.531 1 81.94 38 ALA B C 1
ATOM 2860 O O . ALA B 1 38 ? -13.93 2.744 22.766 1 81.94 38 ALA B O 1
ATOM 2861 N N . TYR B 1 39 ? -14.695 4.711 23.094 1 82.81 39 TYR B N 1
ATOM 2862 C CA . TYR B 1 39 ? -14.75 5.035 21.672 1 82.81 39 TYR B CA 1
ATOM 2863 C C . TYR B 1 39 ? -13.359 4.984 21.047 1 82.81 39 TYR B C 1
ATOM 2865 O O . TYR B 1 39 ? -13.172 4.375 19.984 1 82.81 39 TYR B O 1
ATOM 2873 N N . HIS B 1 40 ? -12.477 5.586 21.766 1 86.12 40 HIS B N 1
ATOM 2874 C CA . HIS B 1 40 ? -11.109 5.633 21.266 1 86.12 40 HIS B CA 1
ATOM 2875 C C . HIS B 1 40 ? -10.516 4.234 21.141 1 86.12 40 HIS B C 1
ATOM 2877 O O . HIS B 1 40 ? -9.852 3.922 20.141 1 86.12 40 HIS B O 1
ATOM 2883 N N . VAL B 1 41 ? -10.82 3.504 22.141 1 88.31 41 VAL B N 1
ATOM 2884 C CA . VAL B 1 41 ? -10.281 2.146 22.156 1 88.31 41 VAL B CA 1
ATOM 2885 C C . VAL B 1 41 ? -10.891 1.338 21 1 88.31 41 VAL B C 1
ATOM 2887 O O . VAL B 1 41 ? -10.164 0.71 20.234 1 88.31 41 VAL B O 1
ATOM 2890 N N . ILE B 1 42 ? -12.164 1.384 20.891 1 86.81 42 ILE B N 1
ATOM 2891 C CA . ILE B 1 42 ? -12.883 0.606 19.875 1 86.81 42 ILE B CA 1
ATOM 2892 C C . ILE B 1 42 ? -12.445 1.045 18.484 1 86.81 42 ILE B C 1
ATOM 2894 O O . ILE B 1 42 ? -12.117 0.208 17.625 1 86.81 42 ILE B O 1
ATOM 2898 N N . LEU B 1 43 ? -12.352 2.285 18.25 1 88.5 43 LEU B N 1
ATOM 2899 C CA . LEU B 1 43 ? -11.969 2.789 16.938 1 88.5 43 LEU B CA 1
ATOM 2900 C C . LEU B 1 43 ? -10.531 2.41 16.609 1 88.5 43 LEU B C 1
ATOM 2902 O O . LEU B 1 43 ? -10.227 2.031 15.477 1 88.5 43 LEU B O 1
ATOM 2906 N N . SER B 1 44 ? -9.688 2.486 17.609 1 92.75 44 SER B N 1
ATOM 2907 C CA . SER B 1 44 ? -8.281 2.168 17.391 1 92.75 44 SER B CA 1
ATOM 2908 C C . SER B 1 44 ? -8.094 0.692 17.062 1 92.75 44 SER B C 1
ATOM 2910 O O . SER B 1 44 ? -7.328 0.348 16.156 1 92.75 44 SER B O 1
ATOM 2912 N N . VAL B 1 45 ? -8.812 -0.126 17.719 1 93.06 45 VAL B N 1
ATOM 2913 C CA . VAL B 1 45 ? -8.727 -1.562 17.453 1 93.06 45 VAL B CA 1
ATOM 2914 C C . VAL B 1 45 ? -9.32 -1.884 16.094 1 93.06 45 VAL B C 1
ATOM 2916 O O . VAL B 1 45 ? -8.758 -2.666 15.328 1 93.06 45 VAL B O 1
ATOM 2919 N N . PHE B 1 46 ? -10.383 -1.273 15.797 1 91.25 46 PHE B N 1
ATOM 2920 C CA . PHE B 1 46 ? -11.055 -1.539 14.531 1 91.25 46 PHE B CA 1
ATOM 2921 C C . PHE B 1 46 ? -10.211 -1.048 13.359 1 91.25 46 PHE B C 1
ATOM 2923 O O . PHE B 1 46 ? -10.203 -1.662 12.289 1 91.25 46 PHE B O 1
ATOM 2930 N N . MET B 1 47 ? -9.586 0.046 13.555 1 93.75 47 MET B N 1
ATOM 2931 C CA . MET B 1 47 ? -8.695 0.528 12.5 1 93.75 47 MET B CA 1
ATOM 2932 C C . MET B 1 47 ? -7.57 -0.467 12.25 1 93.75 47 MET B C 1
ATOM 2934 O O . MET B 1 47 ? -7.23 -0.747 11.094 1 93.75 47 MET B O 1
ATOM 2938 N N . GLY B 1 48 ? -7.023 -1 13.312 1 96.44 48 GLY B N 1
ATOM 2939 C CA . GLY B 1 48 ? -6.031 -2.053 13.172 1 96.44 48 GLY B CA 1
ATOM 2940 C C . GLY B 1 48 ? -6.582 -3.307 12.516 1 96.44 48 GLY B C 1
ATOM 2941 O O . GLY B 1 48 ? -5.941 -3.887 11.641 1 96.44 48 GLY B O 1
ATOM 2942 N N . LEU B 1 49 ? -7.777 -3.66 12.945 1 95.31 49 LEU B N 1
ATOM 2943 C CA . LEU B 1 49 ? -8.453 -4.824 12.375 1 95.31 49 LEU B CA 1
ATOM 2944 C C . LEU B 1 49 ? -8.648 -4.66 10.875 1 95.31 49 LEU B C 1
ATOM 2946 O O . LEU B 1 49 ? -8.477 -5.617 10.117 1 95.31 49 LEU B O 1
ATOM 2950 N N . ALA B 1 50 ? -9.031 -3.51 10.516 1 94.19 50 ALA B N 1
ATOM 2951 C CA . ALA B 1 50 ? -9.25 -3.217 9.102 1 94.19 50 ALA B CA 1
ATOM 2952 C C . ALA B 1 50 ? -7.977 -3.43 8.289 1 94.19 50 ALA B C 1
ATOM 2954 O O . ALA B 1 50 ? -8 -4.102 7.258 1 94.19 50 ALA B O 1
ATOM 2955 N N . VAL B 1 51 ? -6.875 -2.891 8.758 1 96.81 51 VAL B N 1
ATOM 2956 C CA . VAL B 1 51 ? -5.598 -3.037 8.062 1 96.81 51 VAL B CA 1
ATOM 2957 C C . VAL B 1 51 ? -5.223 -4.516 7.98 1 96.81 51 VAL B C 1
ATOM 2959 O O . VAL B 1 51 ? -4.891 -5.016 6.902 1 96.81 51 VAL B O 1
ATOM 2962 N N . GLY B 1 52 ? -5.32 -5.203 9.102 1 97.12 52 GLY B N 1
ATOM 2963 C CA . GLY B 1 52 ? -4.965 -6.613 9.156 1 97.12 52 GLY B CA 1
ATOM 2964 C C . GLY B 1 52 ? -5.812 -7.477 8.234 1 97.12 52 GLY B C 1
ATOM 2965 O O . GLY B 1 52 ? -5.281 -8.305 7.496 1 97.12 52 GLY B O 1
ATOM 2966 N N . THR B 1 53 ? -7.07 -7.281 8.25 1 95.56 53 THR B N 1
ATOM 2967 C CA . THR B 1 53 ? -7.977 -8.117 7.465 1 95.56 53 THR B CA 1
ATOM 2968 C C . THR B 1 53 ? -7.871 -7.785 5.98 1 95.56 53 THR B C 1
ATOM 2970 O O . THR B 1 53 ? -7.809 -8.688 5.137 1 95.56 53 THR B O 1
ATOM 2973 N N . LEU B 1 54 ? -7.809 -6.523 5.648 1 95.88 54 LEU B N 1
ATOM 2974 C CA . LEU B 1 54 ? -7.793 -6.113 4.246 1 95.88 54 LEU B CA 1
ATOM 2975 C C . LEU B 1 54 ? -6.492 -6.543 3.572 1 95.88 54 LEU B C 1
ATOM 2977 O O . LEU B 1 54 ? -6.516 -7.137 2.492 1 95.88 54 LEU B O 1
ATOM 2981 N N . ALA B 1 55 ? -5.406 -6.211 4.199 1 97.12 55 ALA B N 1
ATOM 2982 C CA . ALA B 1 55 ? -4.113 -6.574 3.625 1 97.12 55 ALA B CA 1
ATOM 2983 C C . ALA B 1 55 ? -3.977 -8.086 3.492 1 97.12 55 ALA B C 1
ATOM 2985 O O . ALA B 1 55 ? -3.527 -8.586 2.459 1 97.12 55 ALA B O 1
ATOM 2986 N N . SER B 1 56 ? -4.383 -8.773 4.527 1 96.44 56 SER B N 1
ATOM 2987 C CA . SER B 1 56 ? -4.285 -10.227 4.504 1 96.44 56 SER B CA 1
ATOM 2988 C C . SER B 1 56 ? -5.23 -10.828 3.465 1 96.44 56 SER B C 1
ATOM 2990 O O . SER B 1 56 ? -4.859 -11.758 2.746 1 96.44 56 SER B O 1
ATOM 2992 N N . ASP B 1 57 ? -6.422 -10.367 3.402 1 94.88 57 ASP B N 1
ATOM 2993 C CA . ASP B 1 57 ? -7.363 -10.891 2.418 1 94.88 57 ASP B CA 1
ATOM 2994 C C . ASP B 1 57 ? -6.859 -10.648 0.995 1 94.88 57 ASP B C 1
ATOM 2996 O O . ASP B 1 57 ? -6.992 -11.516 0.129 1 94.88 57 ASP B O 1
ATOM 3000 N N . ALA B 1 58 ? -6.332 -9.477 0.748 1 96 58 ALA B N 1
ATOM 3001 C CA . ALA B 1 58 ? -5.789 -9.148 -0.568 1 96 58 ALA B CA 1
ATOM 3002 C C . ALA B 1 58 ? -4.676 -10.117 -0.958 1 96 58 ALA B C 1
ATOM 3004 O O . ALA B 1 58 ? -4.656 -10.633 -2.078 1 96 58 ALA B O 1
ATOM 3005 N N . LEU B 1 59 ? -3.816 -10.438 -0.035 1 95.5 59 LEU B N 1
ATOM 3006 C CA . LEU B 1 59 ? -2.604 -11.18 -0.343 1 95.5 59 LEU B CA 1
ATOM 3007 C C . LEU B 1 59 ? -2.857 -12.688 -0.263 1 95.5 59 LEU B C 1
ATOM 3009 O O . LEU B 1 59 ? -2.281 -13.461 -1.031 1 95.5 59 LEU B O 1
ATOM 3013 N N . LEU B 1 60 ? -3.711 -13.102 0.618 1 93.06 60 LEU B N 1
ATOM 3014 C CA . LEU B 1 60 ? -3.861 -14.531 0.888 1 93.06 60 LEU B CA 1
ATOM 3015 C C . LEU B 1 60 ? -5.027 -15.109 0.098 1 93.06 60 LEU B C 1
ATOM 3017 O O . LEU B 1 60 ? -5.086 -16.328 -0.129 1 93.06 60 LEU B O 1
ATOM 3021 N N . HIS B 1 61 ? -5.961 -14.297 -0.266 1 91.88 61 HIS B N 1
ATOM 3022 C CA . HIS B 1 61 ? -7.152 -14.844 -0.902 1 91.88 61 HIS B CA 1
ATOM 3023 C C . HIS B 1 61 ? -7.363 -14.242 -2.287 1 91.88 61 HIS B C 1
ATOM 3025 O O . HIS B 1 61 ? -7.297 -14.953 -3.293 1 91.88 61 HIS B O 1
ATOM 3031 N N . LEU B 1 62 ? -7.465 -12.977 -2.379 1 93 62 LEU B N 1
ATOM 3032 C CA . LEU B 1 62 ? -7.848 -12.344 -3.635 1 93 62 LEU B CA 1
ATOM 3033 C C . LEU B 1 62 ? -6.758 -12.516 -4.688 1 93 62 LEU B C 1
ATOM 3035 O O . LEU B 1 62 ? -7.039 -12.93 -5.816 1 93 62 LEU B O 1
ATOM 3039 N N . LEU B 1 63 ? -5.555 -12.234 -4.262 1 93.56 63 LEU B N 1
ATOM 3040 C CA . LEU B 1 63 ? -4.453 -12.312 -5.215 1 93.56 63 LEU B CA 1
ATOM 3041 C C . LEU B 1 63 ? -4.238 -13.75 -5.684 1 93.56 63 LEU B C 1
ATOM 3043 O O . LEU B 1 63 ? -4.172 -14.008 -6.887 1 93.56 63 LEU B O 1
ATOM 3047 N N . PRO B 1 64 ? -4.172 -14.719 -4.848 1 91.31 64 PRO B N 1
ATOM 3048 C CA . PRO B 1 64 ? -4.016 -16.109 -5.297 1 91.31 64 PRO B CA 1
ATOM 3049 C C . PRO B 1 64 ? -5.168 -16.578 -6.184 1 91.31 64 PRO B C 1
ATOM 3051 O O . PRO B 1 64 ? -4.953 -17.344 -7.125 1 91.31 64 PRO B O 1
ATOM 3054 N N . GLU B 1 65 ? -6.359 -16.141 -5.887 1 89.56 65 GLU B N 1
ATOM 3055 C CA . GLU B 1 65 ? -7.492 -16.469 -6.746 1 89.56 65 GLU B CA 1
ATOM 3056 C C . GLU B 1 65 ? -7.344 -15.844 -8.125 1 89.56 65 GLU B C 1
ATOM 3058 O O . GLU B 1 65 ? -7.648 -16.469 -9.141 1 89.56 65 GLU B O 1
ATOM 3063 N N . ALA B 1 66 ? -6.895 -14.656 -8.125 1 91.44 66 ALA B N 1
ATOM 3064 C CA . ALA B 1 66 ? -6.66 -13.977 -9.398 1 91.44 66 ALA B CA 1
ATOM 3065 C C . ALA B 1 66 ? -5.594 -14.688 -10.219 1 91.44 66 ALA B C 1
ATOM 3067 O O . ALA B 1 66 ? -5.695 -14.766 -11.445 1 91.44 66 ALA B O 1
ATOM 3068 N N . LEU B 1 67 ? -4.637 -15.25 -9.5 1 90.44 67 LEU B N 1
ATOM 3069 C CA . LEU B 1 67 ? -3.498 -15.883 -10.156 1 90.44 67 LEU B CA 1
ATOM 3070 C C . LEU B 1 67 ? -3.736 -17.375 -10.336 1 90.44 67 LEU B C 1
ATOM 3072 O O . LEU B 1 67 ? -2.861 -18.094 -10.828 1 90.44 67 LEU B O 1
ATOM 3076 N N . SER B 1 68 ? -4.848 -17.922 -9.969 1 83.38 68 SER B N 1
ATOM 3077 C CA . SER B 1 68 ? -5.277 -19.312 -10.102 1 83.38 68 SER B CA 1
ATOM 3078 C C . SER B 1 68 ? -4.363 -20.25 -9.32 1 83.38 68 SER B C 1
ATOM 3080 O O . SER B 1 68 ? -4 -21.328 -9.805 1 83.38 68 SER B O 1
ATOM 3082 N N . LEU B 1 69 ? -3.84 -19.797 -8.273 1 74.62 69 LEU B N 1
ATOM 3083 C CA . LEU B 1 69 ? -2.979 -20.641 -7.441 1 74.62 69 LEU B CA 1
ATOM 3084 C C . LEU B 1 69 ? -3.805 -21.594 -6.594 1 74.62 69 LEU B C 1
ATOM 3086 O O . LEU B 1 69 ? -3.295 -22.625 -6.133 1 74.62 69 LEU B O 1
ATOM 3090 N N . HIS B 1 70 ? -5.035 -21.391 -6.312 1 61.12 70 HIS B N 1
ATOM 3091 C CA . HIS B 1 70 ? -5.895 -22.234 -5.484 1 61.12 70 HIS B CA 1
ATOM 3092 C C . HIS B 1 70 ? -6.324 -23.5 -6.234 1 61.12 70 HIS B C 1
ATOM 3094 O O . HIS B 1 70 ? -6.715 -24.484 -5.621 1 61.12 70 HIS B O 1
ATOM 3100 N N . ASP B 1 71 ? -6.574 -23.562 -7.555 1 52.22 71 ASP B N 1
ATOM 3101 C CA . ASP B 1 71 ? -7.266 -24.625 -8.281 1 52.22 71 ASP B CA 1
ATOM 3102 C C . ASP B 1 71 ? -6.371 -25.844 -8.461 1 52.22 71 ASP B C 1
ATOM 3104 O O . ASP B 1 71 ? -6.762 -26.828 -9.102 1 52.22 71 ASP B O 1
ATOM 3108 N N . HIS B 1 72 ? -5.133 -26 -8.078 1 41.16 72 HIS B N 1
ATOM 3109 C CA . HIS B 1 72 ? -4.473 -27.234 -8.508 1 41.16 72 HIS B CA 1
ATOM 3110 C C . HIS B 1 72 ? -5.164 -28.453 -7.926 1 41.16 72 HIS B C 1
ATOM 3112 O O . HIS B 1 72 ? -4.797 -29.594 -8.242 1 41.16 72 HIS B O 1
ATOM 3118 N N . ASN B 1 73 ? -5.922 -28.391 -6.883 1 37.88 73 ASN B N 1
ATOM 3119 C CA . ASN B 1 73 ? -6.34 -29.734 -6.473 1 37.88 73 ASN B CA 1
ATOM 3120 C C . ASN B 1 73 ? -7.383 -30.312 -7.43 1 37.88 73 ASN B C 1
ATOM 3122 O O . ASN B 1 73 ? -7.578 -31.516 -7.477 1 37.88 73 ASN B O 1
ATOM 3126 N N . GLU B 1 74 ? -8.477 -29.625 -7.824 1 35.5 74 GLU B N 1
ATOM 3127 C CA . GLU B 1 74 ? -9.586 -30.422 -8.328 1 35.5 74 GLU B CA 1
ATOM 3128 C C . GLU B 1 74 ? -9.422 -30.734 -9.812 1 35.5 74 GLU B C 1
ATOM 3130 O O . GLU B 1 74 ? -10.289 -31.344 -10.422 1 35.5 74 GLU B O 1
ATOM 3135 N N . GLU B 1 75 ? -8.859 -30 -10.648 1 35.53 75 GLU B N 1
ATOM 3136 C CA . GLU B 1 75 ? -9.07 -30.406 -12.031 1 35.53 75 GLU B CA 1
ATOM 3137 C C . GLU B 1 75 ? -8.391 -31.75 -12.328 1 35.53 75 GLU B C 1
ATOM 3139 O O . GLU B 1 75 ? -7.164 -31.844 -12.289 1 35.53 75 GLU B O 1
ATOM 3144 N N . GLY B 1 76 ? -9 -32.938 -12.047 1 29.66 76 GLY B N 1
ATOM 3145 C CA . GLY B 1 76 ? -8.758 -34.219 -12.664 1 29.66 76 GLY B CA 1
ATOM 3146 C C . GLY B 1 76 ? -8.406 -34.125 -14.133 1 29.66 76 GLY B C 1
ATOM 3147 O O . GLY B 1 76 ? -8.414 -33.031 -14.711 1 29.66 76 GLY B O 1
ATOM 3148 N N . GLU B 1 77 ? -8.836 -35.375 -14.969 1 31.2 77 GLU B N 1
ATOM 3149 C CA . GLU B 1 77 ? -8.508 -36.219 -16.125 1 31.2 77 GLU B CA 1
ATOM 3150 C C . GLU B 1 77 ? -8.789 -35.469 -17.422 1 31.2 77 GLU B C 1
ATOM 3152 O O . GLU B 1 77 ? -8.297 -35.875 -18.484 1 31.2 77 GLU B O 1
ATOM 3157 N N . ASP B 1 78 ? -9.992 -34.812 -17.5 1 30.58 78 ASP B N 1
ATOM 3158 C CA . ASP B 1 78 ? -10.547 -35 -18.844 1 30.58 78 ASP B CA 1
ATOM 3159 C C . ASP B 1 78 ? -9.82 -34.125 -19.859 1 30.58 78 ASP B C 1
ATOM 3161 O O . ASP B 1 78 ? -10.32 -33.062 -20.25 1 30.58 78 ASP B O 1
ATOM 3165 N N . HIS B 1 79 ? -8.648 -33.719 -19.641 1 31.22 79 HIS B N 1
ATOM 3166 C CA . HIS B 1 79 ? -8.086 -33.094 -20.844 1 31.22 79 HIS B CA 1
ATOM 3167 C C . HIS B 1 79 ? -8.062 -34.062 -22.016 1 31.22 79 HIS B C 1
ATOM 3169 O O . HIS B 1 79 ? -7.234 -34.969 -22.047 1 31.22 79 HIS B O 1
ATOM 3175 N N . MET B 1 80 ? -9.297 -34.594 -22.547 1 25.86 80 MET B N 1
ATOM 3176 C CA . MET B 1 80 ? -9.289 -35.219 -23.859 1 25.86 80 MET B CA 1
ATOM 3177 C C . MET B 1 80 ? -8.477 -34.375 -24.844 1 25.86 80 MET B C 1
ATOM 3179 O O . MET B 1 80 ? -8.672 -33.188 -24.969 1 25.86 80 MET B O 1
ATOM 3183 N N . ALA B 1 81 ? -7.254 -34.875 -25.141 1 28.3 81 ALA B N 1
ATOM 3184 C CA . ALA B 1 81 ? -6.32 -34.531 -26.203 1 28.3 81 ALA B CA 1
ATOM 3185 C C . ALA B 1 81 ? -7.023 -34.5 -27.562 1 28.3 81 ALA B C 1
ATOM 3187 O O . ALA B 1 81 ? -7.25 -35.562 -28.172 1 28.3 81 ALA B O 1
ATOM 3188 N N . ASN B 1 82 ? -8.281 -33.969 -27.797 1 25.45 82 ASN B N 1
ATOM 3189 C CA . ASN B 1 82 ? -8.594 -34 -29.219 1 25.45 82 ASN B CA 1
ATOM 3190 C C . ASN B 1 82 ? -7.5 -33.344 -30.047 1 25.45 82 ASN B C 1
ATOM 3192 O O . ASN B 1 82 ? -7.289 -32.125 -29.938 1 25.45 82 ASN B O 1
ATOM 3196 N N . ASP B 1 83 ? -6.5 -34.156 -30.453 1 25.69 83 ASP B N 1
ATOM 3197 C CA . ASP B 1 83 ? -5.395 -34.031 -31.391 1 25.69 83 ASP B CA 1
ATOM 3198 C C . ASP B 1 83 ? -5.891 -33.625 -32.781 1 25.69 83 ASP B C 1
ATOM 3200 O O . ASP B 1 83 ? -6.23 -34.469 -33.594 1 25.69 83 ASP B O 1
ATOM 3204 N N . THR B 1 84 ? -7.008 -32.906 -32.969 1 26.7 84 THR B N 1
ATOM 3205 C CA . THR B 1 84 ? -7.176 -32.75 -34.406 1 26.7 84 THR B CA 1
ATOM 3206 C C . THR B 1 84 ? -5.934 -32.094 -35.031 1 26.7 84 THR B C 1
ATOM 3208 O O . THR B 1 84 ? -5.445 -31.078 -34.562 1 26.7 84 THR B O 1
ATOM 3211 N N . HIS B 1 85 ? -5.156 -33 -35.688 1 24.84 85 HIS B N 1
ATOM 3212 C CA . HIS B 1 85 ? -4.031 -32.844 -36.594 1 24.84 85 HIS B CA 1
ATOM 3213 C C . HIS B 1 85 ? -4.34 -31.812 -37.688 1 24.84 85 HIS B C 1
ATOM 3215 O O . HIS B 1 85 ? -5.039 -32.125 -38.656 1 24.84 85 HIS B O 1
ATOM 3221 N N . HIS B 1 86 ? -5.039 -30.688 -37.531 1 26.94 86 HIS B N 1
ATOM 3222 C CA . HIS B 1 86 ? -5.133 -29.969 -38.812 1 26.94 86 HIS B CA 1
ATOM 3223 C C . HIS B 1 86 ? -3.77 -29.859 -39.469 1 26.94 86 HIS B C 1
ATOM 3225 O O . HIS B 1 86 ? -2.736 -29.906 -38.812 1 26.94 86 HIS B O 1
ATOM 3231 N N . ASP B 1 87 ? -3.705 -30.062 -40.812 1 26.62 87 ASP B N 1
ATOM 3232 C CA . ASP B 1 87 ? -2.787 -30.078 -41.938 1 26.62 87 ASP B CA 1
ATOM 3233 C C . ASP B 1 87 ? -1.768 -28.938 -41.844 1 26.62 87 ASP B C 1
ATOM 3235 O O . ASP B 1 87 ? -2.053 -27.891 -41.25 1 26.62 87 ASP B O 1
ATOM 3239 N N . ASP B 1 88 ? -0.479 -29.312 -42.156 1 29.75 88 ASP B N 1
ATOM 3240 C CA . ASP B 1 88 ? 0.892 -28.812 -42.188 1 29.75 88 ASP B CA 1
ATOM 3241 C C . ASP B 1 88 ? 1.019 -27.594 -43.094 1 29.75 88 ASP B C 1
ATOM 3243 O O . ASP B 1 88 ? 1.508 -27.719 -44.219 1 29.75 88 ASP B O 1
ATOM 3247 N N . HIS B 1 89 ? -0.019 -26.828 -43.5 1 31.19 89 HIS B N 1
ATOM 3248 C CA 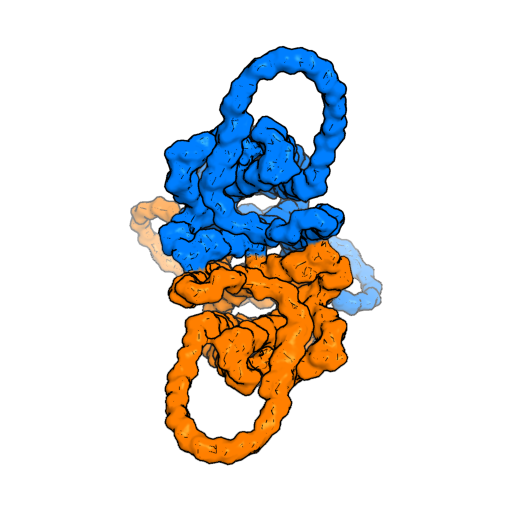. HIS B 1 89 ? 0.434 -25.891 -44.5 1 31.19 89 HIS B CA 1
ATOM 3249 C C . HIS B 1 89 ? 1.686 -25.141 -44.062 1 31.19 89 HIS B C 1
ATOM 3251 O O . HIS B 1 89 ? 1.8 -24.781 -42.875 1 31.19 89 HIS B O 1
ATOM 3257 N N . ASP B 1 90 ? 2.879 -25.344 -44.781 1 31.53 90 ASP B N 1
ATOM 3258 C CA . ASP B 1 90 ? 4.277 -24.922 -44.781 1 31.53 90 ASP B CA 1
ATOM 3259 C C . ASP B 1 90 ? 4.387 -23.406 -44.719 1 31.53 90 ASP B C 1
ATOM 3261 O O . ASP B 1 90 ? 5.422 -22.828 -45.062 1 31.53 90 ASP B O 1
ATOM 3265 N N . ASP B 1 91 ? 3.303 -22.641 -44.75 1 32.47 91 ASP B N 1
ATOM 3266 C CA . ASP B 1 91 ? 3.668 -21.25 -45 1 32.47 91 ASP B CA 1
ATOM 3267 C C . ASP B 1 91 ? 4.77 -20.781 -44.062 1 32.47 91 ASP B C 1
ATOM 3269 O O . ASP B 1 91 ? 4.766 -21.125 -42.875 1 32.47 91 ASP B O 1
ATOM 3273 N N . HIS B 1 92 ? 5.965 -20.547 -44.625 1 35.62 92 HIS B N 1
ATOM 3274 C CA . HIS B 1 92 ? 7.184 -19.891 -44.156 1 35.62 92 HIS B CA 1
ATOM 3275 C C . HIS B 1 92 ? 6.859 -18.75 -43.188 1 35.62 92 HIS B C 1
ATOM 3277 O O . HIS B 1 92 ? 6.844 -17.578 -43.625 1 35.62 92 HIS B O 1
ATOM 3283 N N . ASP B 1 93 ? 5.68 -18.672 -42.719 1 34.12 93 ASP B N 1
ATOM 3284 C CA . ASP B 1 93 ? 5.391 -17.391 -42.062 1 34.12 93 ASP B CA 1
ATOM 3285 C C . ASP B 1 93 ? 6.523 -17 -41.125 1 34.12 93 ASP B C 1
ATOM 3287 O O . ASP B 1 93 ? 7.27 -17.844 -40.656 1 34.12 93 ASP B O 1
ATOM 3291 N N . ASP B 1 94 ? 6.863 -15.68 -41.156 1 37 94 ASP B N 1
ATOM 3292 C CA . ASP B 1 94 ? 7.766 -14.82 -40.375 1 37 94 ASP B CA 1
ATOM 3293 C C . ASP B 1 94 ? 7.785 -15.227 -38.906 1 37 94 ASP B C 1
ATOM 3295 O O . ASP B 1 94 ? 6.734 -15.289 -38.281 1 37 94 ASP B O 1
ATOM 3299 N N . HIS B 1 95 ? 8.547 -16.156 -38.531 1 38.97 95 HIS B N 1
ATOM 3300 C CA . HIS B 1 95 ? 8.953 -16.578 -37.188 1 38.97 95 HIS B CA 1
ATOM 3301 C C . HIS B 1 95 ? 8.914 -15.406 -36.219 1 38.97 95 HIS B C 1
ATOM 3303 O O . HIS B 1 95 ? 9.945 -14.797 -35.938 1 38.97 95 HIS B O 1
ATOM 3309 N N . GLY B 1 96 ? 8.266 -14.328 -36.531 1 40.72 96 GLY B N 1
ATOM 3310 C CA . GLY B 1 96 ? 8.25 -13.359 -35.438 1 40.72 96 GLY B CA 1
ATOM 3311 C C . GLY B 1 96 ? 8.055 -13.984 -34.094 1 40.72 96 GLY B C 1
ATOM 3312 O O . GLY B 1 96 ? 7.117 -14.766 -33.875 1 40.72 96 GLY B O 1
ATOM 3313 N N . GLU B 1 97 ? 9.023 -14.523 -33.438 1 47.75 97 GLU B N 1
ATOM 3314 C CA . GLU B 1 97 ? 9.102 -15.039 -32.062 1 47.75 97 GLU B CA 1
ATOM 3315 C C . GLU B 1 97 ? 8 -14.445 -31.188 1 47.75 97 GLU B C 1
ATOM 3317 O O . GLU B 1 97 ? 7.988 -13.242 -30.938 1 47.75 97 GLU B O 1
ATOM 3322 N N . ASP B 1 98 ? 6.75 -14.805 -31.266 1 54.72 98 ASP B N 1
ATOM 3323 C CA . ASP B 1 98 ? 5.539 -14.398 -30.562 1 54.72 98 ASP B CA 1
ATOM 3324 C C . ASP B 1 98 ? 5.816 -14.148 -29.078 1 54.72 98 ASP B C 1
ATOM 3326 O O . ASP B 1 98 ? 6.43 -14.984 -28.406 1 54.72 98 ASP B O 1
ATOM 3330 N N . ILE B 1 99 ? 6.008 -12.875 -28.688 1 65.31 99 ILE B N 1
ATOM 3331 C CA . ILE B 1 99 ? 6.105 -12.422 -27.312 1 65.31 99 ILE B CA 1
ATOM 3332 C C . ILE B 1 99 ? 5.051 -13.125 -26.469 1 65.31 99 ILE B C 1
ATOM 3334 O O . ILE B 1 99 ? 3.85 -12.961 -26.688 1 65.31 99 ILE B O 1
ATOM 3338 N N . HIS B 1 100 ? 5.293 -14.336 -25.875 1 74.19 100 HIS B N 1
ATOM 3339 C CA . HIS B 1 100 ? 4.387 -15.008 -24.953 1 74.19 100 HIS B CA 1
ATOM 3340 C C . HIS B 1 100 ? 4.406 -14.352 -23.578 1 74.19 100 HIS B C 1
ATOM 3342 O O . HIS B 1 100 ? 5.449 -14.305 -22.922 1 74.19 100 HIS B O 1
ATOM 3348 N N . VAL B 1 101 ? 3.32 -13.641 -23.328 1 80.94 101 VAL B N 1
ATOM 3349 C CA . VAL B 1 101 ? 3.176 -13.031 -22 1 80.94 101 VAL B CA 1
ATOM 3350 C C . VAL B 1 101 ? 2.406 -13.969 -21.078 1 80.94 101 VAL B C 1
ATOM 3352 O O . VAL B 1 101 ? 1.305 -14.414 -21.422 1 80.94 101 VAL B O 1
ATOM 3355 N N . GLU B 1 102 ? 3.004 -14.297 -20.047 1 84.75 102 GLU B N 1
ATOM 3356 C CA . GLU B 1 102 ? 2.355 -15.164 -19.078 1 84.75 102 GLU B CA 1
ATOM 3357 C C . GLU B 1 102 ? 1.069 -14.539 -18.547 1 84.75 102 GLU B C 1
ATOM 3359 O O . GLU B 1 102 ? 1.011 -13.328 -18.312 1 84.75 102 GLU B O 1
ATOM 3364 N N . PRO B 1 103 ? 0.044 -15.344 -18.359 1 84.19 103 PRO B N 1
ATOM 3365 C CA . PRO B 1 103 ? -1.256 -14.82 -17.938 1 84.19 103 PRO B CA 1
ATOM 3366 C C . PRO B 1 103 ? -1.176 -14.047 -16.625 1 84.19 103 PRO B C 1
ATOM 3368 O O . PRO B 1 103 ? -1.942 -13.102 -16.406 1 84.19 103 PRO B O 1
ATOM 3371 N N . TYR B 1 104 ? -0.32 -14.414 -15.727 1 87.44 104 TYR B N 1
ATOM 3372 C CA . TYR B 1 104 ? -0.247 -13.758 -14.43 1 87.44 104 TYR B CA 1
ATOM 3373 C C . TYR B 1 104 ? 0.157 -12.297 -14.578 1 87.44 104 TYR B C 1
ATOM 3375 O O . TYR B 1 104 ? -0.2 -11.461 -13.742 1 87.44 104 TYR B O 1
ATOM 3383 N N . VAL B 1 105 ? 0.89 -12 -15.625 1 89.62 105 VAL B N 1
ATOM 3384 C CA . VAL B 1 105 ? 1.329 -10.625 -15.859 1 89.62 105 VAL B CA 1
ATOM 3385 C C . VAL B 1 105 ? 0.116 -9.719 -16.047 1 89.62 105 VAL B C 1
ATOM 3387 O O . VAL B 1 105 ? 0.062 -8.625 -15.484 1 89.62 105 VAL B O 1
ATOM 3390 N N . TRP B 1 106 ? -0.857 -10.188 -16.734 1 90.31 106 TRP B N 1
ATOM 3391 C CA . TRP B 1 106 ? -2.061 -9.406 -17 1 90.31 106 TRP B CA 1
ATOM 3392 C C . TRP B 1 106 ? -2.855 -9.188 -15.719 1 90.31 106 TRP B C 1
ATOM 3394 O O . TRP B 1 106 ? -3.348 -8.086 -15.469 1 90.31 106 TRP B O 1
ATOM 3404 N N . TYR B 1 107 ? -2.957 -10.195 -14.93 1 93.06 107 TYR B N 1
ATOM 3405 C CA . TYR B 1 107 ? -3.707 -10.07 -13.688 1 93.06 107 TYR B CA 1
ATOM 3406 C C . TYR B 1 107 ? -3.004 -9.125 -12.719 1 93.06 107 TYR B C 1
ATOM 3408 O O . TYR B 1 107 ? -3.654 -8.336 -12.031 1 93.06 107 TYR B O 1
ATOM 3416 N N . CYS B 1 108 ? -1.729 -9.188 -12.695 1 94.12 108 CYS B N 1
ATOM 3417 C CA . CYS B 1 108 ? -0.969 -8.281 -11.844 1 94.12 108 CYS B CA 1
ATOM 3418 C C . CYS B 1 108 ? -1.095 -6.84 -12.328 1 94.12 108 CYS B C 1
ATOM 3420 O O . CYS B 1 108 ? -1.156 -5.91 -11.523 1 94.12 108 CYS B O 1
ATOM 3422 N N . LEU B 1 109 ? -1.158 -6.684 -13.625 1 94.75 109 LEU B N 1
ATOM 3423 C CA . LEU B 1 109 ? -1.369 -5.352 -14.188 1 94.75 109 LEU B CA 1
ATOM 3424 C C . LEU B 1 109 ? -2.736 -4.809 -13.789 1 94.75 109 LEU B C 1
ATOM 3426 O O . LEU B 1 109 ? -2.887 -3.607 -13.547 1 94.75 109 LEU B O 1
ATOM 3430 N N . ILE B 1 110 ? -3.672 -5.684 -13.75 1 95.06 110 ILE B N 1
ATOM 3431 C CA . ILE B 1 110 ? -5.016 -5.266 -13.359 1 95.06 110 ILE B CA 1
ATOM 3432 C C . ILE B 1 110 ? -5.023 -4.879 -11.883 1 95.06 110 ILE B C 1
ATOM 3434 O O . ILE B 1 110 ? -5.727 -3.945 -11.484 1 95.06 110 ILE B O 1
ATOM 3438 N N . VAL B 1 111 ? -4.258 -5.59 -11.07 1 96.5 111 VAL B N 1
ATOM 3439 C CA . VAL B 1 111 ? -4.094 -5.188 -9.672 1 96.5 111 VAL B CA 1
ATOM 3440 C C . VAL B 1 111 ? -3.537 -3.766 -9.609 1 96.5 111 VAL B C 1
ATOM 3442 O O . VAL B 1 111 ? -4.051 -2.922 -8.875 1 96.5 111 VAL B O 1
ATOM 3445 N N . LEU B 1 112 ? -2.553 -3.51 -10.422 1 96.88 112 LEU B N 1
ATOM 3446 C CA . LEU B 1 112 ? -1.938 -2.189 -10.484 1 96.88 112 LEU B CA 1
ATOM 3447 C C . LEU B 1 112 ? -2.945 -1.142 -10.945 1 96.88 112 LEU B C 1
ATOM 3449 O O . LEU B 1 112 ? -2.938 -0.009 -10.453 1 96.88 112 LEU B O 1
ATOM 3453 N N . THR B 1 113 ? -3.744 -1.531 -11.852 1 94.88 113 THR B N 1
ATOM 3454 C CA . THR B 1 113 ? -4.781 -0.631 -12.344 1 94.88 113 THR B CA 1
ATOM 3455 C C . THR B 1 113 ? -5.762 -0.277 -11.227 1 94.88 113 THR B C 1
ATOM 3457 O O . THR B 1 113 ? -6.219 0.864 -11.133 1 94.88 113 THR B O 1
ATOM 3460 N N . GLY B 1 114 ? -6.113 -1.297 -10.453 1 93.75 114 GLY B N 1
ATOM 3461 C CA . GLY B 1 114 ? -6.949 -1.021 -9.297 1 93.75 114 GLY B CA 1
ATOM 3462 C C . GLY B 1 114 ? -6.328 -0.02 -8.336 1 93.75 114 GLY B C 1
ATOM 3463 O O . GLY B 1 114 ? -6.988 0.929 -7.91 1 93.75 114 GLY B O 1
ATOM 3464 N N . ILE B 1 115 ? -5.062 -0.162 -8.047 1 96.56 115 ILE B N 1
ATOM 3465 C CA . ILE B 1 115 ? -4.328 0.751 -7.18 1 96.56 115 ILE B CA 1
ATOM 3466 C C . ILE B 1 115 ? -4.293 2.145 -7.805 1 96.56 115 ILE B C 1
ATOM 3468 O O . ILE B 1 115 ? -4.594 3.137 -7.141 1 96.56 115 ILE B O 1
ATOM 3472 N N . TYR B 1 116 ? -4.004 2.182 -9.047 1 96.31 116 TYR B N 1
ATOM 3473 C CA . TYR B 1 116 ? -3.865 3.439 -9.773 1 96.31 116 TYR B CA 1
ATOM 3474 C C . TYR B 1 116 ? -5.199 4.172 -9.859 1 96.31 116 TYR B C 1
ATOM 3476 O O . TYR B 1 116 ? -5.246 5.398 -9.75 1 96.31 116 TYR B O 1
ATOM 3484 N N . ALA B 1 117 ? -6.246 3.471 -10.078 1 93.94 117 ALA B N 1
ATOM 3485 C CA . ALA B 1 117 ? -7.578 4.066 -10.172 1 93.94 117 ALA B CA 1
ATOM 3486 C C . ALA B 1 117 ? -7.945 4.777 -8.867 1 93.94 117 ALA B C 1
ATOM 3488 O O . ALA B 1 117 ? -8.484 5.887 -8.891 1 93.94 117 ALA B O 1
ATOM 3489 N N . PHE B 1 118 ? -7.598 4.215 -7.812 1 93.19 118 PHE B N 1
ATOM 3490 C CA . PHE B 1 118 ? -7.926 4.836 -6.539 1 93.19 118 PHE B CA 1
ATOM 3491 C C . PHE B 1 118 ? -7.008 6.02 -6.262 1 93.19 118 PHE B C 1
ATOM 3493 O O . PHE B 1 118 ? -7.418 7.004 -5.641 1 93.19 118 PHE B O 1
ATOM 3500 N N . TYR B 1 119 ? -5.809 5.918 -6.656 1 95.69 119 TYR B N 1
ATOM 3501 C CA . TYR B 1 119 ? -4.906 7.059 -6.555 1 95.69 119 TYR B CA 1
ATOM 3502 C C . TYR B 1 119 ? -5.465 8.266 -7.301 1 95.69 119 TYR B C 1
ATOM 3504 O O . TYR B 1 119 ? -5.5 9.375 -6.758 1 95.69 119 TYR B O 1
ATOM 3512 N N . ILE B 1 120 ? -5.906 7.996 -8.5 1 94.38 120 ILE B N 1
ATOM 3513 C CA . ILE B 1 120 ? -6.461 9.062 -9.328 1 94.38 120 ILE B CA 1
ATOM 3514 C C . ILE B 1 120 ? -7.715 9.633 -8.664 1 94.38 120 ILE B C 1
ATOM 3516 O O . ILE B 1 120 ? -7.891 10.852 -8.609 1 94.38 120 ILE B O 1
ATOM 3520 N N . LEU B 1 121 ? -8.523 8.805 -8.172 1 89.69 121 LEU B N 1
ATOM 3521 C CA . LEU B 1 121 ? -9.742 9.242 -7.496 1 89.69 121 LEU B CA 1
ATOM 3522 C C . LEU B 1 121 ? -9.406 10.133 -6.305 1 89.69 121 LEU B C 1
ATOM 3524 O O . LEU B 1 121 ? -10 11.203 -6.141 1 89.69 121 LEU B O 1
ATOM 3528 N N . GLU B 1 122 ? -8.438 9.75 -5.57 1 90.88 122 GLU B N 1
ATOM 3529 C CA . GLU B 1 122 ? -8.086 10.5 -4.371 1 90.88 122 GLU B CA 1
ATOM 3530 C C . GLU B 1 122 ? -7.426 11.828 -4.727 1 90.88 122 GLU B C 1
ATOM 3532 O O . GLU B 1 122 ? -7.637 12.836 -4.047 1 90.88 122 GLU B O 1
ATOM 3537 N N . VAL B 1 123 ? -6.609 11.797 -5.738 1 92.31 123 VAL B N 1
ATOM 3538 C CA . VAL B 1 123 ? -5.945 13.023 -6.152 1 92.31 123 VAL B CA 1
ATOM 3539 C C . VAL B 1 123 ? -6.98 14.031 -6.652 1 92.31 123 VAL B C 1
ATOM 3541 O O . VAL B 1 123 ? -6.875 15.227 -6.387 1 92.31 123 VAL B O 1
ATOM 3544 N N . ILE B 1 124 ? -7.914 13.562 -7.34 1 88.94 124 ILE B N 1
ATOM 3545 C CA . ILE B 1 124 ? -8.992 14.414 -7.828 1 88.94 124 ILE B CA 1
ATOM 3546 C C . ILE B 1 124 ? -9.758 15 -6.645 1 88.94 124 ILE B C 1
ATOM 3548 O O . ILE B 1 124 ? -10.023 16.203 -6.609 1 88.94 124 ILE B O 1
ATOM 3552 N N . MET B 1 125 ? -10.039 14.211 -5.684 1 86.38 125 MET B N 1
ATOM 3553 C CA . MET B 1 125 ? -10.766 14.664 -4.5 1 86.38 125 MET B CA 1
ATOM 3554 C C . MET B 1 125 ? -9.945 15.68 -3.713 1 86.38 125 MET B C 1
ATOM 3556 O O . MET B 1 125 ? -10.477 16.688 -3.25 1 86.38 125 MET B O 1
ATOM 3560 N N . ALA B 1 126 ? -8.688 15.398 -3.613 1 86.5 126 ALA B N 1
ATOM 3561 C CA . ALA B 1 126 ? -7.797 16.297 -2.887 1 86.5 126 ALA B CA 1
ATOM 3562 C C . ALA B 1 126 ? -7.672 17.641 -3.607 1 86.5 126 ALA B C 1
ATOM 3564 O O . ALA B 1 126 ? -7.605 18.688 -2.967 1 86.5 126 ALA B O 1
ATOM 3565 N N . THR B 1 127 ? -7.66 17.625 -4.871 1 87.75 127 THR B N 1
ATOM 3566 C CA . THR B 1 127 ? -7.555 18.828 -5.684 1 87.75 127 THR B CA 1
ATOM 3567 C C . THR B 1 127 ? -8.828 19.672 -5.566 1 87.75 127 THR B C 1
ATOM 3569 O O . THR B 1 127 ? -8.758 20.891 -5.461 1 87.75 127 THR B O 1
ATOM 3572 N N . LEU B 1 128 ? -9.867 19.031 -5.551 1 82.81 128 LEU B N 1
ATOM 3573 C CA . LEU B 1 128 ? -11.141 19.734 -5.434 1 82.81 128 LEU B CA 1
ATOM 3574 C C . LEU B 1 128 ? -11.297 20.344 -4.047 1 82.81 128 LEU B C 1
ATOM 3576 O O . LEU B 1 128 ? -11.875 21.422 -3.902 1 82.81 128 LEU B O 1
ATOM 3580 N N . HIS B 1 129 ? -10.805 19.641 -3.062 1 78.25 129 HIS B N 1
ATOM 3581 C CA . HIS B 1 129 ? -10.805 20.172 -1.703 1 78.25 129 HIS B CA 1
ATOM 3582 C C . HIS B 1 129 ? -9.914 21.406 -1.586 1 78.25 129 HIS B C 1
ATOM 3584 O O . HIS B 1 129 ? -10.289 22.391 -0.941 1 78.25 129 HIS B O 1
ATOM 3590 N N . ALA B 1 130 ? -8.82 21.297 -2.182 1 74.44 130 ALA B N 1
ATOM 3591 C CA . ALA B 1 130 ? -7.859 22.391 -2.137 1 74.44 130 ALA B CA 1
ATOM 3592 C C . ALA B 1 130 ? -8.406 23.625 -2.859 1 74.44 130 ALA B C 1
ATOM 3594 O O . ALA B 1 130 ? -8.195 24.766 -2.414 1 74.44 130 ALA B O 1
ATOM 3595 N N . ARG B 1 131 ? -9.078 23.469 -3.834 1 68.31 131 ARG B N 1
ATOM 3596 C CA . ARG B 1 131 ? -9.656 24.562 -4.602 1 68.31 131 ARG B CA 1
ATOM 3597 C C . ARG B 1 131 ? -10.812 25.203 -3.848 1 68.31 131 ARG B C 1
ATOM 3599 O O . ARG B 1 131 ? -11.023 26.422 -3.943 1 68.31 131 ARG B O 1
ATOM 3606 N N . GLY B 1 132 ? -11.57 24.391 -3.205 1 61 132 GLY B N 1
ATOM 3607 C CA . GLY B 1 132 ? -12.672 24.938 -2.426 1 61 132 GLY B CA 1
ATOM 3608 C C . GLY B 1 132 ? -12.219 25.781 -1.252 1 61 132 GLY B C 1
ATOM 3609 O O . GLY B 1 132 ? -12.898 26.719 -0.86 1 61 132 GLY B O 1
ATOM 3610 N N . THR B 1 133 ? -11.062 25.438 -0.647 1 54.97 133 THR B N 1
ATOM 3611 C CA . THR B 1 133 ? -10.531 26.234 0.454 1 54.97 133 THR B CA 1
ATOM 3612 C C . THR B 1 133 ? -9.898 27.516 -0.064 1 54.97 133 THR B C 1
ATOM 3614 O O . THR B 1 133 ? -9.938 28.547 0.609 1 54.97 133 THR B O 1
ATOM 3617 N N . THR B 1 134 ? -9.188 27.594 -1.137 1 48.56 134 THR B N 1
ATOM 3618 C CA . THR B 1 134 ? -8.594 28.812 -1.67 1 48.56 134 THR B CA 1
ATOM 3619 C C . THR B 1 134 ? -9.672 29.797 -2.111 1 48.56 134 THR B C 1
ATOM 3621 O O . THR B 1 134 ? -9.445 31 -2.123 1 48.56 134 THR B O 1
ATOM 3624 N N . ALA B 1 135 ? -10.797 29.516 -2.551 1 40.41 135 ALA B N 1
ATOM 3625 C CA . ALA B 1 135 ? -11.758 30.562 -2.883 1 40.41 135 ALA B CA 1
ATOM 3626 C C . ALA B 1 135 ? -12.172 31.344 -1.636 1 40.41 135 ALA B C 1
ATOM 3628 O O . ALA B 1 135 ? -12.414 32.562 -1.7 1 40.41 135 ALA B O 1
ATOM 3629 N N . LYS B 1 136 ? -12.414 30.781 -0.463 1 41.03 136 LYS B N 1
ATOM 3630 C CA . LYS B 1 136 ? -12.836 31.594 0.674 1 41.03 136 LYS B CA 1
ATOM 3631 C C . LYS B 1 136 ? -11.633 32.219 1.367 1 41.03 136 LYS B C 1
ATOM 3633 O O . LYS B 1 136 ? -11.766 32.812 2.453 1 41.03 136 LYS B O 1
ATOM 3638 N N . THR B 1 137 ? -10.414 32.062 1.008 1 35.06 137 THR B N 1
ATOM 3639 C CA . THR B 1 137 ? -9.461 32.875 1.74 1 35.06 137 THR B CA 1
ATOM 3640 C C . THR B 1 137 ? -9.727 34.375 1.477 1 35.06 137 THR B C 1
ATOM 3642 O O . THR B 1 137 ? -8.969 35.219 1.932 1 35.06 137 THR B O 1
ATOM 3645 N N . ASP B 1 138 ? -10.5 35.188 0.933 1 28.72 138 ASP B N 1
ATOM 3646 C CA . ASP B 1 138 ? -10.43 36.469 1.606 1 28.72 138 ASP B CA 1
ATOM 3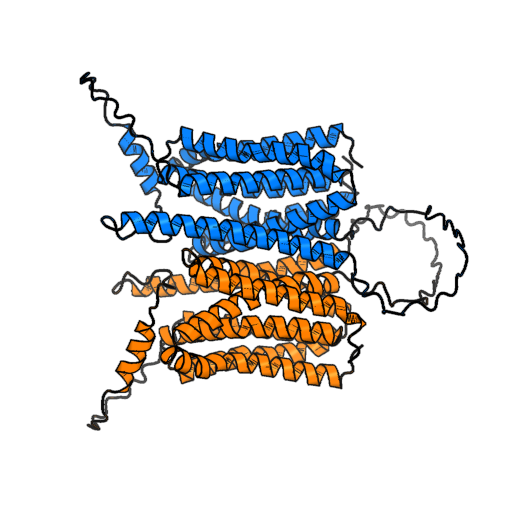647 C C . ASP B 1 138 ? -10.641 36.344 3.111 1 28.72 138 ASP B C 1
ATOM 3649 O O . ASP B 1 138 ? -10.227 37.188 3.891 1 28.72 138 ASP B O 1
ATOM 3653 N N . ILE B 1 139 ? -11.758 35.75 3.746 1 24.25 139 ILE B N 1
ATOM 3654 C CA . ILE B 1 139 ? -11.719 35.875 5.199 1 24.25 139 ILE B CA 1
ATOM 3655 C C . ILE B 1 139 ? -10.734 34.844 5.773 1 24.25 139 ILE B C 1
ATOM 3657 O O . ILE B 1 139 ? -9.875 35.188 6.578 1 24.25 139 ILE B O 1
ATOM 3661 N N . MET B 1 140 ? -11.164 33.531 6.352 1 22.44 140 MET B N 1
ATOM 3662 C CA . MET B 1 140 ? -10.547 32.781 7.445 1 22.44 140 MET B CA 1
ATOM 3663 C C . MET B 1 140 ? -9.445 31.875 6.922 1 22.44 140 MET B C 1
ATOM 3665 O O . MET B 1 140 ? -9.664 31.094 5.992 1 22.44 140 MET B O 1
ATOM 3669 N N . ASP B 1 141 ? -8.031 32.156 7.012 1 23.75 141 ASP B N 1
ATOM 3670 C CA . ASP B 1 141 ? -6.703 31.625 6.746 1 23.75 141 ASP B CA 1
ATOM 3671 C C . ASP B 1 141 ? -6.676 30.109 6.949 1 23.75 141 ASP B C 1
ATOM 3673 O O . ASP B 1 141 ? -5.906 29.406 6.293 1 23.75 141 ASP B O 1
ATOM 3677 N N . GLY B 1 142 ? -7.051 29.547 8.141 1 21.5 142 GLY B N 1
ATOM 3678 C CA . GLY B 1 142 ? -6.387 28.578 8.992 1 21.5 142 GLY B CA 1
ATOM 3679 C C . GLY B 1 142 ? -6.621 27.141 8.57 1 21.5 142 GLY B C 1
ATOM 3680 O O . GLY B 1 142 ? -6.281 26.203 9.297 1 21.5 142 GLY B O 1
ATOM 3681 N N . VAL B 1 143 ? -7.574 26.703 7.562 1 22.23 143 VAL B N 1
ATOM 3682 C CA . VAL B 1 143 ? -8.117 25.391 7.898 1 22.23 143 VAL B CA 1
ATOM 3683 C C . VAL B 1 143 ? -7.145 24.297 7.441 1 22.23 143 VAL B C 1
ATOM 3685 O O . VAL B 1 143 ? -6.984 24.062 6.242 1 22.23 143 VAL B O 1
ATOM 3688 N N . GLY B 1 144 ? -5.805 24.25 7.688 1 21.41 144 GLY B N 1
ATOM 3689 C CA . GLY B 1 144 ? -4.883 23.141 7.488 1 21.41 144 GLY B CA 1
ATOM 3690 C C . GLY B 1 144 ? -5.547 21.781 7.613 1 21.41 144 GLY B C 1
ATOM 3691 O O . GLY B 1 144 ? -6.695 21.688 8.047 1 21.41 144 GLY B O 1
ATOM 3692 N N . ASN B 1 145 ? -4.754 20.672 7.102 1 24.12 145 ASN B N 1
ATOM 3693 C CA . ASN B 1 145 ? -4.945 19.219 7.133 1 24.12 145 ASN B CA 1
ATOM 3694 C C . ASN B 1 145 ? -5.465 18.75 8.484 1 24.12 145 ASN B C 1
ATOM 3696 O O . ASN B 1 145 ? -4.684 18.359 9.352 1 24.12 145 ASN B O 1
ATOM 3700 N N . GLY B 1 146 ? -6.352 19.391 8.977 1 22.64 146 GLY B N 1
ATOM 3701 C CA . GLY B 1 146 ? -6.84 19.5 10.344 1 22.64 146 GLY B CA 1
ATOM 3702 C C . GLY B 1 146 ? -7.395 18.188 10.875 1 22.64 146 GLY B C 1
ATOM 3703 O O . GLY B 1 146 ? -8.609 17.969 10.859 1 22.64 146 GLY B O 1
ATOM 3704 N N . PHE B 1 147 ? -7.051 16.922 10.195 1 24.47 147 PHE B N 1
ATOM 3705 C CA . PHE B 1 147 ? -7.488 15.93 11.172 1 24.47 147 PHE B CA 1
ATOM 3706 C C . PHE B 1 147 ? -6.992 16.281 12.562 1 24.47 147 PHE B C 1
ATOM 3708 O O . PHE B 1 147 ? -6.012 15.703 13.047 1 24.47 147 PHE B O 1
ATOM 3715 N N . SER B 1 148 ? -6.555 17.469 12.773 1 24.41 148 SER B N 1
ATOM 3716 C CA . SER B 1 148 ? -6.09 17.859 14.109 1 24.41 148 SER B CA 1
ATOM 3717 C C . SER B 1 148 ? -6.895 17.156 15.195 1 24.41 148 SER B C 1
ATOM 3719 O O . SER B 1 148 ? -7.969 16.609 14.922 1 24.41 148 SER B O 1
ATOM 3721 N N . GLU B 1 149 ? -6.402 17.344 16.453 1 25.38 149 GLU B N 1
ATOM 3722 C CA . GLU B 1 149 ? -6.988 17 17.75 1 25.38 149 GLU B CA 1
ATOM 3723 C C . GLU B 1 149 ? -8.469 17.375 17.797 1 25.38 149 GLU B C 1
ATOM 3725 O O . GLU B 1 149 ? -8.82 18.516 18.109 1 25.38 149 GLU B O 1
ATOM 3730 N N . GLN B 1 150 ? -9.203 17.125 16.859 1 27.64 150 GLN B N 1
ATOM 3731 C CA . GLN B 1 150 ? -10.578 17.344 17.297 1 27.64 150 GLN B CA 1
ATOM 3732 C C . GLN B 1 150 ? -10.82 16.797 18.688 1 27.64 150 GLN B C 1
ATOM 3734 O O . GLN B 1 150 ? -10.852 15.578 18.891 1 27.64 150 GLN B O 1
ATOM 3739 N N . LYS B 1 151 ? -10.234 17.344 19.703 1 29.34 151 LYS B N 1
ATOM 3740 C CA . LYS B 1 151 ? -10.664 17.094 21.062 1 29.34 151 LYS B CA 1
ATOM 3741 C C . LYS B 1 151 ? -12.164 16.797 21.125 1 29.34 151 LYS B C 1
ATOM 3743 O O . LYS B 1 151 ? -12.93 17.266 20.281 1 29.34 151 LYS B O 1
ATOM 3748 N N . PRO B 1 152 ? -12.562 15.844 21.984 1 32.47 152 PRO B N 1
ATOM 3749 C CA . PRO B 1 152 ? -13.977 15.695 22.328 1 32.47 152 PRO B CA 1
ATOM 3750 C C . PRO B 1 152 ? -14.719 17.031 22.359 1 32.47 152 PRO B C 1
ATOM 3752 O O . PRO B 1 152 ? -15.891 17.078 22.719 1 32.47 152 PRO B O 1
ATOM 3755 N N . GLU B 1 153 ? -14.008 18.078 22.078 1 30.89 153 GLU B N 1
ATOM 3756 C CA . GLU B 1 153 ? -14.672 19.359 22.25 1 30.89 153 GLU B CA 1
ATOM 3757 C C . GLU B 1 153 ? -15.672 19.625 21.125 1 30.89 153 GLU B C 1
ATOM 3759 O O . GLU B 1 153 ? -16.578 20.438 21.281 1 30.89 153 GLU B O 1
ATOM 3764 N N . THR B 1 154 ? -15.297 19.172 19.969 1 35.03 154 THR B N 1
ATOM 3765 C CA . THR B 1 154 ? -16.266 19.469 18.938 1 35.03 154 THR B CA 1
ATOM 3766 C C . THR B 1 154 ? -17.594 18.781 19.203 1 35.03 154 THR B C 1
ATOM 3768 O O . THR B 1 154 ? -18.656 19.312 18.891 1 35.03 154 THR B O 1
ATOM 3771 N N . PHE B 1 155 ? -17.453 17.562 19.641 1 34.66 155 PHE B N 1
ATOM 3772 C CA . PHE B 1 155 ? -18.719 16.969 20.031 1 34.66 155 PHE B CA 1
ATOM 3773 C C . PHE B 1 155 ? -19.391 17.781 21.141 1 34.66 155 PHE B C 1
ATOM 3775 O O . PHE B 1 155 ? -20.594 17.641 21.359 1 34.66 155 PHE B O 1
ATOM 3782 N N . ARG B 1 156 ? -18.578 18.469 21.906 1 34.47 156 ARG B N 1
ATOM 3783 C CA . ARG B 1 156 ? -19.141 19.344 22.922 1 34.47 156 ARG B CA 1
ATOM 3784 C C . ARG B 1 156 ? -19.875 20.516 22.297 1 34.47 156 ARG B C 1
ATOM 3786 O O . ARG B 1 156 ? -20.953 20.922 22.781 1 34.47 156 ARG B O 1
ATOM 3793 N N . LYS B 1 157 ? -19.359 21.047 21.297 1 39.72 157 LYS B N 1
ATOM 3794 C CA . LYS B 1 157 ? -20.031 22.203 20.719 1 39.72 157 LYS B CA 1
ATOM 3795 C C . LYS B 1 157 ? -21.281 21.797 19.953 1 39.72 157 LYS B C 1
ATOM 3797 O O . LYS B 1 157 ? -22.188 22.594 19.75 1 39.72 157 LYS B O 1
ATOM 3802 N N . LEU B 1 158 ? -21.266 20.609 19.516 1 36.66 158 LEU B N 1
ATOM 3803 C CA . LEU B 1 158 ? -22.469 20.141 18.828 1 36.66 158 LEU B CA 1
ATOM 3804 C C . LEU B 1 158 ? -23.656 20.078 19.797 1 36.66 158 LEU B C 1
ATOM 3806 O O . LEU B 1 158 ? -24.797 20.188 19.375 1 36.66 158 LEU B O 1
ATOM 3810 N N . ASP B 1 159 ? -23.297 19.891 21.078 1 33.97 159 ASP B N 1
ATOM 3811 C CA . ASP B 1 159 ? -24.375 19.828 22.078 1 33.97 159 ASP B CA 1
ATOM 3812 C C . ASP B 1 159 ? -24.953 21.219 22.328 1 33.97 159 ASP B C 1
ATOM 3814 O O . ASP B 1 159 ? -26.094 21.344 22.781 1 33.97 159 ASP B O 1
ATOM 3818 N N . GLU B 1 160 ? -24.047 22.266 22.297 1 35.56 160 GLU B N 1
ATOM 3819 C CA . GLU B 1 160 ? -24.562 23.531 22.797 1 35.56 160 GLU B CA 1
ATOM 3820 C C . GLU B 1 160 ? -25.625 24.094 21.875 1 35.56 160 GLU B C 1
ATOM 3822 O O . GLU B 1 160 ? -26.406 24.969 22.266 1 35.56 160 GLU B O 1
ATOM 3827 N N . ASN B 1 161 ? -25.438 23.781 20.578 1 36.16 161 ASN B N 1
ATOM 3828 C CA . ASN B 1 161 ? -26.422 24.453 19.734 1 36.16 161 ASN B CA 1
ATOM 3829 C C . ASN B 1 161 ? -27.812 23.859 19.906 1 36.16 161 ASN B C 1
ATOM 3831 O O . ASN B 1 161 ? -28.781 24.312 19.281 1 36.16 161 ASN B O 1
ATOM 3835 N N . HIS B 1 162 ? -27.844 22.656 20.578 1 34.19 162 HIS B N 1
ATOM 3836 C CA . HIS B 1 162 ? -29.203 22.141 20.578 1 34.19 162 HIS B CA 1
ATOM 3837 C C . HIS B 1 162 ? -30.062 22.875 21.594 1 34.19 162 HIS B C 1
ATOM 3839 O O . HIS B 1 162 ? -31.266 22.609 21.703 1 34.19 162 HIS B O 1
ATOM 3845 N N . GLN B 1 163 ? -29.406 23.406 22.719 1 30.06 163 GLN B N 1
ATOM 3846 C CA . GLN B 1 163 ? -30.406 23.703 23.75 1 30.06 163 GLN B CA 1
ATOM 3847 C C . GLN B 1 163 ? -31.094 25.031 23.469 1 30.06 163 GLN B C 1
ATOM 3849 O O . GLN B 1 163 ? -31.844 25.531 24.312 1 30.06 163 GLN B O 1
ATOM 3854 N N . THR B 1 164 ? -30.594 25.953 22.625 1 29.62 164 THR B N 1
ATOM 3855 C CA . THR B 1 164 ? -31.297 27.203 22.797 1 29.62 164 THR B CA 1
ATOM 3856 C C . THR B 1 164 ? -32.781 27.047 22.484 1 29.62 164 THR B C 1
ATOM 3858 O O . THR B 1 164 ? -33.156 26.406 21.5 1 29.62 164 THR B O 1
ATOM 3861 N N . SER B 1 165 ? -33.688 27.391 23.453 1 28.58 165 SER B N 1
ATOM 3862 C CA . SER B 1 165 ? -35.125 27.5 23.734 1 28.58 165 SER B CA 1
ATOM 3863 C C . SER B 1 165 ? -35.875 28.141 22.578 1 28.58 165 SER B C 1
ATOM 3865 O O . SER B 1 165 ? -35.281 28.938 21.828 1 28.58 165 SER B O 1
ATOM 3867 N N . SER B 1 166 ? -37.188 27.719 22.359 1 29.23 166 SER B N 1
ATOM 3868 C CA . SER B 1 166 ? -38.406 27.781 21.547 1 29.23 166 SER B CA 1
ATOM 3869 C C . SER B 1 166 ? -38.938 29.188 21.469 1 29.23 166 SER B C 1
ATOM 3871 O O . SER B 1 166 ? -40.125 29.391 21.172 1 29.23 166 SER B O 1
ATOM 3873 N N . THR B 1 167 ? -38.375 30.297 21.922 1 30.62 167 THR B N 1
ATOM 3874 C CA . THR B 1 167 ? -39.312 31.406 21.828 1 30.62 167 THR B CA 1
ATOM 3875 C C . THR B 1 167 ? -39.719 31.656 20.375 1 30.62 167 THR B C 1
ATOM 3877 O O . THR B 1 167 ? -38.844 31.812 19.516 1 30.62 167 THR B O 1
ATOM 3880 N N . MET B 1 168 ? -41.031 31.328 19.984 1 27.94 168 MET B N 1
ATOM 3881 C CA . MET B 1 168 ? -41.906 31.281 18.812 1 27.94 168 MET B CA 1
ATOM 3882 C C . MET B 1 168 ? -42 32.656 18.141 1 27.94 168 MET B C 1
ATOM 3884 O O . MET B 1 168 ? -43.094 33.125 17.812 1 27.94 168 MET B O 1
ATOM 3888 N N . GLU B 1 169 ? -41.281 33.75 18.438 1 31.28 169 GLU B N 1
ATOM 3889 C CA . GLU B 1 169 ? -41.781 34.906 17.688 1 31.28 169 GLU B CA 1
ATOM 3890 C C . GLU B 1 169 ? -41.781 34.625 16.188 1 31.28 169 GLU B C 1
ATOM 3892 O O . GLU B 1 169 ? -40.812 34.062 15.648 1 31.28 169 GLU B O 1
ATOM 3897 N N . THR B 1 170 ? -43 34.5 15.523 1 33.84 170 THR B N 1
ATOM 3898 C CA . THR B 1 170 ? -43.5 34.281 14.172 1 33.84 170 THR B CA 1
ATOM 3899 C C . THR B 1 170 ? -42.781 35.188 13.172 1 33.84 170 THR B C 1
ATOM 3901 O O . THR B 1 170 ? -43.25 36.312 12.938 1 33.84 170 THR B O 1
ATOM 3904 N N . GLN B 1 171 ? -41.812 36.031 13.477 1 34.16 171 GLN B N 1
ATOM 3905 C CA . GLN B 1 171 ? -41.5 36.844 12.312 1 34.16 171 GLN B CA 1
ATOM 3906 C C . GLN B 1 171 ? -41.219 35.969 11.086 1 34.16 171 GLN B C 1
ATOM 3908 O O . GLN B 1 171 ? -40.531 34.969 11.18 1 34.16 171 GLN B O 1
ATOM 3913 N N . LYS B 1 172 ? -42.188 36 10.062 1 35.25 172 LYS B N 1
ATOM 3914 C CA . LYS B 1 172 ? -42.062 35.5 8.695 1 35.25 172 LYS B CA 1
ATOM 3915 C C . LYS B 1 172 ? -40.625 35.688 8.172 1 35.25 172 LYS B C 1
ATOM 3917 O O . LYS B 1 172 ? -40.219 36.781 7.758 1 35.25 172 LYS B O 1
ATOM 3922 N N . GLU B 1 173 ? -39.594 35.531 8.969 1 34.03 173 GLU B N 1
ATOM 3923 C CA . GLU B 1 173 ? -38.344 35.625 8.219 1 34.03 173 GLU B CA 1
ATOM 3924 C C . GLU B 1 173 ? -38.438 34.781 6.938 1 34.03 173 GLU B C 1
ATOM 3926 O O . GLU B 1 173 ? -39 33.688 6.926 1 34.03 173 GLU B O 1
ATOM 3931 N N . GLU B 1 174 ? -38.625 35.469 5.781 1 36.06 174 GLU B N 1
ATOM 3932 C CA . GLU B 1 174 ? -38.375 34.875 4.473 1 36.06 174 GLU B CA 1
ATOM 3933 C C . GLU B 1 174 ? -37.406 33.688 4.574 1 36.06 174 GLU B C 1
ATOM 3935 O O . GLU B 1 174 ? -36.344 33.812 5.16 1 36.06 174 GLU B O 1
ATOM 3940 N N . LYS B 1 175 ? -37.969 32.531 4.734 1 37.53 175 LYS B N 1
ATOM 3941 C CA . LYS B 1 175 ? -37.188 31.312 4.504 1 37.53 175 LYS B CA 1
ATOM 3942 C C . LYS B 1 175 ? -36.188 31.5 3.375 1 37.53 175 LYS B C 1
ATOM 3944 O O . LYS B 1 175 ? -36.562 31.469 2.197 1 37.53 175 LYS B O 1
ATOM 3949 N N . GLU B 1 176 ? -35.438 32.625 3.324 1 36.34 176 GLU B N 1
ATOM 3950 C CA . GLU B 1 176 ? -34.344 32.438 2.381 1 36.34 176 GLU B CA 1
ATOM 3951 C C . GLU B 1 176 ? -33.969 30.969 2.217 1 36.34 176 GLU B C 1
ATOM 3953 O O . GLU B 1 176 ? -33.688 30.281 3.199 1 36.34 176 GLU B O 1
ATOM 3958 N N . THR B 1 177 ? -34.75 30.328 1.449 1 38.72 177 THR B N 1
ATOM 3959 C CA . THR B 1 177 ? -34.219 29.078 0.929 1 38.72 177 THR B CA 1
ATOM 3960 C C . THR B 1 177 ? -32.688 29.078 0.957 1 38.72 177 THR B C 1
ATOM 3962 O O . THR B 1 177 ? -32.062 29.766 0.161 1 38.72 177 THR B O 1
ATOM 3965 N N . GLN B 1 178 ? -32.062 29.438 2.047 1 39.94 178 GLN B N 1
ATOM 3966 C CA . GLN B 1 178 ? -30.625 29.234 2.09 1 39.94 178 GLN B CA 1
ATOM 3967 C C . GLN B 1 178 ? -30.219 28.078 1.188 1 39.94 178 GLN B C 1
ATOM 3969 O O . GLN B 1 178 ? -30.609 26.938 1.415 1 39.94 178 GLN B O 1
ATOM 3974 N N . ASN B 1 179 ? -30.422 28.141 -0.112 1 43.91 179 ASN B N 1
ATOM 3975 C CA . ASN B 1 179 ? -29.734 27.234 -1.024 1 43.91 179 ASN B CA 1
ATOM 3976 C C . ASN B 1 179 ? -28.531 26.562 -0.354 1 43.91 179 ASN B C 1
ATOM 3978 O O . ASN B 1 179 ? -27.547 27.219 -0.036 1 43.91 179 ASN B O 1
ATOM 3982 N N . HIS B 1 180 ? -28.812 25.688 0.577 1 52.5 180 HIS B N 1
ATOM 3983 C CA . HIS B 1 180 ? -27.844 24.875 1.315 1 52.5 180 HIS B CA 1
ATOM 3984 C C . HIS B 1 180 ? -26.672 24.453 0.423 1 52.5 180 HIS B C 1
ATOM 3986 O O . HIS B 1 180 ? -26.812 23.531 -0.38 1 52.5 180 HIS B O 1
ATOM 3992 N N . TYR B 1 181 ? -25.859 25.312 -0.054 1 61.66 181 TYR B N 1
ATOM 3993 C CA . TYR B 1 181 ? -24.609 25.062 -0.764 1 61.66 181 TYR B CA 1
ATOM 3994 C C . TYR B 1 181 ? -23.859 23.891 -0.15 1 61.66 181 TYR B C 1
ATOM 3996 O O . TYR B 1 181 ? -23.484 23.922 1.027 1 61.66 181 TYR B O 1
ATOM 4004 N N . VAL B 1 182 ? -24.094 22.781 -0.805 1 75.06 182 VAL B N 1
ATOM 4005 C CA . VAL B 1 182 ? -23.328 21.625 -0.378 1 75.06 182 VAL B CA 1
ATOM 4006 C C . VAL B 1 182 ? -21.859 21.812 -0.768 1 75.06 182 VAL B C 1
ATOM 4008 O O . VAL B 1 182 ? -21.547 22 -1.942 1 75.06 182 VAL B O 1
ATOM 4011 N N . LYS B 1 183 ? -21.109 21.812 0.224 1 80.62 183 LYS B N 1
ATOM 4012 C CA . LYS B 1 183 ? -19.672 21.969 -0.004 1 80.62 183 LYS B CA 1
ATOM 4013 C C . LYS B 1 183 ? -19.141 20.859 -0.91 1 80.62 183 LYS B C 1
ATOM 4015 O O . LYS B 1 183 ? -19.547 19.703 -0.795 1 80.62 183 LYS B O 1
ATOM 4020 N N . PRO B 1 184 ? -18.359 21.219 -1.811 1 79.38 184 PRO B N 1
ATOM 4021 C CA . PRO B 1 184 ? -17.797 20.25 -2.738 1 79.38 184 PRO B CA 1
ATOM 4022 C C . PRO B 1 184 ? -17.188 19.047 -2.025 1 79.38 184 PRO B C 1
ATOM 4024 O O . PRO B 1 184 ? -17.297 17.906 -2.508 1 79.38 184 PRO B O 1
ATOM 4027 N N . ILE B 1 185 ? -16.609 19.25 -0.963 1 81.62 185 ILE B N 1
ATOM 4028 C CA . ILE B 1 185 ? -15.953 18.188 -0.219 1 81.62 185 ILE B CA 1
ATOM 4029 C C . ILE B 1 185 ? -16.984 17.141 0.184 1 81.62 185 ILE B C 1
ATOM 4031 O O . ILE B 1 185 ? -16.688 15.938 0.202 1 81.62 185 ILE B O 1
ATOM 4035 N N . VAL B 1 186 ? -18.094 17.516 0.463 1 87.31 186 VAL B N 1
ATOM 4036 C CA . VAL B 1 186 ? -19.172 16.609 0.852 1 87.31 186 VAL B CA 1
ATOM 4037 C C . VAL B 1 186 ? -19.547 15.703 -0.318 1 87.31 186 VAL B C 1
ATOM 4039 O O . VAL B 1 186 ? -19.641 14.484 -0.154 1 87.31 186 VAL B O 1
ATOM 4042 N N . VAL B 1 187 ? -19.641 16.25 -1.428 1 86.5 187 VAL B N 1
ATOM 4043 C CA . VAL B 1 187 ? -19.984 15.508 -2.635 1 86.5 187 VAL B CA 1
ATOM 4044 C C . VAL B 1 187 ? -18.875 14.516 -2.961 1 86.5 187 VAL B C 1
ATOM 4046 O O . VAL B 1 187 ? -19.141 13.359 -3.293 1 86.5 187 VAL B O 1
ATOM 4049 N N . MET B 1 188 ? -17.766 14.984 -2.762 1 83.62 188 MET B N 1
ATOM 4050 C CA . MET B 1 188 ? -16.609 14.156 -3.09 1 83.62 188 MET B CA 1
ATOM 4051 C C . MET B 1 188 ? -16.531 12.945 -2.166 1 83.62 188 MET B C 1
ATOM 4053 O O . MET B 1 188 ? -16.25 11.836 -2.617 1 83.62 188 MET B O 1
ATOM 4057 N N . ILE B 1 189 ? -16.781 13.18 -0.992 1 87.81 189 ILE B N 1
ATOM 4058 C CA . ILE B 1 189 ? -16.719 12.102 -0.012 1 87.81 189 ILE B CA 1
ATOM 4059 C C . ILE B 1 189 ? -17.812 11.086 -0.291 1 87.81 189 ILE B C 1
ATOM 4061 O O . ILE B 1 189 ? -17.578 9.875 -0.265 1 87.81 189 ILE B O 1
ATOM 4065 N N . VAL B 1 190 ? -18.906 11.578 -0.624 1 92 190 VAL B N 1
ATOM 4066 C CA . VAL B 1 190 ? -20.047 10.711 -0.851 1 92 190 VAL B CA 1
ATOM 4067 C C . VAL B 1 190 ? -19.844 9.906 -2.135 1 92 190 VAL B C 1
ATOM 4069 O O . VAL B 1 190 ? -20.062 8.688 -2.154 1 92 190 VAL B O 1
ATOM 4072 N N . ILE B 1 191 ? -19.375 10.531 -3.154 1 90.62 191 ILE B N 1
ATOM 4073 C CA . ILE B 1 191 ? -19.172 9.859 -4.434 1 90.62 191 ILE B CA 1
ATOM 4074 C C . ILE B 1 191 ? -18.016 8.867 -4.32 1 90.62 191 ILE B C 1
ATOM 4076 O O . ILE B 1 191 ? -18.109 7.738 -4.797 1 90.62 191 ILE B O 1
ATOM 4080 N N . GLY B 1 192 ? -16.938 9.359 -3.756 1 89.62 192 GLY B N 1
ATOM 4081 C CA . GLY B 1 192 ? -15.812 8.461 -3.535 1 89.62 192 GLY B CA 1
ATOM 4082 C C . GLY B 1 192 ? -16.188 7.223 -2.74 1 89.62 192 GLY B C 1
ATOM 4083 O O . GLY B 1 192 ? -15.805 6.109 -3.098 1 89.62 192 GLY B O 1
ATOM 4084 N N . ASP B 1 193 ? -16.953 7.449 -1.766 1 93.06 193 ASP B N 1
ATOM 4085 C CA . ASP B 1 193 ? -17.438 6.359 -0.922 1 93.06 193 ASP B CA 1
ATOM 4086 C C . ASP B 1 193 ? -18.359 5.426 -1.699 1 93.06 193 ASP B C 1
ATOM 4088 O O . ASP B 1 193 ? -18.297 4.207 -1.539 1 93.06 193 ASP B O 1
ATOM 4092 N N . ALA B 1 194 ? -19.156 5.996 -2.494 1 94.38 194 ALA B N 1
ATOM 4093 C CA . ALA B 1 194 ? -20.078 5.199 -3.307 1 94.38 194 ALA B CA 1
ATOM 4094 C C . ALA B 1 194 ? -19.312 4.277 -4.254 1 94.38 194 ALA B C 1
ATOM 4096 O O . ALA B 1 194 ? -19.656 3.102 -4.395 1 94.38 194 ALA B O 1
ATOM 4097 N N . ILE B 1 195 ? -18.359 4.789 -4.875 1 91.06 195 ILE B N 1
ATOM 4098 C CA . ILE B 1 195 ? -17.547 4.008 -5.809 1 91.06 195 ILE B CA 1
ATOM 4099 C C . ILE B 1 195 ? -16.844 2.883 -5.059 1 91.06 195 ILE B C 1
ATOM 4101 O O . ILE B 1 195 ? -16.828 1.737 -5.52 1 91.06 195 ILE B O 1
ATOM 4105 N N . HIS B 1 196 ? -16.406 3.258 -3.98 1 90.75 196 HIS B N 1
ATOM 4106 C CA . HIS B 1 196 ? -15.719 2.289 -3.135 1 90.75 196 HIS B CA 1
ATOM 4107 C C . HIS B 1 196 ? -16.656 1.167 -2.707 1 90.75 196 HIS B C 1
ATOM 4109 O O . HIS B 1 196 ? -16.312 -0.012 -2.818 1 90.75 196 HIS B O 1
ATOM 4115 N N . ASN B 1 197 ? -17.766 1.505 -2.24 1 95.06 197 ASN B N 1
ATOM 4116 C CA . ASN B 1 197 ? -18.766 0.527 -1.802 1 95.06 197 ASN B CA 1
ATOM 4117 C C . ASN B 1 197 ? -19.234 -0.346 -2.959 1 95.06 197 ASN B C 1
ATOM 4119 O O . ASN B 1 197 ? -19.484 -1.542 -2.783 1 95.06 197 ASN B O 1
ATOM 4123 N N . PHE B 1 198 ? -19.359 0.216 -4.102 1 95.06 198 PHE B N 1
ATOM 4124 C CA . PHE B 1 198 ? -19.734 -0.537 -5.293 1 95.06 198 PHE B CA 1
ATOM 4125 C C . PHE B 1 198 ? -18.719 -1.636 -5.578 1 95.06 198 PHE B C 1
ATOM 4127 O O . PHE B 1 198 ? -19.094 -2.781 -5.844 1 95.06 198 PHE B O 1
ATOM 4134 N N . THR B 1 199 ? -17.484 -1.277 -5.504 1 92.75 199 THR B N 1
ATOM 4135 C CA . THR B 1 199 ? -16.406 -2.225 -5.773 1 92.75 199 THR B CA 1
ATOM 4136 C C . THR B 1 199 ? -16.344 -3.303 -4.695 1 92.75 199 THR B C 1
ATOM 4138 O O . THR B 1 199 ? -16.031 -4.461 -4.98 1 92.75 199 THR B O 1
ATOM 4141 N N . ASP B 1 200 ? -16.609 -2.904 -3.471 1 95.12 200 ASP B N 1
ATOM 4142 C CA . ASP B 1 200 ? -16.734 -3.895 -2.404 1 95.12 200 ASP B CA 1
ATOM 4143 C C . ASP B 1 200 ? -17.766 -4.957 -2.752 1 95.12 200 ASP B C 1
ATOM 4145 O O . ASP B 1 200 ? -17.531 -6.148 -2.561 1 95.12 200 ASP B O 1
ATOM 4149 N N . GLY B 1 201 ? -18.875 -4.48 -3.215 1 96.75 201 GLY B N 1
ATOM 4150 C CA . GLY B 1 201 ? -19.922 -5.406 -3.615 1 96.75 201 GLY B CA 1
ATOM 4151 C C . GLY B 1 201 ? -19.469 -6.387 -4.684 1 96.75 201 GLY B C 1
ATOM 4152 O O . GLY B 1 201 ? -19.797 -7.574 -4.617 1 96.75 201 GLY B O 1
ATOM 4153 N N . LEU B 1 202 ? -18.766 -5.895 -5.668 1 95 202 LEU B N 1
ATOM 4154 C CA . LEU B 1 202 ? -18.219 -6.754 -6.715 1 95 202 LEU B CA 1
ATOM 4155 C C . LEU B 1 202 ? -17.312 -7.824 -6.121 1 95 202 LEU B C 1
ATOM 4157 O O . LEU B 1 202 ? -17.375 -8.992 -6.516 1 95 202 LEU B O 1
ATOM 4161 N N . ALA B 1 203 ? -16.516 -7.41 -5.203 1 94.56 203 ALA B N 1
ATOM 4162 C CA . ALA B 1 203 ? -15.562 -8.32 -4.574 1 94.56 203 ALA B CA 1
ATOM 4163 C C . ALA B 1 203 ? -16.281 -9.406 -3.779 1 94.56 203 ALA B C 1
ATOM 4165 O O . ALA B 1 203 ? -15.906 -10.578 -3.84 1 94.56 203 ALA B O 1
ATOM 4166 N N . VAL B 1 204 ? -17.281 -9.016 -3.068 1 96.56 204 VAL B N 1
ATOM 4167 C CA . VAL B 1 204 ? -18.078 -9.961 -2.291 1 96.56 204 VAL B CA 1
ATOM 4168 C C . VAL B 1 204 ? -18.734 -10.977 -3.225 1 96.56 204 VAL B C 1
ATOM 4170 O O . VAL B 1 204 ? -18.703 -12.18 -2.957 1 96.56 204 VAL B O 1
ATOM 4173 N N . ALA B 1 205 ? -19.266 -10.5 -4.309 1 96.38 205 ALA B N 1
ATOM 4174 C CA . ALA B 1 205 ? -19.922 -11.367 -5.277 1 96.38 205 ALA B CA 1
ATOM 4175 C C . ALA B 1 205 ? -18.953 -12.398 -5.852 1 96.38 205 ALA B C 1
ATOM 4177 O O . ALA B 1 205 ? -19.25 -13.594 -5.855 1 96.38 205 ALA B O 1
ATOM 4178 N N . ALA B 1 206 ? -17.859 -11.945 -6.285 1 94.12 206 ALA B N 1
ATOM 4179 C CA . ALA B 1 206 ? -16.859 -12.844 -6.875 1 94.12 206 ALA B CA 1
ATOM 4180 C C . ALA B 1 206 ? -16.359 -13.859 -5.852 1 94.12 206 ALA B C 1
ATOM 4182 O O . ALA B 1 206 ? -16.172 -15.031 -6.176 1 94.12 206 ALA B O 1
ATOM 4183 N N . SER B 1 207 ? -16.188 -13.438 -4.672 1 94.06 207 SER B N 1
ATOM 4184 C CA . SER B 1 207 ? -15.672 -14.305 -3.623 1 94.06 207 SER B CA 1
ATOM 4185 C C . SER B 1 207 ? -16.672 -15.391 -3.254 1 94.06 207 SER B C 1
ATOM 4187 O O . SER B 1 207 ? -16.312 -16.562 -3.107 1 94.06 207 SER B O 1
ATOM 4189 N N . PHE B 1 208 ? -17.953 -15.039 -3.113 1 93.62 208 PHE B N 1
ATOM 4190 C CA . PHE B 1 208 ? -18.953 -16.047 -2.795 1 93.62 208 PHE B CA 1
ATOM 4191 C C . PHE B 1 208 ? -19.188 -16.984 -3.975 1 93.62 208 PHE B C 1
ATOM 4193 O O . PHE B 1 208 ? -19.531 -18.141 -3.787 1 93.62 208 PHE B O 1
ATOM 4200 N N . ASN B 1 209 ? -19 -16.5 -5.188 1 92.31 209 ASN B N 1
ATOM 4201 C CA . ASN B 1 209 ? -19.078 -17.375 -6.355 1 92.31 209 ASN B CA 1
ATOM 4202 C C . ASN B 1 209 ? -17.969 -18.422 -6.348 1 92.31 209 ASN B C 1
ATOM 4204 O O . ASN B 1 209 ? -18.156 -19.531 -6.848 1 92.31 209 ASN B O 1
ATOM 4208 N N . SER B 1 210 ? -16.859 -18.016 -5.805 1 89.12 210 SER B N 1
ATOM 4209 C CA . SER B 1 210 ? -15.719 -18.938 -5.742 1 89.12 210 SER B CA 1
ATOM 4210 C C . SER B 1 210 ? -15.906 -19.969 -4.637 1 89.12 210 SER B C 1
ATOM 4212 O O . SER B 1 210 ? -15.758 -21.172 -4.875 1 89.12 210 SER B O 1
ATOM 4214 N N . SER B 1 211 ? -16.141 -19.547 -3.412 1 89.94 211 SER B N 1
ATOM 4215 C CA . SER B 1 211 ? -16.422 -20.406 -2.266 1 89.94 211 SER B CA 1
ATOM 4216 C C . SER B 1 211 ? -17.031 -19.625 -1.118 1 89.94 211 SER B C 1
ATOM 4218 O O . SER B 1 211 ? -16.859 -18.406 -1.022 1 89.94 211 SER B O 1
ATOM 4220 N N . ILE B 1 212 ? -17.688 -20.281 -0.312 1 91.19 212 ILE B N 1
ATOM 4221 C CA . ILE B 1 212 ? -18.328 -19.641 0.834 1 91.19 212 ILE B CA 1
ATOM 4222 C C . ILE B 1 212 ? -17.266 -19.078 1.774 1 91.19 212 ILE B C 1
ATOM 4224 O O . ILE B 1 212 ? -17.422 -17.969 2.301 1 91.19 212 ILE B O 1
ATOM 4228 N N . VAL B 1 213 ? -16.188 -19.781 1.982 1 88.81 213 VAL B N 1
ATOM 4229 C CA . VAL B 1 213 ? -15.125 -19.359 2.885 1 88.81 213 VAL B CA 1
ATOM 4230 C C . VAL B 1 213 ? -14.492 -18.078 2.365 1 88.81 213 VAL B C 1
ATOM 4232 O O . VAL B 1 213 ? -14.25 -17.141 3.135 1 88.81 213 VAL B O 1
ATOM 4235 N N . GLU B 1 214 ? -14.273 -18.062 1.093 1 89.81 214 GLU B N 1
ATOM 4236 C CA . GLU B 1 214 ? -13.719 -16.844 0.489 1 89.81 214 GLU B CA 1
ATOM 4237 C C . GLU B 1 214 ? -14.688 -15.672 0.622 1 89.81 214 GLU B C 1
ATOM 4239 O O . GLU B 1 214 ? -14.266 -14.547 0.888 1 89.81 214 GLU B O 1
ATOM 4244 N N . GLY B 1 215 ? -15.938 -15.969 0.38 1 94.06 215 GLY B N 1
ATOM 4245 C CA . GLY B 1 215 ? -16.953 -14.945 0.556 1 94.06 215 GLY B CA 1
ATOM 4246 C C . GLY B 1 215 ? -17 -14.383 1.964 1 94.06 215 GLY B C 1
ATOM 4247 O O . GLY B 1 215 ? -17.078 -13.172 2.148 1 94.06 215 GLY B O 1
ATOM 4248 N N . VAL B 1 216 ? -16.938 -15.219 2.914 1 92.94 216 VAL B N 1
ATOM 4249 C CA . VAL B 1 216 ? -16.969 -14.82 4.316 1 92.94 216 VAL B CA 1
ATOM 4250 C C . VAL B 1 216 ? -15.703 -14.023 4.652 1 92.94 216 VAL B C 1
ATOM 4252 O O . VAL B 1 216 ? -15.773 -12.984 5.309 1 92.94 216 VAL B O 1
ATOM 4255 N N . SER B 1 217 ? -14.547 -14.477 4.191 1 91.69 217 SER B N 1
ATOM 4256 C CA . SER B 1 217 ? -13.281 -13.805 4.449 1 91.69 217 SER B CA 1
ATOM 4257 C C . SER B 1 217 ? -13.297 -12.375 3.902 1 91.69 217 SER B C 1
ATOM 4259 O O . SER B 1 217 ? -12.984 -11.43 4.625 1 91.69 217 SER B O 1
ATOM 4261 N N . THR B 1 218 ? -13.703 -12.281 2.688 1 94.19 218 THR B N 1
ATOM 4262 C CA . THR B 1 218 ? -13.758 -10.977 2.039 1 94.19 218 THR B CA 1
ATOM 4263 C C . THR B 1 218 ? -14.789 -10.078 2.725 1 94.19 218 THR B C 1
ATOM 4265 O O . THR B 1 218 ? -14.523 -8.891 2.951 1 94.19 218 THR B O 1
ATOM 4268 N N . SER B 1 219 ? -15.906 -10.648 3.094 1 95.62 219 SER B N 1
ATOM 4269 C CA . SER B 1 219 ? -16.953 -9.883 3.762 1 95.62 219 SER B CA 1
ATOM 4270 C C . SER B 1 219 ? -16.469 -9.375 5.121 1 95.62 219 SER B C 1
ATOM 4272 O O . SER B 1 219 ? -16.75 -8.227 5.488 1 95.62 219 SER B O 1
ATOM 4274 N N . LEU B 1 220 ? -15.82 -10.188 5.824 1 92.94 220 LEU B N 1
ATOM 4275 C CA . LEU B 1 220 ? -15.297 -9.781 7.125 1 92.94 220 LEU B CA 1
ATOM 4276 C C . LEU B 1 220 ? -14.297 -8.633 6.977 1 92.94 220 LEU B C 1
ATOM 4278 O O . LEU B 1 220 ? -14.336 -7.672 7.746 1 92.94 220 LEU B O 1
ATOM 4282 N N . ALA B 1 221 ? -13.398 -8.773 6.047 1 92.56 221 ALA B N 1
ATOM 4283 C CA . ALA B 1 221 ? -12.43 -7.719 5.789 1 92.56 221 ALA B CA 1
ATOM 4284 C C . ALA B 1 221 ? -13.125 -6.395 5.477 1 92.56 221 ALA B C 1
ATOM 4286 O O . ALA B 1 221 ? -12.734 -5.344 5.988 1 92.56 221 ALA B O 1
ATOM 4287 N N . ILE B 1 222 ? -14.18 -6.492 4.715 1 94.25 222 ILE B N 1
ATOM 4288 C CA . ILE B 1 222 ? -14.906 -5.301 4.289 1 94.25 222 ILE B CA 1
ATOM 4289 C C . ILE B 1 222 ? -15.648 -4.699 5.473 1 94.25 222 ILE B C 1
ATOM 4291 O O . ILE B 1 222 ? -15.617 -3.484 5.684 1 94.25 222 ILE B O 1
ATOM 4295 N N . ILE B 1 223 ? -16.25 -5.535 6.258 1 93 223 ILE B N 1
ATOM 4296 C CA . ILE B 1 223 ? -17 -5.059 7.414 1 93 223 ILE B CA 1
ATOM 4297 C C . ILE B 1 223 ? -16.062 -4.348 8.383 1 93 223 ILE B C 1
ATOM 4299 O O . ILE B 1 223 ? -16.391 -3.285 8.914 1 93 223 ILE B O 1
ATOM 4303 N N . CYS B 1 224 ? -14.93 -4.859 8.547 1 89.56 224 CYS B N 1
ATOM 4304 C CA . CYS B 1 224 ? -13.969 -4.316 9.508 1 89.56 224 CYS B CA 1
ATOM 4305 C C . CYS B 1 224 ? -13.508 -2.928 9.086 1 89.56 224 CYS B C 1
ATOM 4307 O O . CYS B 1 224 ? -13.258 -2.07 9.93 1 89.56 224 CYS B O 1
ATOM 4309 N N . HIS B 1 225 ? -13.398 -2.654 7.816 1 90.38 225 HIS B N 1
ATOM 4310 C CA . HIS B 1 225 ? -12.914 -1.332 7.43 1 90.38 225 HIS B CA 1
ATOM 4311 C C . HIS B 1 225 ? -14.078 -0.372 7.195 1 90.38 225 HIS B C 1
ATOM 4313 O O . HIS B 1 225 ? -13.906 0.847 7.266 1 90.38 225 HIS B O 1
ATOM 4319 N N . GLU B 1 226 ? -15.242 -0.914 6.984 1 92.12 226 GLU B N 1
ATOM 4320 C CA . GLU B 1 226 ? -16.406 -0.067 6.695 1 92.12 226 GLU B CA 1
ATOM 4321 C C . GLU B 1 226 ? -16.812 0.733 7.926 1 92.12 226 GLU B C 1
ATOM 4323 O O . GLU B 1 226 ? -17.234 1.888 7.809 1 92.12 226 GLU B O 1
ATOM 4328 N N . LEU B 1 227 ? -16.688 0.141 9.055 1 89.19 227 LEU B N 1
ATOM 4329 C CA . LEU B 1 227 ? -17.109 0.849 10.258 1 89.19 227 LEU B CA 1
ATOM 4330 C C . LEU B 1 227 ? -16.25 2.092 10.484 1 89.19 227 LEU B C 1
ATOM 4332 O O . LEU B 1 227 ? -16.766 3.209 10.516 1 89.19 227 LEU B O 1
ATOM 4336 N N . PRO B 1 228 ? -14.945 1.971 10.602 1 87.38 228 PRO B N 1
ATOM 4337 C CA . PRO B 1 228 ? -14.117 3.174 10.75 1 87.38 228 PRO B CA 1
ATOM 4338 C C . PRO B 1 228 ? -14.297 4.16 9.602 1 87.38 228 PRO B C 1
ATOM 4340 O O . PRO B 1 228 ? -14.32 5.375 9.82 1 87.38 228 PRO B O 1
ATOM 4343 N N . GLN B 1 229 ? -14.438 3.678 8.383 1 90.44 229 GLN B N 1
ATOM 4344 C CA . GLN B 1 229 ? -14.578 4.539 7.215 1 90.44 229 GLN B CA 1
ATOM 4345 C C . GLN B 1 229 ? -15.867 5.352 7.289 1 90.44 229 GLN B C 1
ATOM 4347 O O . GLN B 1 229 ? -15.852 6.57 7.086 1 90.44 229 GLN B O 1
ATOM 4352 N N . GLU B 1 230 ? -16.953 4.746 7.621 1 91.19 230 GLU B N 1
ATOM 4353 C CA . GLU B 1 230 ? -18.25 5.426 7.68 1 91.19 230 GLU B CA 1
ATOM 4354 C C . GLU B 1 230 ? -18.297 6.41 8.844 1 91.19 230 GLU B C 1
ATOM 4356 O O . GLU B 1 230 ? -18.953 7.449 8.75 1 91.19 230 GLU B O 1
ATOM 4361 N N . LEU B 1 231 ? -17.641 6.059 9.906 1 88.75 231 LEU B N 1
ATOM 4362 C CA . LEU B 1 231 ? -17.562 6.992 11.023 1 88.75 231 LEU B CA 1
ATOM 4363 C C . LEU B 1 231 ? -16.75 8.227 10.641 1 88.75 231 LEU B C 1
ATOM 4365 O O . LEU B 1 231 ? -17.094 9.344 11.016 1 88.75 231 LEU B O 1
ATOM 4369 N N . GLY B 1 232 ? -15.641 7.957 9.945 1 86.62 232 GLY B N 1
ATOM 4370 C CA . GLY B 1 232 ? -14.844 9.062 9.445 1 86.62 232 GLY B CA 1
ATOM 4371 C C . GLY B 1 232 ? -15.594 9.961 8.484 1 86.62 232 GLY B C 1
ATOM 4372 O O . GLY B 1 232 ? -15.562 11.188 8.609 1 86.62 232 GLY B O 1
ATOM 4373 N N . ASP B 1 233 ? -16.266 9.375 7.59 1 90.56 233 ASP B N 1
ATOM 4374 C CA . ASP B 1 233 ? -17.078 10.133 6.633 1 90.56 233 ASP B CA 1
ATOM 4375 C C . ASP B 1 233 ? -18.172 10.93 7.34 1 90.56 233 ASP B C 1
ATOM 4377 O O . ASP B 1 233 ? -18.391 12.094 7.016 1 90.56 233 ASP B O 1
ATOM 4381 N N . PHE B 1 234 ? -18.781 10.281 8.242 1 91.06 234 PHE B N 1
ATOM 4382 C CA . PHE B 1 234 ? -19.844 10.914 9 1 91.06 234 PHE B CA 1
ATOM 4383 C C . PHE B 1 234 ? -19.344 12.172 9.688 1 91.06 234 PHE B C 1
ATOM 4385 O O . PHE B 1 234 ? -20 13.219 9.633 1 91.06 234 PHE B O 1
ATOM 4392 N N . ALA B 1 235 ? -18.25 12.109 10.289 1 85.69 235 ALA B N 1
ATOM 4393 C CA . ALA B 1 235 ? -17.641 13.242 10.984 1 85.69 235 ALA B CA 1
ATOM 4394 C C . ALA B 1 235 ? -17.328 14.383 10.016 1 85.69 235 ALA B C 1
ATOM 4396 O O . ALA B 1 235 ? -17.609 15.547 10.305 1 85.69 235 ALA B O 1
ATOM 4397 N N . ILE B 1 236 ? -16.812 14.047 8.93 1 85.31 236 ILE B N 1
ATOM 4398 C CA . ILE B 1 236 ? -16.438 15.055 7.949 1 85.31 236 ILE B CA 1
ATOM 4399 C C . ILE B 1 236 ? -17.672 15.719 7.367 1 85.31 236 ILE B C 1
ATOM 4401 O O . ILE B 1 236 ? -17.703 16.938 7.168 1 85.31 236 ILE B O 1
ATOM 4405 N N . LEU B 1 237 ? -18.672 14.914 7.121 1 90.62 237 LEU B N 1
ATOM 4406 C CA . LEU B 1 237 ? -19.922 15.438 6.582 1 90.62 237 LEU B CA 1
ATOM 4407 C C . LEU B 1 237 ? -20.562 16.406 7.562 1 90.62 237 LEU B C 1
ATOM 4409 O O . LEU B 1 237 ? -21 17.5 7.176 1 90.62 237 LEU B O 1
ATOM 4413 N N . MET B 1 238 ? -20.5 16.062 8.781 1 89.38 238 MET B N 1
ATOM 4414 C CA . MET B 1 238 ? -21.078 16.922 9.812 1 89.38 238 MET B CA 1
ATOM 4415 C C . MET B 1 238 ? -20.266 18.203 9.961 1 89.38 238 MET B C 1
ATOM 4417 O O . MET B 1 238 ? -20.828 19.297 10.117 1 89.38 238 MET B O 1
ATOM 4421 N N . GLN B 1 239 ? -19.031 18.094 9.844 1 86.5 239 GLN B N 1
ATOM 4422 C CA . GLN B 1 239 ? -18.141 19.234 9.984 1 86.5 239 GLN B CA 1
ATOM 4423 C C . GLN B 1 239 ? -18.281 20.188 8.797 1 86.5 239 GLN B C 1
ATOM 4425 O O . GLN B 1 239 ? -17.906 21.359 8.883 1 86.5 239 GLN B O 1
ATOM 4430 N N . ASN B 1 240 ? -18.828 19.625 7.832 1 87.31 240 ASN B N 1
ATOM 4431 C CA . ASN B 1 240 ? -18.922 20.438 6.621 1 87.31 240 ASN B CA 1
ATOM 4432 C C . ASN B 1 240 ? -20.359 20.828 6.312 1 87.31 240 ASN B C 1
ATOM 4434 O O . ASN B 1 240 ? -20.719 21.031 5.148 1 87.31 240 ASN B O 1
ATOM 4438 N N . GLY B 1 241 ? -21.188 20.766 7.344 1 88.12 241 GLY B N 1
ATOM 4439 C CA . GLY B 1 241 ? -22.453 21.484 7.246 1 88.12 241 GLY B CA 1
ATOM 4440 C C . GLY B 1 241 ? -23.656 20.562 7.18 1 88.12 241 GLY B C 1
ATOM 4441 O O . GLY B 1 241 ? -24.797 21.016 7.199 1 88.12 241 GLY B O 1
ATOM 4442 N N . LEU B 1 242 ? -23.453 19.328 7.141 1 91.94 242 LEU B N 1
ATOM 4443 C CA . LEU B 1 242 ? -24.594 18.422 7.133 1 91.94 242 LEU B CA 1
ATOM 4444 C C . LEU B 1 242 ? -25.109 18.172 8.547 1 91.94 242 LEU B C 1
ATOM 4446 O O . LEU B 1 242 ? -24.312 18.094 9.492 1 91.94 242 LEU B O 1
ATOM 4450 N N . SER B 1 243 ? -26.391 18.156 8.586 1 92.56 243 SER B N 1
ATOM 4451 C CA . SER B 1 243 ? -26.984 17.766 9.859 1 92.56 243 SER B CA 1
ATOM 4452 C C . SER B 1 243 ? -26.719 16.281 10.156 1 92.56 243 SER B C 1
ATOM 4454 O O . SER B 1 243 ? -26.266 15.539 9.281 1 92.56 243 SER B O 1
ATOM 4456 N N . PHE B 1 244 ? -26.984 15.906 11.359 1 92.19 244 PHE B N 1
ATOM 4457 C CA . PHE B 1 244 ? -26.812 14.523 11.805 1 92.19 244 PHE B CA 1
ATOM 4458 C C . PHE B 1 244 ? -27.578 13.57 10.891 1 92.19 244 PHE B C 1
ATOM 4460 O O . PHE B 1 244 ? -27 12.609 10.375 1 92.19 244 PHE B O 1
ATOM 4467 N N . LYS B 1 245 ? -28.766 13.812 10.625 1 93.5 245 LYS B N 1
ATOM 4468 C CA . LYS B 1 245 ? -29.609 12.953 9.797 1 93.5 245 LYS B CA 1
ATOM 4469 C C . LYS B 1 245 ? -29.125 12.953 8.352 1 93.5 245 LYS B C 1
ATOM 4471 O O . LYS B 1 245 ? -29.109 11.906 7.699 1 93.5 245 LYS B O 1
ATOM 4476 N N . GLU B 1 246 ? -28.766 14.086 7.938 1 94.31 246 GLU B N 1
ATOM 4477 C CA . GLU B 1 246 ? -28.297 14.188 6.562 1 94.31 246 GLU B CA 1
ATOM 4478 C C . GLU B 1 246 ? -27.016 13.375 6.355 1 94.31 246 GLU B C 1
ATOM 4480 O O . GLU B 1 246 ? -26.859 12.719 5.328 1 94.31 246 GLU B O 1
ATOM 4485 N N . ALA B 1 247 ? -26.172 13.508 7.336 1 94.25 247 ALA B N 1
ATOM 4486 C CA . ALA B 1 247 ? -24.906 12.766 7.262 1 94.25 247 ALA B CA 1
ATOM 4487 C C . ALA B 1 247 ? -25.156 11.266 7.273 1 94.25 247 ALA B C 1
ATOM 4489 O O . ALA B 1 247 ? -24.516 10.516 6.523 1 94.25 247 ALA B O 1
ATOM 4490 N N . LEU B 1 248 ? -26.109 10.852 8.039 1 94.69 248 LEU B N 1
ATOM 4491 C CA . LEU B 1 248 ? -26.438 9.438 8.125 1 94.69 248 LEU B CA 1
ATOM 4492 C C . LEU B 1 248 ? -27.031 8.93 6.816 1 94.69 248 LEU B C 1
ATOM 4494 O O . LEU B 1 248 ? -26.688 7.848 6.348 1 94.69 248 LEU B O 1
ATOM 4498 N N . ILE B 1 249 ? -27.859 9.672 6.277 1 95.31 249 ILE B N 1
ATOM 4499 C CA . ILE B 1 249 ? -28.516 9.289 5.031 1 95.31 249 ILE B CA 1
ATOM 4500 C C . ILE B 1 249 ? -27.5 9.25 3.898 1 95.31 249 ILE B C 1
ATOM 4502 O O . ILE B 1 249 ? -27.516 8.336 3.068 1 95.31 249 ILE B O 1
ATOM 4506 N N . ALA B 1 250 ? -26.656 10.227 3.879 1 94.75 250 ALA B N 1
ATOM 4507 C CA . ALA B 1 250 ? -25.625 10.266 2.855 1 94.75 250 ALA B CA 1
ATOM 4508 C C . ALA B 1 250 ? -24.734 9.031 2.938 1 94.75 250 ALA B C 1
ATOM 4510 O O . ALA B 1 250 ? -24.422 8.406 1.917 1 94.75 250 ALA B O 1
ATOM 4511 N N . ASN B 1 251 ? -24.375 8.68 4.117 1 95.5 251 ASN B N 1
ATOM 4512 C CA . ASN B 1 251 ? -23.578 7.484 4.328 1 95.5 251 ASN B CA 1
ATOM 4513 C C . ASN B 1 251 ? -24.312 6.227 3.869 1 95.5 251 ASN B C 1
ATOM 4515 O O . ASN B 1 251 ? -23.719 5.355 3.229 1 95.5 251 ASN B O 1
ATOM 4519 N N . LEU B 1 252 ? -25.547 6.199 4.246 1 95.25 252 LEU B N 1
ATOM 4520 C CA . LEU B 1 252 ? -26.344 5.027 3.9 1 95.25 252 LEU B CA 1
ATOM 4521 C C . LEU B 1 252 ? -26.484 4.902 2.387 1 95.25 252 LEU B C 1
ATOM 4523 O O . LEU B 1 252 ? -26.359 3.805 1.837 1 95.25 252 LEU B O 1
ATOM 4527 N N . LEU B 1 253 ? -26.75 5.965 1.765 1 95.38 253 LEU B N 1
ATOM 4528 C CA . LEU B 1 253 ? -26.906 5.961 0.314 1 95.38 253 LEU B CA 1
ATOM 4529 C C . LEU B 1 253 ? -25.625 5.508 -0.373 1 95.38 253 LEU B C 1
ATOM 4531 O O . LEU B 1 253 ? -25.672 4.734 -1.332 1 95.38 253 LEU B O 1
ATOM 4535 N N . SER B 1 254 ? -24.531 6.016 0.105 1 95.62 254 SER B N 1
ATOM 4536 C CA . SER B 1 254 ? -23.25 5.598 -0.445 1 95.62 254 SER B CA 1
ATOM 4537 C C . SER B 1 254 ? -23.016 4.105 -0.242 1 95.62 254 SER B C 1
ATOM 4539 O O . SER B 1 254 ? -22.547 3.414 -1.148 1 95.62 254 SER B O 1
ATOM 4541 N N . SER B 1 255 ? -23.391 3.629 0.886 1 95.75 255 SER B N 1
ATOM 4542 C CA . SER B 1 255 ? -23.156 2.232 1.233 1 95.75 255 SER B CA 1
ATOM 4543 C C . SER B 1 255 ? -24.047 1.299 0.428 1 95.75 255 SER B C 1
ATOM 4545 O O . SER B 1 255 ? -23.672 0.163 0.135 1 95.75 255 SER B O 1
ATOM 4547 N N . LEU B 1 256 ? -25.172 1.763 0.004 1 96.31 256 LEU B N 1
ATOM 4548 C CA . LEU B 1 256 ? -26.141 0.951 -0.733 1 96.31 256 LEU B CA 1
ATOM 4549 C C . LEU B 1 256 ? -25.594 0.586 -2.111 1 96.31 256 LEU B C 1
ATOM 4551 O O . LEU B 1 256 ? -26.078 -0.368 -2.734 1 96.31 256 LEU B O 1
ATOM 4555 N N . THR B 1 257 ? -24.656 1.299 -2.578 1 96.69 257 THR B N 1
ATOM 4556 C CA . THR B 1 257 ? -24.078 0.969 -3.871 1 96.69 257 THR B CA 1
ATOM 4557 C C . THR B 1 257 ? -23.359 -0.376 -3.811 1 96.69 257 THR B C 1
ATOM 4559 O O . THR B 1 257 ? -23.094 -0.992 -4.848 1 96.69 257 THR B O 1
ATOM 4562 N N . ALA B 1 258 ? -23.031 -0.795 -2.623 1 97.12 258 ALA B N 1
ATOM 4563 C CA . ALA B 1 258 ? -22.422 -2.115 -2.447 1 97.12 258 ALA B CA 1
ATOM 4564 C C . ALA B 1 258 ? -23.391 -3.217 -2.893 1 97.12 258 ALA B C 1
ATOM 4566 O O . ALA B 1 258 ? -22.969 -4.211 -3.49 1 97.12 258 ALA B O 1
ATOM 4567 N N . LEU B 1 259 ? -24.672 -3.031 -2.596 1 96.75 259 LEU B N 1
ATOM 4568 C CA . LEU B 1 259 ? -25.672 -4 -3.025 1 96.75 259 LEU B CA 1
ATOM 4569 C C . LEU B 1 259 ? -25.781 -4.047 -4.547 1 96.75 259 LEU B C 1
ATOM 4571 O O . LEU B 1 259 ? -25.891 -5.125 -5.133 1 96.75 259 LEU B O 1
ATOM 4575 N N . LEU B 1 260 ? -25.734 -2.91 -5.133 1 96.69 260 LEU B N 1
ATOM 4576 C CA . LEU B 1 260 ? -25.75 -2.842 -6.59 1 96.69 260 LEU B CA 1
ATOM 4577 C C . LEU B 1 260 ? -24.547 -3.566 -7.18 1 96.69 260 LEU B C 1
ATOM 4579 O O . LEU B 1 260 ? -24.688 -4.355 -8.117 1 96.69 260 LEU B O 1
ATOM 4583 N N . GLY B 1 261 ? -23.391 -3.295 -6.629 1 96.88 261 GLY B N 1
ATOM 4584 C CA . GLY B 1 261 ? -22.188 -3.98 -7.066 1 96.88 261 GLY B CA 1
ATOM 4585 C C . GLY B 1 261 ? -22.25 -5.484 -6.887 1 96.88 261 GLY B C 1
ATOM 4586 O O . GLY B 1 261 ? -21.797 -6.238 -7.754 1 96.88 261 GLY B O 1
ATOM 4587 N N . PHE B 1 262 ? -22.844 -5.883 -5.793 1 97.62 262 PHE B N 1
ATOM 4588 C CA . PHE B 1 262 ? -22.969 -7.309 -5.496 1 97.62 262 PHE B CA 1
ATOM 4589 C C . PHE B 1 262 ? -23.828 -8.008 -6.543 1 97.62 262 PHE B C 1
ATOM 4591 O O . PHE B 1 262 ? -23.406 -9.008 -7.125 1 97.62 262 PHE B O 1
ATOM 4598 N N . PHE B 1 263 ? -24.938 -7.469 -6.84 1 96.56 263 PHE B N 1
ATOM 4599 C CA . PHE B 1 263 ? -25.859 -8.125 -7.758 1 96.56 263 PHE B CA 1
ATOM 4600 C C . PHE B 1 263 ? -25.312 -8.117 -9.18 1 96.56 263 PHE B C 1
ATOM 4602 O O . PHE B 1 263 ? -25.469 -9.094 -9.914 1 96.56 263 PHE B O 1
ATOM 4609 N N . ILE B 1 264 ? -24.656 -7.09 -9.57 1 95.31 264 ILE B N 1
ATOM 4610 C CA . ILE B 1 264 ? -24 -7.043 -10.875 1 95.31 264 ILE B CA 1
ATOM 4611 C C . ILE B 1 264 ? -22.828 -8.023 -10.891 1 95.31 264 ILE B C 1
ATOM 4613 O O . ILE B 1 264 ? -22.609 -8.727 -11.883 1 95.31 264 ILE B O 1
ATOM 4617 N N . GLY B 1 265 ? -22.125 -8.062 -9.82 1 95.12 265 GLY B N 1
ATOM 4618 C CA . GLY B 1 265 ? -20.938 -8.891 -9.703 1 95.12 265 GLY B CA 1
ATOM 4619 C C . GLY B 1 265 ? -21.25 -10.375 -9.758 1 95.12 265 GLY B C 1
ATOM 4620 O O . GLY B 1 265 ? -20.469 -11.164 -10.289 1 95.12 265 GLY B O 1
ATOM 4621 N N . VAL B 1 266 ? -22.422 -10.781 -9.188 1 94.62 266 VAL B N 1
ATOM 4622 C CA . VAL B 1 266 ? -22.781 -12.195 -9.203 1 94.62 266 VAL B CA 1
ATOM 4623 C C . VAL B 1 266 ? -22.938 -12.68 -10.641 1 94.62 266 VAL B C 1
ATOM 4625 O O . VAL B 1 266 ? -22.453 -13.75 -11 1 94.62 266 VAL B O 1
ATOM 4628 N N . SER B 1 267 ? -23.531 -11.93 -11.445 1 92.94 267 SER B N 1
ATOM 4629 C CA . SER B 1 267 ? -23.719 -12.289 -12.844 1 92.94 267 SER B CA 1
ATOM 4630 C C . SER B 1 267 ? -22.406 -12.25 -13.617 1 92.94 267 SER B C 1
ATOM 4632 O O . SER B 1 267 ? -22.141 -13.133 -14.438 1 92.94 267 SER B O 1
ATOM 4634 N N . LEU B 1 268 ? -21.578 -11.328 -13.336 1 91.25 268 LEU B N 1
ATOM 4635 C CA . LEU B 1 268 ? -20.328 -11.141 -14.055 1 91.25 268 LEU B CA 1
ATOM 4636 C C . LEU B 1 268 ? -19.312 -12.203 -13.672 1 91.25 268 LEU B C 1
ATOM 4638 O O . LEU B 1 268 ? -18.469 -12.594 -14.492 1 91.25 268 LEU B O 1
ATOM 4642 N N . SER B 1 269 ? -19.375 -12.648 -12.516 1 90.69 269 SER B N 1
ATOM 4643 C CA . SER B 1 269 ? -18.312 -13.508 -11.992 1 90.69 269 SER B CA 1
ATOM 4644 C C . SER B 1 269 ? -18.625 -14.977 -12.219 1 90.69 269 SER B C 1
ATOM 4646 O O . SER B 1 269 ? -17.891 -15.852 -11.75 1 90.69 269 SER B O 1
ATOM 4648 N N . LYS B 1 270 ? -19.672 -15.328 -12.867 1 87.44 270 LYS B N 1
ATOM 4649 C CA . LYS B 1 270 ? -19.969 -16.719 -13.227 1 87.44 270 LYS B CA 1
ATOM 4650 C C . LYS B 1 270 ? -18.984 -17.234 -14.273 1 87.44 270 LYS B C 1
ATOM 4652 O O . LYS B 1 270 ? -18.75 -18.438 -14.359 1 87.44 270 LYS B O 1
ATOM 4657 N N . ASP B 1 271 ? -18.438 -16.297 -14.922 1 86.25 271 ASP B N 1
ATOM 4658 C CA . ASP B 1 271 ? -17.344 -16.594 -15.844 1 86.25 271 ASP B CA 1
ATOM 4659 C C . ASP B 1 271 ? -15.992 -16.562 -15.125 1 86.25 271 ASP B C 1
ATOM 4661 O O . ASP B 1 271 ? -15.672 -15.594 -14.438 1 86.25 271 ASP B O 1
ATOM 4665 N N . ALA B 1 272 ? -15.281 -17.625 -15.328 1 79.06 272 ALA B N 1
ATOM 4666 C CA . ALA B 1 272 ? -14 -17.75 -14.625 1 79.06 272 ALA B CA 1
ATOM 4667 C C . ALA B 1 272 ? -13.078 -16.594 -14.969 1 79.06 272 ALA B C 1
ATOM 4669 O O . ALA B 1 272 ? -12.398 -16.062 -14.086 1 79.06 272 ALA B O 1
ATOM 4670 N N . GLY B 1 273 ? -13.031 -16.281 -16.219 1 83.12 273 GLY B N 1
ATOM 4671 C CA . GLY B 1 273 ? -12.203 -15.156 -16.641 1 83.12 273 GLY B CA 1
ATOM 4672 C C . GLY B 1 273 ? -12.594 -13.844 -16 1 83.12 273 GLY B C 1
ATOM 4673 O O . GLY B 1 273 ? -11.734 -13.094 -15.531 1 83.12 273 GLY B O 1
ATOM 4674 N N . ALA B 1 274 ? -13.82 -13.68 -15.906 1 86.88 274 ALA B N 1
ATOM 4675 C CA . ALA B 1 274 ? -14.32 -12.438 -15.328 1 86.88 274 ALA B CA 1
ATOM 4676 C C . ALA B 1 274 ? -14.07 -12.391 -13.82 1 86.88 274 ALA B C 1
ATOM 4678 O O . ALA B 1 274 ? -13.758 -11.328 -13.273 1 86.88 274 ALA B O 1
ATOM 4679 N N . SER B 1 275 ? -14.164 -13.5 -13.219 1 88.88 275 SER B N 1
ATOM 4680 C CA . SER B 1 275 ? -13.922 -13.555 -11.781 1 88.88 275 SER B CA 1
ATOM 4681 C C . SER B 1 275 ? -12.477 -13.195 -11.453 1 88.88 275 SER B C 1
ATOM 4683 O O . SER B 1 275 ? -12.219 -12.477 -10.484 1 88.88 275 SER B O 1
ATOM 4685 N N . GLN B 1 276 ? -11.586 -13.633 -12.273 1 90.88 276 GLN B N 1
ATOM 4686 C CA . GLN B 1 276 ? -10.172 -13.359 -12.039 1 90.88 276 GLN B CA 1
ATOM 4687 C C . GLN B 1 276 ? -9.875 -11.867 -12.164 1 90.88 276 GLN B C 1
ATOM 4689 O O . GLN B 1 276 ? -9.07 -11.32 -11.398 1 90.88 276 GLN B O 1
ATOM 4694 N N . TRP B 1 277 ? -10.609 -11.266 -13.039 1 91.38 277 TRP B N 1
ATOM 4695 C CA . TRP B 1 277 ? -10.43 -9.828 -13.219 1 91.38 277 TRP B CA 1
ATOM 4696 C C . TRP B 1 277 ? -10.977 -9.062 -12.016 1 91.38 277 TRP B C 1
ATOM 4698 O O . TRP B 1 277 ? -10.359 -8.109 -11.555 1 91.38 277 TRP B O 1
ATOM 4708 N N . ILE B 1 278 ? -12.094 -9.516 -11.578 1 92.56 278 ILE B N 1
ATOM 4709 C CA . ILE B 1 278 ? -12.711 -8.875 -10.422 1 92.56 278 ILE B CA 1
ATOM 4710 C C . ILE B 1 278 ? -11.82 -9.047 -9.195 1 92.56 278 ILE B C 1
ATOM 4712 O O . ILE B 1 278 ? -11.609 -8.102 -8.43 1 92.56 278 ILE B O 1
ATOM 4716 N N . PHE B 1 279 ? -11.234 -10.211 -9.047 1 93.56 279 PHE B N 1
ATOM 4717 C CA . PHE B 1 279 ? -10.328 -10.477 -7.938 1 93.56 279 PHE B CA 1
ATOM 4718 C C . PHE B 1 279 ? -9.109 -9.57 -8 1 93.56 279 PHE B C 1
ATOM 4720 O O . PHE B 1 279 ? -8.664 -9.047 -6.973 1 93.56 279 PHE B O 1
ATOM 4727 N N . SER B 1 280 ? -8.641 -9.375 -9.164 1 95.62 280 SER B N 1
ATOM 4728 C CA . SER B 1 280 ? -7.453 -8.555 -9.344 1 95.62 280 SER B CA 1
ATOM 4729 C C . SER B 1 280 ? -7.73 -7.098 -8.977 1 95.62 280 SER B C 1
ATOM 4731 O O . SER B 1 280 ? -6.957 -6.48 -8.242 1 95.62 280 SER B O 1
ATOM 4733 N N . ILE B 1 281 ? -8.82 -6.613 -9.414 1 94.06 281 ILE B N 1
ATOM 4734 C CA . ILE B 1 281 ? -9.188 -5.23 -9.125 1 94.06 281 ILE B CA 1
ATOM 4735 C C . ILE B 1 281 ? -9.414 -5.062 -7.625 1 94.06 281 ILE B C 1
ATOM 4737 O O . ILE B 1 281 ? -8.93 -4.105 -7.02 1 94.06 281 ILE B O 1
ATOM 4741 N N . ALA B 1 282 ? -10.094 -6.008 -7.082 1 92.69 282 ALA B N 1
ATOM 4742 C CA . ALA B 1 282 ? -10.398 -5.961 -5.656 1 92.69 282 ALA B CA 1
ATOM 4743 C C . ALA B 1 282 ? -9.125 -6.035 -4.82 1 92.69 282 ALA B C 1
ATOM 4745 O O . ALA B 1 282 ? -8.992 -5.332 -3.814 1 92.69 282 ALA B O 1
ATOM 4746 N N . ALA B 1 283 ? -8.227 -6.91 -5.234 1 95.75 283 ALA B N 1
ATOM 4747 C CA . ALA B 1 283 ? -6.949 -7.016 -4.527 1 95.75 283 ALA B CA 1
ATOM 4748 C C . ALA B 1 283 ? -6.211 -5.68 -4.527 1 95.75 283 ALA B C 1
ATOM 4750 O O . ALA B 1 283 ? -5.695 -5.25 -3.49 1 95.75 283 ALA B O 1
ATOM 4751 N N . GLY B 1 284 ? -6.16 -5.023 -5.645 1 96.19 284 GLY B N 1
ATOM 4752 C CA . GLY B 1 284 ? -5.535 -3.717 -5.734 1 96.19 284 GLY B CA 1
ATOM 4753 C C . GLY B 1 284 ? -6.191 -2.676 -4.848 1 96.19 284 GLY B C 1
ATOM 4754 O O . GLY B 1 284 ? -5.504 -1.912 -4.164 1 96.19 284 GLY B O 1
ATOM 4755 N N . LEU B 1 285 ? -7.457 -2.703 -4.848 1 92.81 285 LEU B N 1
ATOM 4756 C CA . LEU B 1 285 ? -8.219 -1.752 -4.043 1 92.81 285 LEU B CA 1
ATOM 4757 C C . LEU B 1 285 ? -7.988 -1.996 -2.557 1 92.81 285 LEU B C 1
ATOM 4759 O O . LEU B 1 285 ? -7.812 -1.049 -1.787 1 92.81 285 LEU B O 1
ATOM 4763 N N . PHE B 1 286 ? -8.008 -3.273 -2.193 1 94.94 286 PHE B N 1
ATOM 4764 C CA . PHE B 1 286 ? -7.816 -3.615 -0.79 1 94.94 286 PHE B CA 1
ATOM 4765 C C . PHE B 1 286 ? -6.41 -3.254 -0.334 1 94.94 286 PHE B C 1
ATOM 4767 O O . PHE B 1 286 ? -6.219 -2.75 0.776 1 94.94 286 PHE B O 1
ATOM 4774 N N . LEU B 1 287 ? -5.473 -3.432 -1.19 1 96.88 287 LEU B N 1
ATOM 4775 C CA . LEU B 1 287 ? -4.109 -3.018 -0.87 1 96.88 287 LEU B CA 1
ATOM 4776 C C . LEU B 1 287 ? -4.023 -1.503 -0.723 1 96.88 287 LEU B C 1
ATOM 4778 O O . LEU B 1 287 ? -3.387 -1.002 0.206 1 96.88 287 LEU B O 1
ATOM 4782 N N . TYR B 1 288 ? -4.66 -0.825 -1.567 1 96 288 TYR B N 1
ATOM 4783 C CA . TYR B 1 288 ? -4.645 0.633 -1.515 1 96 288 TYR B CA 1
ATOM 4784 C C . TYR B 1 288 ? -5.242 1.138 -0.206 1 96 288 TYR B C 1
ATOM 4786 O O . TYR B 1 288 ? -4.629 1.954 0.488 1 96 288 TYR B O 1
ATOM 4794 N N . ILE B 1 289 ? -6.375 0.676 0.116 1 93.31 289 ILE B N 1
ATOM 4795 C CA . ILE B 1 289 ? -7.09 1.166 1.29 1 93.31 289 ILE B CA 1
ATOM 4796 C C . ILE B 1 289 ? -6.309 0.812 2.553 1 93.31 289 ILE B C 1
ATOM 4798 O O . ILE B 1 289 ? -6.125 1.656 3.434 1 93.31 289 ILE B O 1
ATOM 4802 N N . SER B 1 290 ? -5.848 -0.377 2.631 1 96.12 290 SER B N 1
ATOM 4803 C CA . SER B 1 290 ? -5.16 -0.832 3.834 1 96.12 290 SER B CA 1
ATOM 4804 C C . SER B 1 290 ? -3.809 -0.143 3.992 1 96.12 290 SER B C 1
ATOM 4806 O O . SER B 1 290 ? -3.428 0.246 5.098 1 96.12 290 SER B O 1
ATOM 4808 N N . LEU B 1 291 ? -3.135 0.064 2.863 1 96.69 291 LEU B N 1
ATOM 4809 C CA . LEU B 1 291 ? -1.764 0.556 2.947 1 96.69 291 LEU B CA 1
ATOM 4810 C C . LEU B 1 291 ? -1.717 2.068 2.76 1 96.69 291 LEU B C 1
ATOM 4812 O O . LEU B 1 291 ? -1.245 2.791 3.641 1 96.69 291 LEU B O 1
ATOM 4816 N N . VAL B 1 292 ? -2.289 2.578 1.761 1 95.19 292 VAL B N 1
ATOM 4817 C CA . VAL B 1 292 ? -2.182 3.992 1.419 1 95.19 292 VAL B CA 1
ATOM 4818 C C . VAL B 1 292 ? -3.039 4.82 2.371 1 95.19 292 VAL B C 1
ATOM 4820 O O . VAL B 1 292 ? -2.625 5.895 2.818 1 95.19 292 VAL B O 1
ATOM 4823 N N . ASP B 1 293 ? -4.176 4.309 2.715 1 92.69 293 ASP B N 1
ATOM 4824 C CA . ASP B 1 293 ? -5.113 5.125 3.48 1 92.69 293 ASP B CA 1
ATOM 4825 C C . ASP B 1 293 ? -4.996 4.84 4.977 1 92.69 293 ASP B C 1
ATOM 4827 O O . ASP B 1 293 ? -4.914 5.766 5.785 1 92.69 293 ASP B O 1
ATOM 4831 N N . MET B 1 294 ? -4.859 3.596 5.324 1 94 294 MET B N 1
ATOM 4832 C CA . MET B 1 294 ? -5.09 3.254 6.727 1 94 294 MET B CA 1
ATOM 4833 C C . MET B 1 294 ? -3.777 3.232 7.504 1 94 294 MET B C 1
ATOM 4835 O O . MET B 1 294 ? -3.723 3.684 8.648 1 94 294 MET B O 1
ATOM 4839 N N . ILE B 1 295 ? -2.705 2.746 6.93 1 95.5 295 ILE B N 1
ATOM 4840 C CA . ILE B 1 295 ? -1.457 2.635 7.676 1 95.5 295 ILE B CA 1
ATOM 4841 C C . ILE B 1 295 ? -0.958 4.027 8.055 1 95.5 295 ILE B C 1
ATOM 4843 O O . ILE B 1 295 ? -0.617 4.277 9.211 1 95.5 295 ILE B O 1
ATOM 4847 N N . PRO B 1 296 ? -0.909 4.984 7.148 1 92.94 296 PRO B N 1
ATOM 4848 C CA . PRO B 1 296 ? -0.502 6.332 7.551 1 92.94 296 PRO B CA 1
ATOM 4849 C C . PRO B 1 296 ? -1.383 6.91 8.656 1 92.94 296 PRO B C 1
ATOM 4851 O O . PRO B 1 296 ? -0.892 7.625 9.531 1 92.94 296 PRO B O 1
ATOM 4854 N N . GLU B 1 297 ? -2.65 6.602 8.586 1 91.56 297 GLU B N 1
ATOM 4855 C CA . GLU B 1 297 ? -3.559 7.051 9.641 1 91.56 297 GLU B CA 1
ATOM 4856 C C . GLU B 1 297 ? -3.209 6.414 10.984 1 91.56 297 GLU B C 1
ATOM 4858 O O . GLU B 1 297 ? -3.264 7.074 12.023 1 91.56 297 GLU B O 1
ATOM 4863 N N . LEU B 1 298 ? -2.842 5.156 10.969 1 95.12 298 LEU B N 1
ATOM 4864 C CA . LEU B 1 298 ? -2.416 4.488 12.195 1 95.12 298 LEU B CA 1
ATOM 4865 C C . LEU B 1 298 ? -1.163 5.145 12.766 1 95.12 298 LEU B C 1
ATOM 4867 O O . LEU B 1 298 ? -1.052 5.328 13.977 1 95.12 298 LEU B O 1
ATOM 4871 N N . ILE B 1 299 ? -0.279 5.469 11.891 1 93.88 299 ILE B N 1
ATOM 4872 C CA . ILE B 1 299 ? 0.97 6.086 12.32 1 93.88 299 ILE B CA 1
ATOM 4873 C C . ILE B 1 299 ? 0.686 7.461 12.922 1 93.88 299 ILE B C 1
ATOM 4875 O O . ILE B 1 299 ? 1.185 7.789 14 1 93.88 299 ILE B O 1
ATOM 4879 N N . ARG B 1 300 ? -0.137 8.172 12.297 1 90.62 300 ARG B N 1
ATOM 4880 C CA . ARG B 1 300 ? -0.464 9.523 12.734 1 90.62 300 ARG B CA 1
ATOM 4881 C C . ARG B 1 300 ? -1.168 9.508 14.086 1 90.62 300 ARG B C 1
ATOM 4883 O O . ARG B 1 300 ? -0.818 10.273 14.992 1 90.62 300 ARG B O 1
ATOM 4890 N N . THR B 1 301 ? -2.119 8.68 14.25 1 90.25 301 THR B N 1
ATOM 4891 C CA . THR B 1 301 ? -2.92 8.648 15.469 1 90.25 301 THR B CA 1
ATOM 4892 C C . THR B 1 301 ? -2.164 7.949 16.594 1 90.25 301 THR B C 1
ATOM 4894 O O . THR B 1 301 ? -2.424 8.195 17.781 1 90.25 301 THR B O 1
ATOM 4897 N N . GLY B 1 302 ? -1.255 7.172 16.234 1 91.94 302 GLY B N 1
ATOM 4898 C CA . GLY B 1 302 ? -0.528 6.402 17.219 1 91.94 302 GLY B CA 1
ATOM 4899 C C . GLY B 1 302 ? 0.75 7.074 17.688 1 91.94 302 GLY B C 1
ATOM 4900 O O . GLY B 1 302 ? 1.274 6.762 18.75 1 91.94 302 GLY B O 1
ATOM 4901 N N . ALA B 1 303 ? 1.213 7.945 16.906 1 89.12 303 ALA B N 1
ATOM 4902 C CA . ALA B 1 303 ? 2.504 8.562 17.203 1 89.12 303 ALA B CA 1
ATOM 4903 C C . ALA B 1 303 ? 2.504 9.195 18.594 1 89.12 303 ALA B C 1
ATOM 4905 O O . ALA B 1 303 ? 1.672 10.055 18.891 1 89.12 303 ALA B O 1
ATOM 4906 N N . GLY B 1 304 ? 3.459 8.734 19.422 1 89.44 304 GLY B N 1
ATOM 4907 C CA . GLY B 1 304 ? 3.592 9.289 20.75 1 89.44 304 GLY B CA 1
ATOM 4908 C C . GLY B 1 304 ? 2.551 8.758 21.719 1 89.44 304 GLY B C 1
ATOM 4909 O O . GLY B 1 304 ? 2.51 9.172 22.891 1 89.44 304 GLY B O 1
ATOM 4910 N N . ARG B 1 305 ? 1.661 7.91 21.297 1 93.56 305 ARG B N 1
ATOM 4911 C CA . ARG B 1 305 ? 0.605 7.344 22.141 1 93.56 305 ARG B CA 1
ATOM 4912 C C . ARG B 1 305 ? 0.711 5.824 22.188 1 93.56 305 ARG B C 1
ATOM 4914 O O . ARG B 1 305 ? 0.071 5.121 21.406 1 93.56 305 ARG B O 1
ATOM 4921 N N . LEU B 1 306 ? 1.396 5.383 23.156 1 93.5 306 LEU B N 1
ATOM 4922 C CA . LEU B 1 306 ? 1.756 3.971 23.25 1 93.5 306 LEU B CA 1
ATOM 4923 C C . LEU B 1 306 ? 0.509 3.096 23.328 1 93.5 306 LEU B C 1
ATOM 4925 O O . LEU B 1 306 ? 0.449 2.033 22.703 1 93.5 306 LEU B O 1
ATOM 4929 N N . ARG B 1 307 ? -0.472 3.506 24.125 1 94.81 307 ARG B N 1
ATOM 4930 C CA . ARG B 1 307 ? -1.694 2.721 24.266 1 94.81 307 ARG B CA 1
ATOM 4931 C C . ARG B 1 307 ? -2.396 2.557 22.922 1 94.81 307 ARG B C 1
ATOM 4933 O O . ARG B 1 307 ? -2.859 1.465 22.578 1 94.81 307 ARG B O 1
ATOM 4940 N N . THR B 1 308 ? -2.441 3.617 22.188 1 95.12 308 THR B N 1
ATOM 4941 C CA . THR B 1 308 ? -3.082 3.584 20.875 1 95.12 308 THR B CA 1
ATOM 4942 C C . THR B 1 308 ? -2.33 2.654 19.922 1 95.12 308 THR B C 1
ATOM 4944 O O . THR B 1 308 ? -2.943 1.894 19.172 1 95.12 308 THR B O 1
ATOM 4947 N N . ILE B 1 309 ? -1.023 2.725 20.047 1 96.5 309 ILE B N 1
ATOM 4948 C CA . ILE B 1 309 ? -0.19 1.845 19.234 1 96.5 309 ILE B CA 1
ATOM 4949 C C . ILE B 1 309 ? -0.491 0.388 19.578 1 96.5 309 ILE B C 1
ATOM 4951 O O . ILE B 1 309 ? -0.603 -0.456 18.688 1 96.5 309 ILE B O 1
ATOM 4955 N N . ILE B 1 310 ? -0.643 0.13 20.781 1 97.06 310 ILE B N 1
ATOM 4956 C CA . ILE B 1 310 ? -0.927 -1.226 21.234 1 97.06 310 ILE B CA 1
ATOM 4957 C C . ILE B 1 310 ? -2.285 -1.677 20.703 1 97.06 310 ILE B C 1
ATOM 4959 O O . ILE B 1 310 ? -2.42 -2.793 20.188 1 97.06 310 ILE B O 1
ATOM 4963 N N . TYR B 1 311 ? -3.295 -0.84 20.797 1 96.19 311 TYR B N 1
ATOM 4964 C CA . TYR B 1 311 ? -4.621 -1.172 20.281 1 96.19 311 TYR B CA 1
ATOM 4965 C C . TYR B 1 311 ? -4.57 -1.446 18.797 1 96.19 311 TYR B C 1
ATOM 4967 O O . TYR B 1 311 ? -5.176 -2.408 18.312 1 96.19 311 TYR B O 1
ATOM 4975 N N . HIS B 1 312 ? -3.855 -0.58 18.062 1 97.12 312 HIS B N 1
ATOM 4976 C CA . HIS B 1 312 ? -3.686 -0.781 16.625 1 97.12 312 HIS B CA 1
ATOM 4977 C C . HIS B 1 312 ? -3.096 -2.156 16.328 1 97.12 312 HIS B C 1
ATOM 4979 O O . HIS B 1 312 ? -3.592 -2.875 15.453 1 97.12 312 HIS B O 1
ATOM 4985 N N . ASN B 1 313 ? -2.086 -2.504 17.109 1 97.75 313 ASN B N 1
ATOM 4986 C CA . ASN B 1 313 ? -1.372 -3.75 16.844 1 97.75 313 ASN B CA 1
ATOM 4987 C C . ASN B 1 313 ? -2.211 -4.965 17.234 1 97.75 313 ASN B C 1
ATOM 4989 O O . ASN B 1 313 ? -2.154 -6 16.562 1 97.75 313 ASN B O 1
ATOM 4993 N N . ILE B 1 314 ? -2.934 -4.84 18.281 1 97.38 314 ILE B N 1
ATOM 4994 C CA . ILE B 1 314 ? -3.859 -5.91 18.641 1 97.38 314 ILE B CA 1
ATOM 4995 C C . ILE B 1 314 ? -4.844 -6.148 17.5 1 97.38 314 ILE B C 1
ATOM 4997 O O . ILE B 1 314 ? -5.066 -7.289 17.078 1 97.38 314 ILE B O 1
ATOM 5001 N N . GLY B 1 315 ? -5.375 -5.102 16.969 1 97.19 315 GLY B N 1
ATOM 5002 C CA . GLY B 1 315 ? -6.281 -5.203 15.844 1 97.19 315 GLY B CA 1
ATOM 5003 C C . GLY B 1 315 ? -5.641 -5.824 14.617 1 97.19 315 GLY B C 1
ATOM 5004 O O . GLY B 1 315 ? -6.211 -6.727 14 1 97.19 315 GLY B O 1
ATOM 5005 N N . ILE B 1 316 ? -4.484 -5.328 14.289 1 97.81 316 ILE B N 1
ATOM 5006 C CA . ILE B 1 316 ? -3.783 -5.805 13.102 1 97.81 316 ILE B CA 1
ATOM 5007 C C . ILE B 1 316 ? -3.527 -7.305 13.219 1 97.81 316 ILE B C 1
ATOM 5009 O O . ILE B 1 316 ? -3.842 -8.07 12.305 1 97.81 316 ILE B O 1
ATOM 5013 N N . VAL B 1 317 ? -3.023 -7.73 14.352 1 97.38 317 VAL B N 1
ATOM 5014 C CA . VAL B 1 317 ? -2.643 -9.125 14.562 1 97.38 317 VAL B CA 1
ATOM 5015 C C . VAL B 1 317 ? -3.889 -10.008 14.555 1 97.38 317 VAL B C 1
ATOM 5017 O O . VAL B 1 317 ? -3.908 -11.055 13.914 1 97.38 317 VAL B O 1
ATOM 5020 N N . ILE B 1 318 ? -4.914 -9.586 15.188 1 96.44 318 ILE B N 1
ATOM 5021 C CA . ILE B 1 318 ? -6.16 -10.344 15.203 1 96.44 318 ILE B CA 1
ATOM 5022 C C . ILE B 1 318 ? -6.723 -10.445 13.789 1 96.44 318 ILE B C 1
ATOM 5024 O O . ILE B 1 318 ? -7.191 -11.508 13.375 1 96.44 318 ILE B O 1
ATOM 5028 N N . GLY B 1 319 ? -6.727 -9.344 13.07 1 96.19 319 GLY B N 1
ATOM 5029 C CA . GLY B 1 319 ? -7.195 -9.359 11.695 1 96.19 319 GLY B CA 1
ATOM 5030 C C . GLY B 1 319 ? -6.438 -10.336 10.812 1 96.19 319 GLY B C 1
ATOM 5031 O O . GLY B 1 319 ? -7.047 -11.109 10.078 1 96.19 319 GLY B O 1
ATOM 5032 N N . ILE B 1 320 ? -5.117 -10.312 10.945 1 96.25 320 ILE B N 1
ATOM 5033 C CA . ILE B 1 320 ? -4.277 -11.227 10.18 1 96.25 320 ILE B CA 1
ATOM 5034 C C . ILE B 1 320 ? -4.605 -12.672 10.57 1 96.25 320 ILE B C 1
ATOM 5036 O O . ILE B 1 320 ? -4.766 -13.531 9.703 1 96.25 320 ILE B O 1
ATOM 5040 N N . LEU B 1 321 ? -4.73 -12.914 11.805 1 94.94 321 LEU B N 1
ATOM 5041 C CA . LEU B 1 321 ? -4.973 -14.266 12.312 1 94.94 321 LEU B CA 1
ATOM 5042 C C . LEU B 1 321 ? -6.328 -14.781 11.836 1 94.94 321 LEU B C 1
ATOM 5044 O O . LEU B 1 321 ? -6.449 -15.953 11.453 1 94.94 321 LEU B O 1
ATOM 5048 N N . ILE B 1 322 ? -7.312 -13.984 11.836 1 93 322 ILE B N 1
ATOM 5049 C CA . ILE B 1 322 ? -8.648 -14.383 11.406 1 93 322 ILE B CA 1
ATOM 5050 C C . ILE B 1 322 ? -8.609 -14.82 9.945 1 93 322 ILE B C 1
ATOM 5052 O O . ILE B 1 322 ? -9.102 -15.891 9.594 1 93 322 ILE B O 1
ATOM 5056 N N . ILE B 1 323 ? -8.031 -14.016 9.125 1 92.69 323 ILE B N 1
ATOM 5057 C CA . ILE B 1 323 ? -8 -14.305 7.695 1 92.69 323 ILE B CA 1
ATOM 5058 C C . ILE B 1 323 ? -7.117 -15.531 7.441 1 92.69 323 ILE B C 1
ATOM 5060 O O . ILE B 1 323 ? -7.434 -16.359 6.586 1 92.69 323 ILE B O 1
ATOM 5064 N N . LEU B 1 324 ? -6.016 -15.625 8.195 1 92.19 324 LEU B N 1
ATOM 5065 C CA . LEU B 1 324 ? -5.133 -16.781 8.086 1 92.19 324 LEU B CA 1
ATOM 5066 C C . LEU B 1 324 ? -5.871 -18.062 8.445 1 92.19 324 LEU B C 1
ATOM 5068 O O . LEU B 1 324 ? -5.762 -19.062 7.742 1 92.19 324 LEU B O 1
ATOM 5072 N N . LEU B 1 325 ? -6.625 -18.047 9.492 1 90.44 325 LEU B N 1
ATOM 5073 C CA . LEU B 1 325 ? -7.367 -19.219 9.938 1 90.44 325 LEU B CA 1
ATOM 5074 C C . LEU B 1 325 ? -8.43 -19.609 8.914 1 90.44 325 LEU B C 1
ATOM 5076 O O . LEU B 1 325 ? -8.648 -20.797 8.664 1 90.44 325 LEU B O 1
ATOM 5080 N N . LEU B 1 326 ? -9.016 -18.672 8.32 1 85.75 326 LEU B N 1
ATOM 5081 C CA . LEU B 1 326 ? -9.992 -18.953 7.277 1 85.75 326 LEU B CA 1
ATOM 5082 C C . LEU B 1 326 ? -9.328 -19.562 6.055 1 85.75 326 LEU B C 1
ATOM 5084 O O . LEU B 1 326 ? -9.906 -20.422 5.387 1 85.75 326 LEU B O 1
ATOM 5088 N N . SER B 1 327 ? -8.148 -19.125 5.77 1 83.69 327 SER B N 1
ATOM 5089 C CA . SER B 1 327 ? -7.398 -19.656 4.637 1 83.69 327 SER B CA 1
ATOM 5090 C C . SER B 1 327 ? -6.988 -21.109 4.879 1 83.69 327 SER B C 1
ATOM 5092 O O . SER B 1 327 ? -7.031 -21.938 3.967 1 83.69 327 SER B O 1
ATOM 5094 N N . ILE B 1 328 ? -6.625 -21.406 6.074 1 82.38 328 ILE B N 1
ATOM 5095 C CA . ILE B 1 328 ? -6.145 -22.734 6.434 1 82.38 328 ILE B CA 1
ATOM 5096 C C . ILE B 1 328 ? -7.324 -23.703 6.523 1 82.38 328 ILE B C 1
ATOM 5098 O O . ILE B 1 328 ? -7.215 -24.859 6.105 1 82.38 328 ILE B O 1
ATOM 5102 N N . PHE B 1 329 ? -8.43 -23.25 6.961 1 76.81 329 PHE B N 1
ATOM 5103 C CA . PHE B 1 329 ? -9.539 -24.156 7.215 1 76.81 329 PHE B CA 1
ATOM 5104 C C . PHE B 1 329 ? -10.539 -24.109 6.07 1 76.81 329 PHE B C 1
ATOM 5106 O O . PHE B 1 329 ? -11.672 -24.594 6.207 1 76.81 329 PHE B O 1
ATOM 5113 N N . GLU B 1 330 ? -10.164 -23.453 5.016 1 73.38 330 GLU B N 1
ATOM 5114 C CA . GLU B 1 330 ? -11.039 -23.328 3.855 1 73.38 330 GLU B CA 1
ATOM 5115 C C . GLU B 1 330 ? -11.508 -24.703 3.375 1 73.38 330 GLU B C 1
ATOM 5117 O O . GLU B 1 330 ? -12.68 -24.891 3.055 1 73.38 330 GLU B O 1
ATOM 5122 N N . ASP B 1 331 ? -10.641 -25.641 3.305 1 62.69 331 ASP B N 1
ATOM 5123 C CA . ASP B 1 331 ? -10.984 -26.969 2.801 1 62.69 331 ASP B CA 1
ATOM 5124 C C . ASP B 1 331 ? -11.82 -27.75 3.816 1 62.69 331 ASP B C 1
ATOM 5126 O O . ASP B 1 331 ? -12.508 -28.703 3.459 1 62.69 331 ASP B O 1
ATOM 5130 N N . LYS B 1 332 ? -11.695 -27.312 4.984 1 61 332 LYS B N 1
ATOM 5131 C CA . LYS B 1 332 ? -12.383 -28.078 6.016 1 61 332 LYS B CA 1
ATOM 5132 C C . LYS B 1 332 ? -13.75 -27.5 6.324 1 61 332 LYS B C 1
ATOM 5134 O O . LYS B 1 332 ? -14.594 -28.156 6.949 1 61 332 LYS B O 1
ATOM 5139 N N . ILE B 1 333 ? -13.859 -26.25 5.992 1 51.69 333 ILE B N 1
ATOM 5140 C CA . ILE B 1 333 ? -15.133 -25.609 6.293 1 51.69 333 ILE B CA 1
ATOM 5141 C C . ILE B 1 333 ? -16.172 -26 5.238 1 51.69 333 ILE B C 1
ATOM 5143 O O . ILE B 1 333 ? -16.094 -25.547 4.094 1 51.69 333 ILE B O 1
ATOM 5147 N N . HIS B 1 334 ? -16.672 -27.203 5.398 1 49.44 334 HIS B N 1
ATOM 5148 C CA . HIS B 1 334 ? -17.812 -27.641 4.617 1 49.44 334 HIS B CA 1
ATOM 5149 C C . HIS B 1 334 ? -19.125 -27.125 5.227 1 49.44 334 HIS B C 1
ATOM 5151 O O . HIS B 1 334 ? -19.516 -27.562 6.305 1 49.44 334 HIS B O 1
ATOM 5157 N N . ILE B 1 335 ? -19.25 -25.859 4.961 1 42.22 335 ILE B N 1
ATOM 5158 C CA . ILE B 1 335 ? -20.594 -25.484 5.379 1 42.22 335 ILE B CA 1
ATOM 5159 C C . ILE B 1 335 ? -21.625 -26.031 4.395 1 42.22 335 ILE B C 1
ATOM 5161 O O . ILE B 1 335 ? -21.422 -25.969 3.18 1 42.22 335 ILE B O 1
#

InterPro domains:
  IPR003689 Zinc/iron permease [PF02535] (13-326)
  IPR050799 Zinc Iron Protein (ZIP) Transporter [PTHR12191] (4-334)

Sequence (670 aa):
MPTDAEIYGYGTLANILCCLCSLGGAFVLPCARKHHNAYHVILSVFMGLAVGTLASDALLHLLPEALSLHDHNEEGEDHMANDTHHDDHDDHDDHGEDIHVEPYVWYCLIVLTGIYAFYILEVIMATLHARGTTAKTDIMDGVGNGFSEQKPETFRKLDENHQTSSTMETQKEEKETQNHYVKPIVVMIVIGDAIHNFTDGLAVAASFNSSIVEGVSTSLAIICHELPQELGDFAILMQNGLSFKEALIANLLSSLTALLGFFIGVSLSKDAGASQWIFSIAAGLFLYISLVDMIPELIRTGAGRLRTIIYHNIGIVIGILIILLLSIFEDKIHIMPTDAEIYGYGTLANILCCLCSLGGAFVLPCARKHHNAYHVILSVFMGLAVGTLASDALLHLLPEALSLHDHNEEGEDHMANDTHHDDHDDHDDHGEDIHVEPYVWYCLIVLTGIYAFYILEVIMATLHARGTTAKTDIMDGVGNGFSEQKPETFRKLDENHQTSSTMETQKEEKETQNHYVKPIVVMIVIGDAIHNFTDGLAVAASFNSSIVEGVSTSLAIICHELPQELGDFAILMQNGLSFKEALIANLLSSLTALLGFFIGVSLSKDAGASQWIFSIAAGLFLYISLVDMIPELIRTGAGRLRTIIYHNIGIVIGILIILLLSIFEDKIHI